Protein AF-0000000068016329 (afdb_homodimer)

pLDDT: mean 74.8, std 24.57, range [23.81, 98.81]

Organism: Hordeum vulgare subsp. vulgare (NCBI:txid112509)

Nearest PDB structures (foldseek):
  8a6m-assembly1_A  TM=6.887E-01  e=1.371E-01  Homo sapiens
  8qae-assembly1_A  TM=3.997E-01  e=3.328E+00  synthetic construct
  2v0o-assembly2_C  TM=4.188E-01  e=5.843E+00  Homo sapiens
  4z9i-assembly1_B  TM=2.208E-01  e=2.891E+00  Escherichia coli K-12
  8a6m-assembly1_A  TM=6.825E-01  e=1.190E-01  Homo sapiens

Sequence (432 aa):
MCSQTLLLHSTALPLLSIVKVHPSRARRRSFELVYQSARTMVAAGFVFVPGTWSGFALRVGQCGFSATSGLIMLTSLASLTYSRAYMYLIFVMVLHFVWSLVQAVVYLRTLLAGEDIHRPGIAFFLALGDGAVVLLTSSAVSASAMVTVLFVNDTGACGSFPELACDRYQLSVVLGSMAWFLQATSAFSNLCLMIKVATQQPHLVASDAFHVDRLLMCSQTLLLHSTALPLLSIVKVHPSRARRRSFELVYQSARTMVAAGFVFVPGTWSGFALRVGQCGFSATSGLIMLTSLASLTYSRAYMYLIFVMVLHFVWSLVQAVVYLRTLLAGEDIHRPGIAFFLALGDGAVVLLTSSAVSASAMVTVLFVNDTGACGSFPELACDRYQLSVVLGSMAWFLQATSAFSNLCLMIKVATQ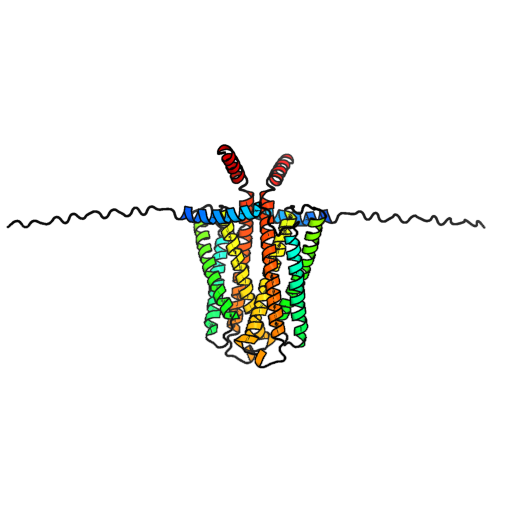QPHLVASDAFHVDRLL

Structure (mmCIF, N/CA/C/O backbone):
data_AF-0000000068016329-model_v1
#
loop_
_entity.id
_entity.type
_entity.pdbx_description
1 polymer 'CASP-like protein'
#
loop_
_atom_site.group_PDB
_atom_site.id
_atom_site.type_symbol
_atom_site.label_atom_id
_atom_site.label_alt_id
_atom_site.label_comp_id
_atom_site.label_asym_id
_atom_site.label_entity_id
_atom_site.label_seq_id
_atom_site.pdbx_PDB_ins_code
_atom_site.Cartn_x
_atom_site.Cartn_y
_atom_site.Cartn_z
_atom_site.occupancy
_atom_site.B_iso_or_equiv
_atom_site.auth_seq_id
_atom_site.auth_comp_id
_atom_site.auth_asym_id
_atom_site.auth_atom_id
_atom_site.pdbx_PDB_model_num
ATOM 1 N N . MET A 1 1 ? 68.25 34.375 -43.719 1 26.33 1 MET A N 1
ATOM 2 C CA . MET A 1 1 ? 67 33.562 -43.844 1 26.33 1 MET A CA 1
ATOM 3 C C . MET A 1 1 ? 66.438 33.25 -42.438 1 26.33 1 MET A C 1
ATOM 5 O O . MET A 1 1 ? 67.125 32.594 -41.625 1 26.33 1 MET A O 1
ATOM 9 N N . CYS A 1 2 ? 65.562 34.188 -41.875 1 26.22 2 CYS A N 1
ATOM 10 C CA . CYS A 1 2 ? 65 34.594 -40.625 1 26.22 2 CYS A CA 1
ATOM 11 C C . CYS A 1 2 ? 64 33.531 -40.125 1 26.22 2 CYS A C 1
ATOM 13 O O . CYS A 1 2 ? 63.062 33.188 -40.812 1 26.22 2 CYS A O 1
ATOM 15 N N . SER A 1 3 ? 64.5 32.531 -39.406 1 26.91 3 SER A N 1
ATOM 16 C CA . SER A 1 3 ? 63.875 31.5 -38.594 1 26.91 3 SER A CA 1
ATOM 17 C C . SER A 1 3 ? 62.812 32.094 -37.688 1 26.91 3 SER A C 1
ATOM 19 O O . SER A 1 3 ? 63.094 32.688 -36.656 1 26.91 3 SER A O 1
ATOM 21 N N . GLN A 1 4 ? 61.812 32.781 -38.375 1 24.81 4 GLN A N 1
ATOM 22 C CA . GLN A 1 4 ? 60.688 33.344 -37.656 1 24.81 4 GLN A CA 1
ATOM 23 C C . GLN A 1 4 ? 59.969 32.312 -36.781 1 24.81 4 GLN A C 1
ATOM 25 O O . GLN A 1 4 ? 59.469 31.312 -37.312 1 24.81 4 GLN A O 1
ATOM 30 N N . THR A 1 5 ? 60.594 32.031 -35.625 1 27.98 5 THR A N 1
ATOM 31 C CA . THR A 1 5 ? 60.031 31.281 -34.5 1 27.98 5 THR A CA 1
ATOM 32 C C . THR A 1 5 ? 58.625 31.719 -34.188 1 27.98 5 THR A C 1
ATOM 34 O O . THR A 1 5 ? 58.375 32.906 -33.906 1 27.98 5 THR A O 1
ATOM 37 N N . LEU A 1 6 ? 57.656 31.234 -35.031 1 24.78 6 LEU A N 1
ATOM 38 C CA . LEU A 1 6 ? 56.219 31.375 -34.844 1 24.78 6 LEU A CA 1
ATOM 39 C C . LEU A 1 6 ? 55.812 31.094 -33.375 1 24.78 6 LEU A C 1
ATOM 41 O O . LEU A 1 6 ? 56.062 30 -32.875 1 24.78 6 LEU A O 1
ATOM 45 N N . LEU A 1 7 ? 55.969 32.125 -32.531 1 23.81 7 LEU A N 1
ATOM 46 C CA . LEU A 1 7 ? 55.531 32.219 -31.156 1 23.81 7 LEU A CA 1
ATOM 47 C C . LEU A 1 7 ? 54.062 31.797 -31.047 1 23.81 7 LEU A C 1
ATOM 49 O O . LEU A 1 7 ? 53.188 32.438 -31.625 1 23.81 7 LEU A O 1
ATOM 53 N N . LEU A 1 8 ? 53.75 30.516 -31.25 1 24.64 8 LEU A N 1
ATOM 54 C CA . LEU A 1 8 ? 52.438 29.953 -30.984 1 24.64 8 LEU A CA 1
ATOM 55 C C . LEU A 1 8 ? 51.906 30.438 -29.656 1 24.64 8 LEU A C 1
ATOM 57 O O . LEU A 1 8 ? 52.5 30.188 -28.594 1 24.64 8 LEU A O 1
ATOM 61 N N . HIS A 1 9 ? 51.375 31.688 -29.625 1 25.19 9 HIS A N 1
ATOM 62 C CA . HIS A 1 9 ? 50.625 32.25 -28.5 1 25.19 9 HIS A CA 1
ATOM 63 C C . HIS A 1 9 ? 49.531 31.266 -28.031 1 25.19 9 HIS A C 1
ATOM 65 O O . HIS A 1 9 ? 48.719 30.797 -28.844 1 25.19 9 HIS A O 1
ATOM 71 N N . SER A 1 10 ? 49.875 30.484 -27.047 1 27.31 10 SER A N 1
ATOM 72 C CA . SER A 1 10 ? 48.969 29.656 -26.234 1 27.31 10 SER A CA 1
ATOM 73 C C . SER A 1 10 ? 47.719 30.438 -25.812 1 27.31 10 SER A C 1
ATOM 75 O O . SER A 1 10 ? 47.812 31.438 -25.109 1 27.31 10 SER A O 1
ATOM 77 N N . THR A 1 11 ? 46.844 30.734 -26.797 1 28.55 11 THR A N 1
ATOM 78 C CA . THR A 1 11 ? 45.531 31.281 -26.422 1 28.55 11 THR A CA 1
ATOM 79 C C . THR A 1 11 ? 44.969 30.5 -25.234 1 28.55 11 THR A C 1
ATOM 81 O O . THR A 1 11 ? 44.969 29.266 -25.234 1 28.55 11 THR A O 1
ATOM 84 N N . ALA A 1 12 ? 45.094 31.109 -24.031 1 28.47 12 ALA A N 1
ATOM 85 C CA . ALA A 1 12 ? 44.469 30.781 -22.766 1 28.47 12 ALA A CA 1
ATOM 86 C C . ALA A 1 12 ? 43 30.438 -22.953 1 28.47 12 ALA A C 1
ATOM 88 O O . ALA A 1 12 ? 42.219 31.219 -23.531 1 28.47 12 ALA A O 1
ATOM 89 N N . LEU A 1 13 ? 42.688 29.172 -23.328 1 29.91 13 LEU A N 1
ATOM 90 C CA . LEU A 1 13 ? 41.312 28.672 -23.281 1 29.91 13 LEU A CA 1
ATOM 91 C C . LEU A 1 13 ? 40.562 29.234 -22.078 1 29.91 13 LEU A C 1
ATOM 93 O O . LEU A 1 13 ? 41.094 29.203 -20.953 1 29.91 13 LEU A O 1
ATOM 97 N N . PRO A 1 14 ? 39.75 30.281 -22.266 1 27.53 14 PRO A N 1
ATOM 98 C CA . PRO A 1 14 ? 38.938 30.75 -21.156 1 27.53 14 PRO A CA 1
ATOM 99 C C . PRO A 1 14 ? 38.344 29.609 -20.328 1 27.53 14 PRO A C 1
ATOM 101 O O . PRO A 1 14 ? 38 28.562 -20.891 1 27.53 14 PRO A O 1
ATOM 104 N N . LEU A 1 15 ? 38.906 29.344 -19.188 1 26.56 15 LEU A N 1
ATOM 105 C CA . LEU A 1 15 ? 38.312 28.562 -18.094 1 26.56 15 LEU A CA 1
ATOM 106 C C . LEU A 1 15 ? 36.812 28.703 -18.078 1 26.56 15 LEU A C 1
ATOM 108 O O . LEU A 1 15 ? 36.281 29.812 -18.047 1 26.56 15 LEU A O 1
ATOM 112 N N . LEU A 1 16 ? 36.094 27.812 -18.797 1 27.67 16 LEU A N 1
ATOM 113 C CA . LEU A 1 16 ? 34.656 27.594 -18.609 1 27.67 16 LEU A CA 1
ATOM 114 C C . LEU A 1 16 ? 34.25 27.844 -17.172 1 27.67 16 LEU A C 1
ATOM 116 O O . LEU A 1 16 ? 34.719 27.156 -16.25 1 27.67 16 LEU A O 1
ATOM 120 N N . SER A 1 17 ? 34.094 29.047 -16.766 1 27.66 17 SER A N 1
ATOM 121 C CA . SER A 1 17 ? 33.344 29.375 -15.562 1 27.66 17 SER A CA 1
ATOM 122 C C . SER A 1 17 ? 32.156 28.438 -15.391 1 27.66 17 SER A C 1
ATOM 124 O O . SER A 1 17 ? 31.188 28.516 -16.156 1 27.66 17 SER A O 1
ATOM 126 N N . ILE A 1 18 ? 32.406 27.188 -15.172 1 31.03 18 ILE A N 1
ATOM 127 C CA . ILE A 1 18 ? 31.375 26.359 -14.578 1 31.03 18 ILE A CA 1
ATOM 128 C C . ILE A 1 18 ? 30.516 27.203 -13.633 1 31.03 18 ILE A C 1
ATOM 130 O O . ILE A 1 18 ? 30.984 27.625 -12.57 1 31.03 18 ILE A O 1
ATOM 134 N N . VAL A 1 19 ? 29.891 28.172 -14.156 1 32.47 19 VAL A N 1
ATOM 135 C CA . VAL A 1 19 ? 28.781 28.734 -13.383 1 32.47 19 VAL A CA 1
ATOM 136 C C . VAL A 1 19 ? 28.078 27.625 -12.602 1 32.47 19 VAL A C 1
ATOM 138 O O . VAL A 1 19 ? 27.609 26.641 -13.188 1 32.47 19 VAL A O 1
ATOM 141 N N . LYS A 1 20 ? 28.531 27.328 -11.438 1 33 20 LYS A N 1
ATOM 142 C CA . LYS A 1 20 ? 27.844 26.625 -10.367 1 33 20 LYS A CA 1
ATOM 143 C C . LYS A 1 20 ? 26.359 26.953 -10.352 1 33 20 LYS A C 1
ATOM 145 O O . LYS A 1 20 ? 25.922 27.859 -9.641 1 33 20 LYS A O 1
ATOM 150 N N . VAL A 1 21 ? 25.781 27.094 -11.508 1 36.19 21 VAL A N 1
ATOM 151 C CA . VAL A 1 21 ? 24.328 27.109 -11.352 1 36.19 21 VAL A CA 1
ATOM 152 C C . VAL A 1 21 ? 23.906 25.969 -10.43 1 36.19 21 VAL A C 1
ATOM 154 O O . VAL A 1 21 ? 24.203 24.797 -10.703 1 36.19 21 VAL A O 1
ATOM 157 N N . HIS A 1 22 ? 23.859 26.188 -9.211 1 35.41 22 HIS A N 1
ATOM 158 C CA . HIS A 1 22 ? 23.391 25.297 -8.156 1 35.41 22 HIS A CA 1
ATOM 159 C C . HIS A 1 22 ? 22.094 24.609 -8.57 1 35.41 22 HIS A C 1
ATOM 161 O O . HIS A 1 22 ? 21.094 25.266 -8.836 1 35.41 22 HIS A O 1
ATOM 167 N N . PRO A 1 23 ? 22.172 23.625 -9.328 1 45.47 23 PRO A N 1
ATOM 168 C CA . PRO A 1 23 ? 21.016 22.781 -9.641 1 45.47 23 PRO A CA 1
ATOM 169 C C . PRO A 1 23 ? 19.984 22.75 -8.5 1 45.47 23 PRO A C 1
ATOM 171 O O . PRO A 1 23 ? 18.938 22.094 -8.633 1 45.47 23 PRO A O 1
ATOM 174 N N . SER A 1 24 ? 20.359 23.234 -7.445 1 46.91 24 SER A N 1
ATOM 175 C CA . SER A 1 24 ? 19.516 23.188 -6.254 1 46.91 24 SER A CA 1
ATOM 176 C C . SER A 1 24 ? 18.25 24.016 -6.445 1 46.91 24 SER A C 1
ATOM 178 O O . SER A 1 24 ? 17.172 23.625 -5.969 1 46.91 24 SER A O 1
ATOM 180 N N . ARG A 1 25 ? 18.375 25.188 -7.223 1 47.72 25 ARG A N 1
ATOM 181 C CA . ARG A 1 25 ? 17.219 26.062 -7.289 1 47.72 25 ARG A CA 1
ATOM 182 C C . ARG A 1 25 ? 16.109 25.438 -8.125 1 47.72 25 ARG A C 1
ATOM 184 O O . ARG A 1 25 ? 14.922 25.578 -7.789 1 47.72 25 ARG A O 1
ATOM 191 N N . ALA A 1 26 ? 16.5 25.016 -9.289 1 47.88 26 ALA A N 1
ATOM 192 C CA . ALA A 1 26 ? 15.484 24.453 -10.164 1 47.88 26 ALA A CA 1
ATOM 193 C C . ALA A 1 26 ? 14.797 23.266 -9.508 1 47.88 26 ALA A C 1
ATOM 195 O O . ALA A 1 26 ? 13.578 23.094 -9.633 1 47.88 26 ALA A O 1
ATOM 196 N N . ARG A 1 27 ? 15.602 22.344 -8.969 1 50.62 27 ARG A N 1
ATOM 197 C CA . ARG A 1 27 ? 15.047 21.188 -8.273 1 50.62 27 ARG A CA 1
ATOM 198 C C . ARG A 1 27 ? 14.164 21.609 -7.105 1 50.62 27 ARG A C 1
ATOM 200 O O . ARG A 1 27 ? 13.102 21.031 -6.871 1 50.62 27 ARG A O 1
ATOM 207 N N . ARG A 1 28 ? 14.562 22.734 -6.539 1 51.88 28 ARG A N 1
ATOM 208 C CA . ARG A 1 28 ? 13.758 23.328 -5.469 1 51.88 28 ARG A CA 1
ATOM 209 C C . ARG A 1 28 ? 12.43 23.844 -6.004 1 51.88 28 ARG A C 1
ATOM 211 O O . ARG A 1 28 ? 11.391 23.688 -5.359 1 51.88 28 ARG A O 1
ATOM 218 N N . ARG A 1 29 ? 12.586 24.328 -7.207 1 53.03 29 ARG A N 1
ATOM 219 C CA . ARG A 1 29 ? 11.375 24.891 -7.797 1 53.03 29 ARG A CA 1
ATOM 220 C C . ARG A 1 29 ? 10.359 23.797 -8.109 1 53.03 29 ARG A C 1
ATOM 222 O O . ARG A 1 29 ? 9.156 23.984 -7.895 1 53.03 29 ARG A O 1
ATOM 229 N N . SER A 1 30 ? 10.805 22.719 -8.68 1 50.09 30 SER A N 1
ATOM 230 C CA . SER A 1 30 ? 9.883 21.641 -9.016 1 50.09 30 SER A CA 1
ATOM 231 C C . SER A 1 30 ? 9.227 21.062 -7.77 1 50.09 30 SER A C 1
ATOM 233 O O . SER A 1 30 ? 8.023 20.781 -7.77 1 50.09 30 SER A O 1
ATOM 235 N N . PHE A 1 31 ? 10.023 20.953 -6.816 1 54.25 31 PHE A N 1
ATOM 236 C CA . PHE A 1 31 ? 9.477 20.469 -5.551 1 54.25 31 PHE A CA 1
ATOM 237 C C . PHE A 1 31 ? 8.508 21.469 -4.957 1 54.25 31 PHE A C 1
ATOM 239 O O . PHE A 1 31 ? 7.465 21.094 -4.418 1 54.25 31 PHE A O 1
ATOM 246 N N . GLU A 1 32 ? 8.859 22.672 -5.16 1 55.09 32 GLU A N 1
ATOM 247 C CA . GLU A 1 32 ? 7.98 23.734 -4.684 1 55.09 32 GLU A CA 1
ATOM 248 C C . GLU A 1 32 ? 6.652 23.719 -5.438 1 55.09 32 GLU A C 1
ATOM 250 O O . GLU A 1 32 ? 5.598 23.969 -4.852 1 55.09 32 GLU A O 1
ATOM 255 N N . LEU A 1 33 ? 6.793 23.406 -6.609 1 54.47 33 LEU A N 1
ATOM 256 C CA . LEU A 1 33 ? 5.574 23.328 -7.406 1 54.47 33 LEU A CA 1
ATOM 257 C C . LEU A 1 33 ? 4.684 22.188 -6.945 1 54.47 33 LEU A C 1
ATOM 259 O O . LEU A 1 33 ? 3.465 22.344 -6.852 1 54.47 33 LEU A O 1
ATOM 263 N N . VAL A 1 34 ? 5.273 21.094 -6.785 1 53.47 34 VAL A N 1
ATOM 264 C CA . VAL A 1 34 ? 4.488 19.953 -6.324 1 53.47 34 VAL A CA 1
ATOM 265 C C . VAL A 1 34 ? 3.902 20.25 -4.949 1 53.47 34 VAL A C 1
ATOM 267 O O . VAL A 1 34 ? 2.734 19.953 -4.688 1 53.47 34 VAL A O 1
ATOM 270 N N . TYR A 1 35 ? 4.727 20.859 -4.219 1 55.75 35 TYR A N 1
ATOM 271 C CA . TYR A 1 35 ? 4.254 21.266 -2.902 1 55.75 35 TYR A CA 1
ATOM 272 C C . TYR A 1 35 ? 3.139 22.297 -3.018 1 55.75 35 TYR A C 1
ATOM 274 O O . TYR A 1 35 ? 2.133 22.219 -2.311 1 55.75 35 TYR A O 1
ATOM 282 N N . GLN A 1 36 ? 3.383 23.203 -3.846 1 56.03 36 GLN A N 1
ATOM 283 C CA . GLN A 1 36 ? 2.35 24.219 -4.047 1 56.03 36 GLN A CA 1
ATOM 284 C C . GLN A 1 36 ? 1.067 23.594 -4.59 1 56.03 36 GLN A C 1
ATOM 286 O O . GLN A 1 36 ? -0.033 23.969 -4.18 1 56.03 36 GLN A O 1
ATOM 291 N N . SER A 1 37 ? 1.304 22.734 -5.496 1 54.72 37 SER A N 1
ATOM 292 C CA . SER A 1 37 ? 0.141 22.047 -6.043 1 54.72 37 SER A CA 1
ATOM 293 C C . SER A 1 37 ? -0.579 21.234 -4.965 1 54.72 37 SER A C 1
ATOM 295 O O . SER A 1 37 ? -1.81 21.25 -4.895 1 54.72 37 SER A O 1
ATOM 297 N N . ALA A 1 38 ? 0.218 20.609 -4.215 1 55.81 38 ALA A N 1
ATOM 298 C CA . ALA A 1 38 ? -0.368 19.859 -3.107 1 55.81 38 ALA A CA 1
ATOM 299 C C . ALA A 1 38 ? -1.054 20.797 -2.115 1 55.81 38 ALA A C 1
ATOM 301 O O . ALA A 1 38 ? -2.135 20.484 -1.608 1 55.81 38 ALA A O 1
ATOM 302 N N . ARG A 1 39 ? -0.427 21.828 -1.956 1 56.34 39 ARG A N 1
ATOM 303 C CA . ARG A 1 39 ? -0.985 22.844 -1.064 1 56.34 39 ARG A CA 1
ATOM 304 C C . ARG A 1 39 ? -2.297 23.391 -1.614 1 56.34 39 ARG A C 1
ATOM 306 O O . ARG A 1 39 ? -3.252 23.594 -0.863 1 56.34 39 ARG A O 1
ATOM 313 N N . THR A 1 40 ? -2.18 23.719 -2.873 1 55.41 40 THR A N 1
ATOM 314 C CA . THR A 1 40 ? -3.391 24.25 -3.496 1 55.41 40 THR A CA 1
ATOM 315 C C . THR A 1 40 ? -4.508 23.203 -3.461 1 55.41 40 THR A C 1
ATOM 317 O O . THR A 1 40 ? -5.676 23.547 -3.252 1 55.41 40 THR A O 1
ATOM 320 N N . MET A 1 41 ? -4.062 22.062 -3.686 1 53.62 41 MET A N 1
ATOM 321 C CA . MET A 1 41 ? -5.062 21 -3.66 1 53.62 41 MET A CA 1
ATOM 322 C C . MET A 1 41 ? -5.66 20.859 -2.266 1 53.62 41 MET A C 1
ATOM 324 O O . MET A 1 41 ? -6.867 20.656 -2.119 1 53.62 41 MET A O 1
ATOM 328 N N . VAL A 1 42 ? -4.77 20.984 -1.355 1 55.38 42 VAL A N 1
ATOM 329 C CA . VAL A 1 42 ? -5.184 20.906 0.041 1 55.38 42 VAL A CA 1
ATOM 330 C C . VAL A 1 42 ? -6.062 22.109 0.383 1 55.38 42 VAL A C 1
ATOM 332 O O . VAL A 1 42 ? -7.082 21.969 1.059 1 55.38 42 VAL A O 1
ATOM 335 N N . ALA A 1 43 ? -5.605 23.234 -0.026 1 52.72 43 ALA A N 1
ATOM 336 C CA . ALA A 1 43 ? -6.348 24.453 0.265 1 52.72 43 ALA A CA 1
ATOM 337 C C . ALA A 1 43 ? -7.707 24.453 -0.429 1 52.72 43 ALA A C 1
ATOM 339 O O . ALA A 1 43 ? -8.688 24.984 0.101 1 52.72 43 ALA A O 1
ATOM 340 N N . ALA A 1 44 ? -7.73 24.047 -1.66 1 52.03 44 ALA A N 1
ATOM 341 C CA . ALA A 1 44 ? -8.961 24.156 -2.441 1 52.03 44 ALA A CA 1
ATOM 342 C C . ALA A 1 44 ? -10.016 23.188 -1.938 1 52.03 44 ALA A C 1
ATOM 344 O O . ALA A 1 44 ? -11.195 23.281 -2.301 1 52.03 44 ALA A O 1
ATOM 345 N N . GLY A 1 45 ? -9.945 22.594 -0.765 1 54.16 45 GLY A N 1
ATOM 346 C CA . GLY A 1 45 ? -10.953 21.688 -0.252 1 54.16 45 GLY A CA 1
ATOM 347 C C . GLY A 1 45 ? -11.102 20.422 -1.089 1 54.16 45 GLY A C 1
ATOM 348 O O . GLY A 1 45 ? -11.414 20.5 -2.279 1 54.16 45 GLY A O 1
ATOM 349 N N . PHE A 1 46 ? -10.398 19.391 -0.876 1 60.22 46 PHE A N 1
ATOM 350 C CA . PHE A 1 46 ? -10.414 18.203 -1.715 1 60.22 46 PHE A CA 1
ATOM 351 C C . PHE A 1 46 ? -11.836 17.672 -1.873 1 60.22 46 PHE A C 1
ATOM 353 O O . PHE A 1 46 ? -12.602 17.625 -0.909 1 60.22 46 PHE A O 1
ATOM 360 N N . VAL A 1 47 ? -12.234 17.422 -3.23 1 75.56 47 VAL A N 1
ATOM 361 C CA . VAL A 1 47 ? -13.57 17.047 -3.693 1 75.56 47 VAL A CA 1
ATOM 362 C C . VAL A 1 47 ? -13.945 15.68 -3.154 1 75.56 47 VAL A C 1
ATOM 364 O O . VAL A 1 47 ? -15.133 15.344 -3.072 1 75.56 47 VAL A O 1
ATOM 367 N N . PHE A 1 48 ? -13.086 15 -2.447 1 85.94 48 PHE A N 1
ATOM 368 C CA . PHE A 1 48 ? -13.469 13.656 -2.031 1 85.94 48 PHE A CA 1
ATOM 369 C C . PHE A 1 48 ? -13.367 13.508 -0.518 1 85.94 48 PHE A C 1
ATOM 371 O O . PHE A 1 48 ? -13.109 12.414 -0.013 1 85.94 48 PHE A O 1
ATOM 378 N N . VAL A 1 49 ? -13.648 14.734 0.103 1 84.81 49 VAL A N 1
ATOM 379 C CA . VAL A 1 49 ? -13.539 14.742 1.559 1 84.81 49 VAL A CA 1
ATOM 380 C C . VAL A 1 49 ? -14.93 14.578 2.18 1 84.81 49 VAL A C 1
ATOM 382 O O . VAL A 1 49 ? -15.945 14.719 1.491 1 84.81 49 VAL A O 1
ATOM 385 N N . PRO A 1 50 ? -14.883 14.281 3.447 1 86.06 50 PRO A N 1
ATOM 386 C CA . PRO A 1 50 ? -16.188 14.156 4.105 1 86.06 50 PRO A CA 1
ATOM 387 C C . PRO A 1 50 ? -17.031 15.422 3.982 1 86.06 50 PRO A C 1
ATOM 389 O O . PRO A 1 50 ? -16.5 16.531 4.102 1 86.06 50 PRO A O 1
ATOM 392 N N . GLY A 1 51 ? -18.344 15.297 3.676 1 84.81 51 GLY A N 1
ATOM 393 C CA . GLY A 1 51 ? -19.234 16.422 3.508 1 84.81 51 GLY A CA 1
ATOM 394 C C . GLY A 1 51 ? -19.531 16.75 2.053 1 84.81 51 GLY A C 1
ATOM 395 O O . GLY A 1 51 ? -20.328 17.641 1.756 1 84.81 51 GLY A O 1
ATOM 396 N N . THR A 1 52 ? -18.938 15.992 1.206 1 88 52 THR A N 1
ATOM 397 C CA . THR A 1 52 ? -19.156 16.203 -0.219 1 88 52 THR A CA 1
ATOM 398 C C . THR A 1 52 ? -19.891 15.031 -0.841 1 88 52 THR A C 1
ATOM 400 O O . THR A 1 52 ? -19.75 13.891 -0.393 1 88 52 THR A O 1
ATOM 403 N N . TRP A 1 53 ? -20.672 15.398 -1.927 1 89 53 TRP A N 1
ATOM 404 C CA . TRP A 1 53 ? -21.406 14.359 -2.646 1 89 53 TRP A CA 1
ATOM 405 C C . TRP A 1 53 ? -20.438 13.438 -3.385 1 89 53 TRP A C 1
ATOM 407 O O . TRP A 1 53 ? -20.688 12.227 -3.484 1 89 53 TRP A O 1
ATOM 417 N N . SER A 1 54 ? -19.359 13.953 -3.832 1 92.06 54 SER A N 1
ATOM 418 C CA . SER A 1 54 ? -18.375 13.156 -4.555 1 92.06 54 SER A CA 1
ATOM 419 C C . SER A 1 54 ? -17.672 12.164 -3.629 1 92.06 54 SER A C 1
ATOM 421 O O . SER A 1 54 ? -17.406 11.023 -4.016 1 92.06 54 SER A O 1
ATOM 423 N N . GLY A 1 55 ? -17.453 12.625 -2.463 1 92.75 55 GLY A N 1
ATOM 424 C CA . GLY A 1 55 ? -16.875 11.719 -1.488 1 92.75 55 GLY A CA 1
ATOM 425 C C . GLY A 1 55 ? -17.797 10.586 -1.099 1 92.75 55 GLY A C 1
ATOM 426 O O . GLY A 1 55 ? -17.359 9.438 -0.961 1 92.75 55 GLY A O 1
ATOM 427 N N . PHE A 1 56 ? -18.953 10.93 -0.98 1 93.81 56 PHE A N 1
ATOM 428 C CA . PHE A 1 56 ? -19.938 9.922 -0.635 1 93.81 56 PHE A CA 1
ATOM 429 C C . PHE A 1 56 ? -20.094 8.914 -1.764 1 93.81 56 PHE A C 1
ATOM 431 O O . PHE A 1 56 ? -20.141 7.703 -1.52 1 93.81 56 PHE A O 1
ATOM 438 N N . ALA A 1 57 ? -20.156 9.375 -2.945 1 95.31 57 ALA A N 1
ATOM 439 C CA . ALA A 1 57 ? -20.281 8.5 -4.105 1 95.31 57 ALA A CA 1
ATOM 440 C C . ALA A 1 57 ? -19.094 7.539 -4.191 1 95.31 57 ALA A C 1
ATOM 442 O O . ALA A 1 57 ? -19.266 6.375 -4.57 1 95.31 57 ALA A O 1
ATOM 443 N N . LEU A 1 58 ? -17.922 7.965 -3.883 1 95.88 58 LEU A N 1
ATOM 444 C CA . LEU A 1 58 ? -16.719 7.121 -3.893 1 95.88 58 LEU A CA 1
ATOM 445 C C . LEU A 1 58 ? -16.875 5.965 -2.908 1 95.88 58 LEU A C 1
ATOM 447 O O . LEU A 1 58 ? -16.531 4.824 -3.23 1 95.88 58 LEU A O 1
ATOM 451 N N . ARG A 1 59 ? -17.406 6.25 -1.77 1 97.06 59 ARG A N 1
ATOM 452 C CA . ARG A 1 59 ? -17.547 5.223 -0.741 1 97.06 59 ARG A CA 1
ATOM 453 C C . ARG A 1 59 ? -18.594 4.191 -1.141 1 97.06 59 ARG A C 1
ATOM 455 O O . ARG A 1 59 ? -18.422 2.994 -0.9 1 97.06 59 ARG A O 1
ATOM 462 N N . VAL A 1 60 ? -19.625 4.68 -1.75 1 97.56 60 VAL A N 1
ATOM 463 C CA . VAL A 1 60 ? -20.672 3.762 -2.207 1 97.56 60 VAL A CA 1
ATOM 464 C C . VAL A 1 60 ? -20.109 2.855 -3.303 1 97.56 60 VAL A C 1
ATOM 466 O O . VAL A 1 60 ? -20.375 1.652 -3.318 1 97.56 60 VAL A O 1
ATOM 469 N N . GLY A 1 61 ? -19.328 3.492 -4.133 1 98.19 61 GLY A N 1
ATOM 470 C CA . GLY A 1 61 ? -18.672 2.703 -5.168 1 98.19 61 GLY A CA 1
ATOM 471 C C . GLY A 1 61 ? -17.734 1.658 -4.609 1 98.19 61 GLY A C 1
ATOM 472 O O . GLY A 1 61 ? -17.719 0.512 -5.062 1 98.19 61 GLY A O 1
ATOM 473 N N . GLN A 1 62 ? -16.984 2.031 -3.639 1 98.31 62 GLN A N 1
ATOM 474 C CA . GLN A 1 62 ? -16.078 1.096 -2.984 1 98.31 62 GLN A CA 1
ATOM 475 C C . GLN A 1 62 ? -16.844 -0.065 -2.355 1 98.31 62 GLN A C 1
ATOM 477 O O . GLN A 1 62 ? -16.406 -1.216 -2.434 1 98.31 62 GLN A O 1
ATOM 482 N N . CYS A 1 63 ? -17.969 0.227 -1.794 1 98.06 63 CYS A N 1
ATOM 483 C CA . CYS A 1 63 ? -18.797 -0.808 -1.198 1 98.06 63 CYS A CA 1
ATOM 484 C C . CYS A 1 63 ? -19.297 -1.79 -2.256 1 98.06 63 CYS A C 1
ATOM 486 O O . CYS A 1 63 ? -19.172 -3.004 -2.082 1 98.06 63 CYS A O 1
ATOM 488 N N . GLY A 1 64 ? -19.672 -1.247 -3.258 1 98.44 64 GLY A N 1
ATOM 489 C CA . GLY A 1 64 ? -20.219 -2.084 -4.32 1 98.44 64 GLY A CA 1
ATOM 490 C C . GLY A 1 64 ? -19.172 -2.98 -4.957 1 98.44 64 GLY A C 1
ATOM 491 O O . GLY A 1 64 ? -19.391 -4.188 -5.098 1 98.44 64 GLY A O 1
ATOM 492 N N . PHE A 1 65 ? -18.031 -2.412 -5.328 1 98.81 65 PHE A N 1
ATOM 493 C CA . PHE A 1 65 ? -17 -3.174 -6.016 1 98.81 65 PHE A CA 1
ATOM 494 C C . PHE A 1 65 ? -16.375 -4.203 -5.082 1 98.81 65 PHE A C 1
ATOM 496 O O . PHE A 1 65 ? -16.062 -5.32 -5.5 1 98.81 65 PHE A O 1
ATOM 503 N N . SER A 1 66 ? -16.156 -3.834 -3.84 1 98.75 66 SER A N 1
ATOM 504 C CA . SER A 1 66 ? -15.555 -4.785 -2.912 1 98.75 66 SER A CA 1
ATOM 505 C C . SER A 1 66 ? -16.516 -5.941 -2.615 1 98.75 66 SER A C 1
ATOM 507 O O . SER A 1 66 ? -16.094 -7.102 -2.568 1 98.75 66 SER A O 1
ATOM 509 N N . ALA A 1 67 ? -17.797 -5.656 -2.48 1 98.62 67 ALA A N 1
ATOM 510 C CA . ALA A 1 67 ? -18.781 -6.699 -2.209 1 98.62 67 ALA A CA 1
ATOM 511 C C . ALA A 1 67 ? -18.906 -7.66 -3.389 1 98.62 67 ALA A C 1
ATOM 513 O O . ALA A 1 67 ? -18.891 -8.883 -3.207 1 98.62 67 ALA A O 1
ATOM 514 N N . THR A 1 68 ? -18.953 -7.082 -4.535 1 98.69 68 THR A N 1
ATOM 515 C CA . THR A 1 68 ? -19.141 -7.914 -5.719 1 98.69 68 THR A CA 1
ATOM 516 C C . THR A 1 68 ? -17.906 -8.766 -5.973 1 98.69 68 THR A C 1
ATOM 518 O O . THR A 1 68 ? -18.016 -9.953 -6.289 1 98.69 68 THR A O 1
ATOM 521 N N . SER A 1 69 ? -16.75 -8.203 -5.801 1 98.56 69 SER A N 1
ATOM 522 C CA . SER A 1 69 ? -15.516 -8.953 -5.973 1 98.56 69 SER A CA 1
ATOM 523 C C . SER A 1 69 ? -15.43 -10.117 -4.988 1 98.56 69 SER A C 1
ATOM 525 O O . SER A 1 69 ? -15.172 -11.258 -5.383 1 98.56 69 SER A O 1
ATOM 527 N N . GLY A 1 70 ? -15.695 -9.844 -3.752 1 97.75 70 GLY A N 1
ATOM 528 C CA . GLY A 1 70 ? -15.656 -10.883 -2.736 1 97.75 70 GLY A CA 1
ATOM 529 C C . GLY A 1 70 ? -16.672 -11.984 -2.98 1 97.75 70 GLY A C 1
ATOM 530 O O . GLY A 1 70 ? -16.344 -13.164 -2.842 1 97.75 70 GLY A O 1
ATOM 531 N N . LEU A 1 71 ? -17.844 -11.602 -3.434 1 96.94 71 LEU A N 1
ATOM 532 C CA . LEU A 1 71 ? -18.906 -12.57 -3.65 1 96.94 71 LEU A CA 1
ATOM 533 C C . LEU A 1 71 ? -18.578 -13.477 -4.836 1 96.94 71 LEU A C 1
ATOM 535 O O . LEU A 1 71 ? -18.766 -14.688 -4.77 1 96.94 71 LEU A O 1
ATOM 539 N N . ILE A 1 72 ? -18.109 -12.867 -5.863 1 96.31 72 ILE A N 1
ATOM 540 C CA . ILE A 1 72 ? -17.781 -13.648 -7.047 1 96.31 72 ILE A CA 1
ATOM 541 C C . ILE A 1 72 ? -16.672 -14.641 -6.719 1 96.31 72 ILE A C 1
ATOM 543 O O . ILE A 1 72 ? -16.734 -15.812 -7.098 1 96.31 72 ILE A O 1
ATOM 547 N N . MET A 1 73 ? -15.656 -14.164 -6.008 1 95.12 73 MET A N 1
ATOM 548 C CA . MET A 1 73 ? -14.578 -15.078 -5.648 1 95.12 73 MET A CA 1
ATOM 549 C C . MET A 1 73 ? -15.078 -16.172 -4.715 1 95.12 73 MET A C 1
ATOM 551 O O . MET A 1 73 ? -14.695 -17.344 -4.855 1 95.12 73 MET A O 1
ATOM 555 N N . LEU A 1 74 ? -15.969 -15.836 -3.854 1 92.44 74 LEU A N 1
ATOM 556 C CA . LEU A 1 74 ? -16.516 -16.781 -2.883 1 92.44 74 LEU A CA 1
ATOM 557 C C . LEU A 1 74 ? -17.297 -17.891 -3.582 1 92.44 74 LEU A C 1
ATOM 559 O O . LEU A 1 74 ? -17.188 -19.062 -3.217 1 92.44 74 LEU A O 1
ATOM 563 N N . THR A 1 75 ? -17.969 -17.562 -4.559 1 89.88 75 THR A N 1
ATOM 564 C CA . THR A 1 75 ? -18.766 -18.547 -5.273 1 89.88 75 THR A CA 1
ATOM 565 C C . THR A 1 75 ? -17.891 -19.422 -6.16 1 89.88 75 THR A C 1
ATOM 567 O O . THR A 1 75 ? -18.312 -20.5 -6.586 1 89.88 75 THR A O 1
ATOM 570 N N . SER A 1 76 ? -16.766 -18.922 -6.406 1 86.31 76 SER A N 1
ATOM 571 C CA . SER A 1 76 ? -15.852 -19.688 -7.25 1 86.31 76 SER A CA 1
ATOM 572 C C . SER A 1 76 ? -15.094 -20.734 -6.438 1 86.31 76 SER A C 1
ATOM 574 O O . SER A 1 76 ? -14.453 -21.625 -7 1 86.31 76 SER A O 1
ATOM 576 N N . LEU A 1 77 ? -15.117 -20.656 -5.125 1 79.44 77 LEU A N 1
ATOM 577 C CA . LEU A 1 77 ? -14.406 -21.594 -4.27 1 79.44 77 LEU A CA 1
ATOM 578 C C . LEU A 1 77 ? -15.008 -22.984 -4.375 1 79.44 77 LEU A C 1
ATOM 580 O O . LEU A 1 77 ? -14.344 -23.984 -4.086 1 79.44 77 LEU A O 1
ATOM 584 N N . ALA A 1 78 ? -16.234 -23.109 -4.77 1 71.12 78 ALA A N 1
ATOM 585 C CA . ALA A 1 78 ? -16.875 -24.406 -4.926 1 71.12 78 ALA A CA 1
ATOM 586 C C . ALA A 1 78 ? -16.203 -25.234 -6.004 1 71.12 78 ALA A C 1
ATOM 588 O O . ALA A 1 78 ? -16.203 -26.469 -5.945 1 71.12 78 ALA A O 1
ATOM 589 N N . SER A 1 79 ? -15.93 -24.547 -7.02 1 59.44 79 SER A N 1
ATOM 590 C CA . SER A 1 79 ? -15.289 -25.281 -8.109 1 59.44 79 SER A CA 1
ATOM 591 C C . SER A 1 79 ? -13.828 -25.594 -7.781 1 59.44 79 SER A C 1
ATOM 593 O O . SER A 1 79 ? -13.195 -26.406 -8.461 1 59.44 79 SER A O 1
ATOM 595 N N . LEU A 1 80 ? -13.266 -24.641 -7.062 1 55.31 80 LEU A N 1
ATOM 596 C CA . LEU A 1 80 ? -11.828 -24.359 -7.066 1 55.31 80 LEU A CA 1
ATOM 597 C C . LEU A 1 80 ? -11.094 -25.312 -6.137 1 55.31 80 LEU A C 1
ATOM 599 O O . LEU A 1 80 ? -11.68 -25.844 -5.188 1 55.31 80 LEU A O 1
ATOM 603 N N . THR A 1 81 ? -10.016 -25.641 -6.715 1 57.22 81 THR A N 1
ATOM 604 C CA . THR A 1 81 ? -8.773 -25.875 -5.98 1 57.22 81 THR A CA 1
ATOM 605 C C . THR A 1 81 ? -8.484 -24.734 -5.023 1 57.22 81 THR A C 1
ATOM 607 O O . THR A 1 81 ? -8.461 -23.562 -5.43 1 57.22 81 THR A O 1
ATOM 610 N N . TYR A 1 82 ? -8.719 -24.984 -3.852 1 64.25 82 TYR A N 1
ATOM 611 C CA . TYR A 1 82 ? -8.484 -24.109 -2.699 1 64.25 82 TYR A CA 1
ATOM 612 C C . TYR A 1 82 ? -7.156 -23.375 -2.826 1 64.25 82 TYR A C 1
ATOM 614 O O . TYR A 1 82 ? -6.102 -24.016 -2.941 1 64.25 82 TYR A O 1
ATOM 622 N N . SER A 1 83 ? -7.195 -22.203 -3.324 1 84.81 83 SER A N 1
ATOM 623 C CA . SER A 1 83 ? -5.98 -21.391 -3.268 1 84.81 83 SER A CA 1
ATOM 624 C C . SER A 1 83 ? -6.039 -20.391 -2.125 1 84.81 83 SER A C 1
ATOM 626 O O . SER A 1 83 ? -7.039 -19.688 -1.96 1 84.81 83 SER A O 1
ATOM 628 N N . ARG A 1 84 ? -5.039 -20.344 -1.303 1 91.5 84 ARG A N 1
ATOM 629 C CA . ARG A 1 84 ? -4.957 -19.422 -0.176 1 91.5 84 ARG A CA 1
ATOM 630 C C . ARG A 1 84 ? -4.957 -17.969 -0.654 1 91.5 84 ARG A C 1
ATOM 632 O O . ARG A 1 84 ? -5.395 -17.078 0.069 1 91.5 84 ARG A O 1
ATOM 639 N N . ALA A 1 85 ? -4.469 -17.766 -1.926 1 93.06 85 ALA A N 1
ATOM 640 C CA . ALA A 1 85 ? -4.488 -16.406 -2.479 1 93.06 85 ALA A CA 1
ATOM 641 C C . ALA A 1 85 ? -5.922 -15.898 -2.623 1 93.06 85 ALA A C 1
ATOM 643 O O . ALA A 1 85 ? -6.211 -14.742 -2.309 1 93.06 85 ALA A O 1
ATOM 644 N N . TYR A 1 86 ? -6.84 -16.719 -3.072 1 93.94 86 TYR A N 1
ATOM 645 C CA . TYR A 1 86 ? -8.227 -16.328 -3.279 1 93.94 86 TYR A CA 1
ATOM 646 C C . TYR A 1 86 ? -8.953 -16.156 -1.949 1 93.94 86 TYR A C 1
ATOM 648 O O . TYR A 1 86 ? -9.82 -15.297 -1.811 1 93.94 86 TYR A O 1
ATOM 656 N N . MET A 1 87 ? -8.523 -16.953 -0.998 1 94.06 87 MET A N 1
ATOM 657 C CA . MET A 1 87 ? -9.07 -16.766 0.343 1 94.06 87 MET A CA 1
ATOM 658 C C . MET A 1 87 ? -8.617 -15.438 0.94 1 94.06 87 MET A C 1
ATOM 660 O O . MET A 1 87 ? -9.391 -14.766 1.629 1 94.06 87 MET A O 1
ATOM 664 N N . TYR A 1 88 ? -7.387 -15.172 0.68 1 95.56 88 TYR A N 1
ATOM 665 C CA . TYR A 1 88 ? -6.859 -13.891 1.133 1 95.56 88 TYR A CA 1
ATOM 666 C C . TYR A 1 88 ? -7.625 -12.727 0.51 1 95.56 88 TYR A C 1
ATOM 668 O O . TYR A 1 88 ? -7.984 -11.773 1.199 1 95.56 88 TYR A O 1
ATOM 676 N N . LEU A 1 89 ? -7.922 -12.789 -0.712 1 97.44 89 LEU A N 1
ATOM 677 C CA . LEU A 1 89 ? -8.695 -11.75 -1.38 1 97.44 89 LEU A CA 1
ATOM 678 C C . LEU A 1 89 ? -10.086 -11.633 -0.772 1 97.44 89 LEU A C 1
ATOM 680 O O . LEU A 1 89 ? -10.562 -10.523 -0.497 1 97.44 89 LEU A O 1
ATOM 684 N N . ILE A 1 90 ? -10.758 -12.742 -0.561 1 97.44 90 ILE A N 1
ATOM 685 C CA . ILE A 1 90 ? -12.086 -12.734 0.032 1 97.44 90 ILE A CA 1
ATOM 686 C C . ILE A 1 90 ? -12.047 -12.031 1.389 1 97.44 90 ILE A C 1
ATOM 688 O O . ILE A 1 90 ? -12.859 -11.148 1.667 1 97.44 90 ILE A O 1
ATOM 692 N N . PHE A 1 91 ? -11.086 -12.406 2.199 1 97.75 91 PHE A N 1
ATOM 693 C CA . PHE A 1 91 ? -10.938 -11.82 3.527 1 97.75 91 PHE A CA 1
ATOM 694 C C . PHE A 1 91 ? -10.773 -10.305 3.441 1 97.75 91 PHE A C 1
ATOM 696 O O . PHE A 1 91 ? -11.477 -9.562 4.133 1 97.75 91 PHE A O 1
ATOM 703 N N . VAL A 1 92 ? -9.898 -9.852 2.58 1 98.5 92 VAL A N 1
ATOM 704 C CA . VAL A 1 92 ? -9.602 -8.422 2.475 1 98.5 92 VAL A CA 1
ATOM 705 C C . VAL A 1 92 ? -10.797 -7.688 1.87 1 98.5 92 VAL A C 1
ATOM 707 O O . VAL A 1 92 ? -11.086 -6.555 2.252 1 98.5 92 VAL A O 1
ATOM 710 N N . MET A 1 93 ? -11.523 -8.312 0.921 1 98.75 93 MET A N 1
ATOM 711 C CA . MET A 1 93 ? -12.688 -7.664 0.322 1 98.75 93 MET A CA 1
ATOM 712 C C . MET A 1 93 ? -13.797 -7.492 1.349 1 98.75 93 MET A C 1
ATOM 714 O O . MET A 1 93 ? -14.539 -6.508 1.306 1 98.75 93 MET A O 1
ATOM 718 N N . VAL A 1 94 ? -13.883 -8.406 2.234 1 98.38 94 VAL A N 1
ATOM 719 C CA . VAL A 1 94 ? -14.867 -8.258 3.307 1 98.38 94 VAL A CA 1
ATOM 720 C C . VAL A 1 94 ? -14.477 -7.086 4.203 1 98.38 94 VAL A C 1
ATOM 722 O O . VAL A 1 94 ? -15.32 -6.25 4.543 1 98.38 94 VAL A O 1
ATOM 725 N N . LEU A 1 95 ? -13.242 -7.02 4.582 1 98.44 95 LEU A N 1
ATOM 726 C CA . LEU A 1 95 ? -12.75 -5.914 5.395 1 98.44 95 LEU A CA 1
ATOM 727 C C . LEU A 1 95 ? -12.953 -4.582 4.68 1 98.44 95 LEU A C 1
ATOM 729 O O . LEU A 1 95 ? -13.398 -3.607 5.285 1 98.44 95 LEU A O 1
ATOM 733 N N . HIS A 1 96 ? -12.57 -4.645 3.406 1 98.75 96 HIS A N 1
ATOM 734 C CA . HIS A 1 96 ? -12.742 -3.467 2.562 1 98.75 96 HIS A CA 1
ATOM 735 C C . HIS A 1 96 ? -14.203 -3.035 2.502 1 98.75 96 HIS A C 1
ATOM 737 O O . HIS A 1 96 ? -14.508 -1.843 2.58 1 98.75 96 HIS A O 1
ATOM 743 N N . PHE A 1 97 ? -15.117 -3.898 2.471 1 98.5 97 PHE A N 1
ATOM 744 C CA . PHE A 1 97 ? -16.547 -3.625 2.426 1 98.5 97 PHE A CA 1
ATOM 745 C C . PHE A 1 97 ? -17.016 -3 3.734 1 98.5 97 PHE A C 1
ATOM 747 O O . PHE A 1 97 ? -17.719 -1.982 3.727 1 98.5 97 PHE A O 1
ATOM 754 N N . VAL A 1 98 ? -16.641 -3.578 4.812 1 98.56 98 VAL A N 1
ATOM 755 C CA . VAL A 1 98 ? -17.047 -3.094 6.129 1 98.56 98 VAL A CA 1
ATOM 756 C C . VAL A 1 98 ? -16.5 -1.683 6.348 1 98.56 98 VAL A C 1
ATOM 758 O O . VAL A 1 98 ? -17.234 -0.791 6.781 1 98.56 98 VAL A O 1
ATOM 761 N N . TRP A 1 99 ? -15.242 -1.495 5.992 1 97.75 99 TRP A N 1
ATOM 762 C CA . TRP A 1 99 ? -14.633 -0.183 6.164 1 97.75 99 TRP A CA 1
ATOM 763 C C . TRP A 1 99 ? -15.336 0.867 5.312 1 97.75 99 TRP A C 1
ATOM 765 O O . TRP A 1 99 ? -15.648 1.958 5.793 1 97.75 99 TRP A O 1
ATOM 775 N N . SER A 1 100 ? -15.602 0.523 4.137 1 97.75 100 SER A N 1
ATOM 776 C CA . SER A 1 100 ? -16.266 1.465 3.236 1 97.75 100 SER A CA 1
ATOM 777 C C . SER A 1 100 ? -17.688 1.751 3.684 1 97.75 100 SER A C 1
ATOM 779 O O . SER A 1 100 ? -18.188 2.869 3.523 1 97.75 100 SER A O 1
ATOM 781 N N . LEU A 1 101 ? -18.328 0.81 4.215 1 97.56 101 LEU A N 1
ATOM 782 C CA . LEU A 1 101 ? -19.688 0.999 4.703 1 97.56 101 LEU A CA 1
ATOM 783 C C . LEU A 1 101 ? -19.703 1.959 5.887 1 97.56 101 LEU A C 1
ATOM 785 O O . LEU A 1 101 ? -20.547 2.867 5.941 1 97.56 101 LEU A O 1
ATOM 789 N N . VAL A 1 102 ? -18.781 1.783 6.801 1 95.75 102 VAL A N 1
ATOM 790 C CA . VAL A 1 102 ? -18.672 2.658 7.961 1 95.75 102 VAL A CA 1
ATOM 791 C C . VAL A 1 102 ? -18.391 4.09 7.508 1 95.75 102 VAL A C 1
ATOM 793 O O . VAL A 1 102 ? -19.031 5.035 7.984 1 95.75 102 VAL A O 1
ATOM 796 N N . GLN A 1 103 ? -17.5 4.164 6.582 1 94.88 103 GLN A N 1
ATOM 797 C CA . GLN A 1 103 ? -17.156 5.5 6.102 1 94.88 103 GLN A CA 1
ATOM 798 C C . GLN A 1 103 ? -18.312 6.121 5.332 1 94.88 103 GLN A C 1
ATOM 800 O O . GLN A 1 103 ? -18.547 7.332 5.402 1 94.88 103 GLN A O 1
ATOM 805 N N . ALA A 1 104 ? -19.016 5.328 4.625 1 95.31 104 ALA A N 1
ATOM 806 C CA . ALA A 1 104 ? -20.172 5.852 3.891 1 95.31 104 ALA A CA 1
ATOM 807 C C . ALA A 1 104 ? -21.203 6.453 4.84 1 95.31 104 ALA A C 1
ATOM 809 O O . ALA A 1 104 ? -21.781 7.496 4.547 1 95.31 104 ALA A O 1
ATOM 810 N N . VAL A 1 105 ? -21.375 5.855 5.938 1 93.38 105 VAL A N 1
ATOM 811 C CA . VAL A 1 105 ? -22.328 6.363 6.926 1 93.38 105 VAL A CA 1
ATOM 812 C C . VAL A 1 105 ? -21.812 7.676 7.508 1 93.38 105 VAL A C 1
ATOM 814 O O . VAL A 1 105 ? -22.578 8.633 7.664 1 93.38 105 VAL A O 1
ATOM 817 N N . VAL A 1 106 ? -20.547 7.711 7.797 1 89.44 106 VAL A N 1
ATOM 818 C CA . VAL A 1 106 ? -19.938 8.93 8.328 1 89.44 106 VAL A CA 1
ATOM 819 C C . VAL A 1 106 ? -20.062 10.055 7.301 1 89.44 106 VAL A C 1
ATOM 821 O O . VAL A 1 106 ? -20.438 11.18 7.645 1 89.44 106 VAL A O 1
ATOM 824 N N . TYR A 1 107 ? -19.781 9.688 6.066 1 91 107 TYR A N 1
ATOM 825 C CA . TYR A 1 107 ? -19.859 10.68 5.008 1 91 107 TYR A CA 1
ATOM 826 C C . TYR A 1 107 ? -21.297 11.172 4.836 1 91 107 TYR A C 1
ATOM 828 O O . TYR A 1 107 ? -21.531 12.359 4.629 1 91 107 TYR A O 1
ATOM 836 N N . LEU A 1 108 ? -22.219 10.305 4.969 1 90.94 108 LEU A N 1
ATOM 837 C CA . LEU A 1 108 ? -23.625 10.664 4.816 1 90.94 108 LEU A CA 1
ATOM 838 C C . LEU A 1 108 ? -24.078 11.562 5.965 1 90.94 108 LEU A C 1
ATOM 840 O O . LEU A 1 108 ? -24.766 12.555 5.742 1 90.94 108 LEU A O 1
ATOM 844 N N . ARG A 1 109 ? -23.641 11.227 7.168 1 88.38 109 ARG A N 1
ATOM 845 C CA . ARG A 1 109 ? -24 12.016 8.336 1 88.38 109 ARG A CA 1
ATOM 846 C C . ARG A 1 109 ? -23.422 13.422 8.258 1 88.38 109 ARG A C 1
ATOM 848 O O . ARG A 1 109 ? -24.062 14.391 8.641 1 88.38 109 ARG A O 1
ATOM 855 N N . THR A 1 110 ? -22.266 13.445 7.816 1 86.38 110 THR A N 1
ATOM 856 C CA . THR A 1 110 ? -21.641 14.758 7.684 1 86.38 110 THR A CA 1
ATOM 857 C C . THR A 1 110 ? -22.297 15.562 6.574 1 86.38 110 THR A C 1
ATOM 859 O O . THR A 1 110 ? -22.406 16.781 6.664 1 86.38 110 THR A O 1
ATOM 862 N N . LEU A 1 111 ? -22.75 14.969 5.582 1 84.5 111 LEU A N 1
ATOM 863 C CA . LEU A 1 111 ? -23.422 15.617 4.461 1 84.5 111 LEU A CA 1
ATOM 864 C C . LEU A 1 111 ? -24.797 16.141 4.879 1 84.5 111 LEU A C 1
ATOM 866 O O . LEU A 1 111 ? -25.203 17.234 4.496 1 84.5 111 LEU A O 1
ATOM 870 N N . LEU A 1 112 ? -25.469 15.406 5.719 1 87.5 112 LEU A N 1
ATOM 871 C CA . LEU A 1 112 ? -26.828 15.758 6.094 1 87.5 112 LEU A CA 1
ATOM 872 C C . LEU A 1 112 ? -26.844 16.656 7.324 1 87.5 112 LEU A C 1
ATOM 874 O O . LEU A 1 112 ? -27.641 17.594 7.402 1 87.5 112 LEU A O 1
ATOM 878 N N . ALA A 1 113 ? -25.969 16.297 8.289 1 79.31 113 ALA A N 1
ATOM 879 C CA . ALA A 1 113 ? -26.016 17.016 9.562 1 79.31 113 ALA A CA 1
ATOM 880 C C . ALA A 1 113 ? -25.031 18.188 9.555 1 79.31 113 ALA A C 1
ATOM 882 O O . ALA A 1 113 ? -25.141 19.109 10.367 1 79.31 113 ALA A O 1
ATOM 883 N N . GLY A 1 114 ? -24.172 18.266 8.695 1 70.44 114 GLY A N 1
ATOM 884 C CA . GLY A 1 114 ? -23.188 19.344 8.68 1 70.44 114 GLY A CA 1
ATOM 885 C C . GLY A 1 114 ? -22.188 19.234 9.805 1 70.44 114 GLY A C 1
ATOM 886 O O . GLY A 1 114 ? -21.719 20.25 10.328 1 70.44 114 GLY A O 1
ATOM 887 N N . GLU A 1 115 ? -22.047 18.031 10.258 1 63.78 115 GLU A N 1
ATOM 888 C CA . GLU A 1 115 ? -21.109 17.844 11.359 1 63.78 115 GLU A CA 1
ATOM 889 C C . GLU A 1 115 ? -19.672 18.094 10.914 1 63.78 115 GLU A C 1
ATOM 891 O O . GLU A 1 115 ? -19.312 17.828 9.773 1 63.78 115 GLU A O 1
ATOM 896 N N . ASP A 1 116 ? -19 18.859 11.828 1 61.44 116 ASP A N 1
ATOM 897 C CA . ASP A 1 116 ? -17.641 19.281 11.523 1 61.44 116 ASP A CA 1
ATOM 898 C C . ASP A 1 116 ? -16.656 18.125 11.711 1 61.44 116 ASP A C 1
ATOM 900 O O . ASP A 1 116 ? -16.469 17.641 12.828 1 61.44 116 ASP A O 1
ATOM 904 N N . ILE A 1 117 ? -16.266 17.516 10.719 1 60.81 117 ILE A N 1
ATOM 905 C CA . ILE A 1 117 ? -15.305 16.438 10.797 1 60.81 117 ILE A CA 1
ATOM 906 C C . ILE A 1 117 ? -13.891 16.984 10.664 1 60.81 117 ILE A C 1
ATOM 908 O O . ILE A 1 117 ? -12.922 16.219 10.656 1 60.81 117 ILE A O 1
ATOM 912 N N . HIS A 1 118 ? -13.844 18.234 10.883 1 60.91 118 HIS A N 1
ATOM 913 C CA . HIS A 1 118 ? -12.539 18.859 10.719 1 60.91 118 HIS A CA 1
ATOM 914 C C . HIS A 1 118 ? -11.75 18.859 12.023 1 60.91 118 HIS A C 1
ATOM 916 O O . HIS A 1 118 ? -10.836 19.656 12.203 1 60.91 118 HIS A O 1
ATOM 922 N N . ARG A 1 119 ? -12.148 17.875 12.734 1 70.12 119 ARG A N 1
ATOM 923 C CA . ARG A 1 119 ? -11.32 17.672 13.922 1 70.12 119 ARG A CA 1
ATOM 924 C C . ARG A 1 119 ? -10.062 16.875 13.578 1 70.12 119 ARG A C 1
ATOM 926 O O . ARG A 1 119 ? -10.125 15.875 12.867 1 70.12 119 ARG A O 1
ATOM 933 N N . PRO A 1 120 ? -9.039 17.359 14.031 1 68.69 120 PRO A N 1
ATOM 934 C CA . PRO A 1 120 ? -7.762 16.75 13.648 1 68.69 120 PRO A CA 1
ATOM 935 C C . PRO A 1 120 ? -7.711 15.258 13.969 1 68.69 120 PRO A C 1
ATOM 937 O O . PRO A 1 120 ? -7.121 14.477 13.219 1 68.69 120 PRO A O 1
ATOM 940 N N . GLY A 1 121 ? -8.367 14.883 15 1 73.62 121 GLY A N 1
ATOM 941 C CA . GLY A 1 121 ? -8.359 13.477 15.352 1 73.62 121 GLY A CA 1
ATOM 942 C C . GLY A 1 121 ? -9.094 12.609 14.352 1 73.62 121 GLY A C 1
ATOM 943 O O . GLY A 1 121 ? -8.633 11.516 14.016 1 73.62 121 GLY A O 1
ATOM 944 N N . ILE A 1 122 ? -10.133 13.102 13.938 1 77.5 122 ILE A N 1
ATOM 945 C CA . ILE A 1 122 ? -10.953 12.352 12.992 1 77.5 122 ILE A CA 1
ATOM 946 C C . ILE A 1 122 ? -10.242 12.258 11.648 1 77.5 122 ILE A C 1
ATOM 948 O O . ILE A 1 122 ? -10.211 11.195 11.023 1 77.5 122 ILE A O 1
ATOM 952 N N . ALA A 1 123 ? -9.664 13.32 11.242 1 79.5 123 ALA A N 1
ATOM 953 C CA . ALA A 1 123 ? -8.938 13.344 9.969 1 79.5 123 ALA A CA 1
ATOM 954 C C . ALA A 1 123 ? -7.777 12.352 9.984 1 79.5 123 ALA A C 1
ATOM 956 O O . ALA A 1 123 ? -7.508 11.688 8.984 1 79.5 123 ALA A O 1
ATOM 957 N N . PHE A 1 124 ? -7.23 12.328 11.148 1 79.69 124 PHE A N 1
ATOM 958 C CA . PHE A 1 124 ? -6.121 11.398 11.305 1 79.69 124 PHE A CA 1
ATOM 959 C C . PHE A 1 124 ? -6.609 9.961 11.219 1 79.69 124 PHE A C 1
ATOM 961 O O . PHE A 1 124 ? -5.98 9.125 10.562 1 79.69 124 PHE A O 1
ATOM 968 N N . PHE A 1 125 ? -7.621 9.664 11.812 1 83.44 125 PHE A N 1
ATOM 969 C CA . PHE A 1 125 ? -8.18 8.312 11.805 1 83.44 125 PHE A CA 1
ATOM 970 C C . PHE A 1 125 ? -8.633 7.926 10.406 1 83.44 125 PHE A C 1
ATOM 972 O O . PHE A 1 125 ? -8.422 6.789 9.969 1 83.44 125 PHE A O 1
ATOM 979 N N . LEU A 1 126 ? -9.172 8.742 9.719 1 88.38 126 LEU A N 1
ATOM 980 C CA . LEU A 1 126 ? -9.648 8.469 8.367 1 88.38 126 LEU A CA 1
ATOM 981 C C . LEU A 1 126 ? -8.469 8.234 7.418 1 88.38 126 LEU A C 1
ATOM 983 O O . LEU A 1 126 ? -8.492 7.305 6.613 1 88.38 126 LEU A O 1
ATOM 987 N N . ALA A 1 127 ? -7.52 9.016 7.609 1 87.88 127 ALA A N 1
ATOM 988 C CA . ALA A 1 127 ? -6.355 8.898 6.734 1 87.88 127 ALA A CA 1
ATOM 989 C C . ALA A 1 127 ? -5.586 7.609 7.016 1 87.88 127 ALA A C 1
ATOM 991 O O . ALA A 1 127 ? -5.188 6.902 6.09 1 87.88 127 ALA A O 1
ATOM 992 N N . LEU A 1 128 ? -5.41 7.289 8.234 1 87 128 LEU A N 1
ATOM 993 C CA . LEU A 1 128 ? -4.691 6.078 8.617 1 87 128 LEU A CA 1
ATOM 994 C C . LEU A 1 128 ? -5.473 4.832 8.227 1 87 128 LEU A C 1
ATOM 996 O O . LEU A 1 128 ? -4.902 3.883 7.684 1 87 128 LEU A O 1
ATOM 1000 N N . GLY A 1 129 ? -6.707 4.863 8.547 1 92.44 129 GLY A N 1
ATOM 1001 C CA . GLY A 1 129 ? -7.555 3.74 8.172 1 92.44 129 GLY A CA 1
ATOM 1002 C C . GLY A 1 129 ? -7.613 3.514 6.672 1 92.44 129 GLY A C 1
ATOM 1003 O O . GLY A 1 129 ? -7.461 2.385 6.203 1 92.44 129 GLY A O 1
ATOM 1004 N N . ASP A 1 130 ? -7.82 4.531 5.945 1 95.06 130 ASP A N 1
ATOM 1005 C CA . ASP A 1 130 ? -7.852 4.434 4.488 1 95.06 130 ASP A CA 1
ATOM 1006 C C . ASP A 1 130 ? -6.512 3.953 3.939 1 95.06 130 ASP A C 1
ATOM 1008 O O . ASP A 1 130 ? -6.469 3.152 3.002 1 95.06 130 ASP A O 1
ATOM 1012 N N . GLY A 1 131 ? -5.5 4.48 4.508 1 93.88 131 GLY A N 1
ATOM 1013 C CA . GLY A 1 131 ? -4.18 4.043 4.082 1 93.88 131 GLY A CA 1
ATOM 1014 C C . GLY A 1 131 ? -3.941 2.562 4.305 1 93.88 131 GLY A C 1
ATOM 1015 O O . GLY A 1 131 ? -3.371 1.885 3.445 1 93.88 131 GLY A O 1
ATOM 1016 N N . ALA A 1 132 ? -4.371 2.031 5.383 1 94.19 132 ALA A N 1
ATOM 1017 C CA . ALA A 1 132 ? -4.219 0.613 5.703 1 94.19 132 ALA A CA 1
ATOM 1018 C C . ALA A 1 132 ? -5.02 -0.255 4.738 1 94.19 132 ALA A C 1
ATOM 1020 O O . ALA A 1 132 ? -4.535 -1.291 4.277 1 94.19 132 ALA A O 1
ATOM 1021 N N . VAL A 1 133 ? -6.195 0.196 4.477 1 97.62 133 VAL A N 1
ATOM 1022 C CA . VAL A 1 133 ? -7.047 -0.578 3.582 1 97.62 133 VAL A CA 1
ATOM 1023 C C . VAL A 1 133 ? -6.465 -0.564 2.17 1 97.62 133 VAL A C 1
ATOM 1025 O O . VAL A 1 133 ? -6.5 -1.577 1.468 1 97.62 133 VAL A O 1
ATOM 1028 N N . VAL A 1 134 ? -5.883 0.521 1.753 1 97.56 134 VAL A N 1
ATOM 1029 C CA . VAL A 1 134 ? -5.242 0.595 0.443 1 97.56 134 VAL A CA 1
ATOM 1030 C C . VAL A 1 134 ? -4.086 -0.399 0.375 1 97.56 134 VAL A C 1
ATOM 1032 O O . VAL A 1 134 ? -3.934 -1.115 -0.617 1 97.56 134 VAL A O 1
ATOM 1035 N N . LEU A 1 135 ? -3.336 -0.446 1.438 1 96.56 135 LEU A N 1
ATOM 1036 C CA . LEU A 1 135 ? -2.188 -1.345 1.482 1 96.56 135 LEU A CA 1
ATOM 1037 C C . LEU A 1 135 ? -2.637 -2.801 1.451 1 96.56 135 LEU A C 1
ATOM 1039 O O . LEU A 1 135 ? -2.094 -3.607 0.691 1 96.56 135 LEU A O 1
ATOM 1043 N N . LEU A 1 136 ? -3.613 -3.084 2.189 1 97.31 136 LEU A N 1
ATOM 1044 C CA . LEU A 1 136 ? -4.105 -4.453 2.268 1 97.31 136 LEU A CA 1
ATOM 1045 C C . LEU A 1 136 ? -4.75 -4.879 0.952 1 97.31 136 LEU A C 1
ATOM 1047 O O . LEU A 1 136 ? -4.504 -5.984 0.464 1 97.31 136 LEU A O 1
ATOM 1051 N N . THR A 1 137 ? -5.535 -3.998 0.417 1 98.38 137 THR A N 1
ATOM 1052 C CA . THR A 1 137 ? -6.211 -4.316 -0.835 1 98.38 137 THR A CA 1
ATOM 1053 C C . THR A 1 137 ? -5.207 -4.461 -1.972 1 98.38 137 THR A C 1
ATOM 1055 O O . THR A 1 137 ? -5.344 -5.344 -2.82 1 98.38 137 THR A O 1
ATOM 1058 N N . SER A 1 138 ? -4.258 -3.652 -1.962 1 97.69 138 SER A N 1
ATOM 1059 C CA . SER A 1 138 ? -3.227 -3.766 -2.986 1 97.69 138 SER A CA 1
ATOM 1060 C C . SER A 1 138 ? -2.516 -5.113 -2.91 1 97.69 138 SER A C 1
ATOM 1062 O O . SER A 1 138 ? -2.248 -5.742 -3.938 1 97.69 138 SER A O 1
ATOM 1064 N N . SER A 1 139 ? -2.238 -5.523 -1.7 1 97.38 139 SER A N 1
ATOM 1065 C CA . SER A 1 139 ? -1.552 -6.797 -1.508 1 97.38 139 SER A CA 1
ATOM 1066 C C . SER A 1 139 ? -2.439 -7.969 -1.909 1 97.38 139 SER A C 1
ATOM 1068 O O . SER A 1 139 ? -1.992 -8.883 -2.604 1 97.38 139 SER A O 1
ATOM 1070 N N . ALA A 1 140 ? -3.656 -7.926 -1.543 1 98.12 140 ALA A N 1
ATOM 1071 C CA . ALA A 1 140 ? -4.566 -9.031 -1.812 1 98.12 140 ALA A CA 1
ATOM 1072 C C . ALA A 1 140 ? -4.895 -9.125 -3.299 1 98.12 140 ALA A C 1
ATOM 1074 O O . ALA A 1 140 ? -4.922 -10.219 -3.869 1 98.12 140 ALA A O 1
ATOM 1075 N N . VAL A 1 141 ? -5.145 -7.988 -3.922 1 98.06 141 VAL A N 1
ATOM 1076 C CA . VAL A 1 141 ? -5.496 -7.969 -5.34 1 98.06 141 VAL A CA 1
ATOM 1077 C C . VAL A 1 141 ? -4.297 -8.414 -6.172 1 98.06 141 VAL A C 1
ATOM 1079 O O . VAL A 1 141 ? -4.441 -9.203 -7.113 1 98.06 141 VAL A O 1
ATOM 1082 N N . SER A 1 142 ? -3.162 -8.016 -5.824 1 97.44 142 SER A N 1
ATOM 1083 C CA . SER A 1 142 ? -1.98 -8.422 -6.582 1 97.44 142 SER A CA 1
ATOM 1084 C C . SER A 1 142 ? -1.689 -9.906 -6.402 1 97.44 142 SER A C 1
ATOM 1086 O O . SER A 1 142 ? -1.317 -10.594 -7.355 1 97.44 142 SER A O 1
ATOM 1088 N N . ALA A 1 143 ? -1.827 -10.336 -5.191 1 96.94 143 ALA A N 1
ATOM 1089 C CA . ALA A 1 143 ? -1.616 -11.758 -4.934 1 96.94 143 ALA A CA 1
ATOM 1090 C C . ALA A 1 143 ? -2.584 -12.609 -5.75 1 96.94 143 ALA A C 1
ATOM 1092 O O . ALA A 1 143 ? -2.174 -13.562 -6.414 1 96.94 143 ALA A O 1
ATOM 1093 N N . SER A 1 144 ? -3.803 -12.266 -5.758 1 95.81 144 SER A N 1
ATOM 1094 C CA . SER A 1 144 ? -4.812 -13.031 -6.484 1 95.81 144 SER A CA 1
ATOM 1095 C C . SER A 1 144 ? -4.648 -12.867 -7.992 1 95.81 144 SER A C 1
ATOM 1097 O O . SER A 1 144 ? -4.879 -13.812 -8.75 1 95.81 144 SER A O 1
ATOM 1099 N N . ALA A 1 145 ? -4.266 -11.664 -8.359 1 96.19 145 ALA A N 1
ATOM 1100 C CA . ALA A 1 145 ? -4.043 -11.422 -9.781 1 96.19 145 ALA A CA 1
ATOM 1101 C C . ALA A 1 145 ? -2.906 -12.289 -10.32 1 96.19 145 ALA A C 1
ATOM 1103 O O . ALA A 1 145 ? -3.023 -12.883 -11.391 1 96.19 145 ALA A O 1
ATOM 1104 N N . MET A 1 146 ? -1.87 -12.406 -9.594 1 95 146 MET A N 1
ATOM 1105 C CA . MET A 1 146 ? -0.711 -13.133 -10.102 1 95 146 MET A CA 1
ATOM 1106 C C . MET A 1 146 ? -0.959 -14.641 -10.086 1 95 146 MET A C 1
ATOM 1108 O O . MET A 1 146 ? -0.475 -15.367 -10.953 1 95 146 MET A O 1
ATOM 1112 N N . VAL A 1 147 ? -1.715 -15.117 -9.133 1 92.31 147 VAL A N 1
ATOM 1113 C CA . VAL A 1 147 ? -2.109 -16.516 -9.148 1 92.31 147 VAL A CA 1
ATOM 1114 C C . VAL A 1 147 ? -3.01 -16.781 -10.352 1 92.31 147 VAL A C 1
ATOM 1116 O O . VAL A 1 147 ? -2.873 -17.812 -11.016 1 92.31 147 VAL A O 1
ATOM 1119 N N . THR A 1 148 ? -3.875 -15.867 -10.578 1 92.62 148 THR A N 1
ATOM 1120 C CA . THR A 1 148 ? -4.742 -16 -11.742 1 92.62 148 THR A CA 1
ATOM 1121 C C . THR A 1 148 ? -3.93 -15.984 -13.031 1 92.62 148 THR A C 1
ATOM 1123 O O . THR A 1 148 ? -4.18 -16.781 -13.938 1 92.62 148 THR A O 1
ATOM 1126 N N . VAL A 1 149 ? -3.023 -15.102 -13.102 1 91.75 149 VAL A N 1
ATOM 1127 C CA . VAL A 1 149 ? -2.15 -15.039 -14.273 1 91.75 149 VAL A CA 1
ATOM 1128 C C . VAL A 1 149 ? -1.358 -16.344 -14.398 1 91.75 149 VAL A C 1
ATOM 1130 O O . VAL A 1 149 ? -1.13 -16.828 -15.508 1 91.75 149 VAL A O 1
ATOM 1133 N N . LEU A 1 150 ? -0.957 -16.922 -13.297 1 89.38 150 LEU A N 1
ATOM 1134 C CA . LEU A 1 150 ? -0.262 -18.203 -13.312 1 89.38 150 LEU A CA 1
ATOM 1135 C C . LEU A 1 150 ? -1.142 -19.297 -13.914 1 89.38 150 LEU A C 1
ATOM 1137 O O . LEU A 1 150 ? -0.686 -20.062 -14.766 1 89.38 150 LEU A O 1
ATOM 1141 N N . PHE A 1 151 ? -2.377 -19.281 -13.586 1 88.25 151 PHE A N 1
ATOM 1142 C CA . PHE A 1 151 ? -3.305 -20.312 -14.062 1 88.25 151 PHE A CA 1
ATOM 1143 C C . PHE A 1 151 ? -3.631 -20.109 -15.531 1 88.25 151 PHE A C 1
ATOM 1145 O O . PHE A 1 151 ? -3.703 -21.062 -16.297 1 88.25 151 PHE A O 1
ATOM 1152 N N . VAL A 1 152 ? -3.773 -18.891 -15.883 1 88.31 152 VAL A N 1
ATOM 1153 C CA . VAL A 1 152 ? -4.266 -18.594 -17.219 1 88.31 152 VAL A CA 1
ATOM 1154 C C . VAL A 1 152 ? -3.094 -18.531 -18.203 1 88.31 152 VAL A C 1
ATOM 1156 O O . VAL A 1 152 ? -3.154 -19.125 -19.281 1 88.31 152 VAL A O 1
ATOM 1159 N N . ASN A 1 153 ? -1.995 -17.891 -17.781 1 87.19 153 ASN A N 1
ATOM 1160 C CA . ASN A 1 153 ? -0.947 -17.547 -18.734 1 87.19 153 ASN A CA 1
ATOM 1161 C C . ASN A 1 153 ? 0.282 -18.438 -18.547 1 87.19 153 ASN A C 1
ATOM 1163 O O . ASN A 1 153 ? 0.837 -18.953 -19.531 1 87.19 153 ASN A O 1
ATOM 1167 N N . ASP A 1 154 ? 0.641 -18.672 -17.375 1 84.5 154 ASP A N 1
ATOM 1168 C CA . ASP A 1 154 ? 1.928 -19.328 -17.156 1 84.5 154 ASP A CA 1
ATOM 1169 C C . ASP A 1 154 ? 1.809 -20.844 -17.297 1 84.5 154 ASP A C 1
ATOM 1171 O O . ASP A 1 154 ? 2.609 -21.469 -17.984 1 84.5 154 ASP A O 1
ATOM 1175 N N . THR A 1 155 ? 0.798 -21.5 -16.688 1 83.25 155 THR A N 1
ATOM 1176 C CA . THR A 1 155 ? 0.66 -22.953 -16.703 1 83.25 155 THR A CA 1
ATOM 1177 C C . THR A 1 155 ? -0.423 -23.375 -17.688 1 83.25 155 THR A C 1
ATOM 1179 O O . THR A 1 155 ? -0.432 -24.516 -18.156 1 83.25 155 THR A O 1
ATOM 1182 N N . GLY A 1 156 ? -1.375 -22.484 -17.969 1 83.5 156 GLY A N 1
ATOM 1183 C CA . GLY A 1 156 ? -2.498 -22.828 -18.812 1 83.5 156 GLY A CA 1
ATOM 1184 C C . GLY A 1 156 ? -3.467 -23.797 -18.172 1 83.5 156 GLY A C 1
ATOM 1185 O O . GLY A 1 156 ? -4.129 -24.578 -18.859 1 83.5 156 GLY A O 1
ATOM 1186 N N . ALA A 1 157 ? -3.451 -23.781 -16.922 1 82.38 157 ALA A N 1
ATOM 1187 C CA . ALA A 1 157 ? -4.309 -24.688 -16.172 1 82.38 157 ALA A CA 1
ATOM 1188 C C . ALA A 1 157 ? -5.781 -24.453 -16.5 1 82.38 157 ALA A C 1
ATOM 1190 O O . ALA A 1 157 ? -6.59 -25.391 -16.453 1 82.38 157 ALA A O 1
ATOM 1191 N N . CYS A 1 158 ? -6.09 -23.297 -16.812 1 82.62 158 CYS A N 1
ATOM 1192 C CA . CYS A 1 158 ? -7.48 -22.984 -17.141 1 82.62 158 CYS A CA 1
ATOM 1193 C C . CYS A 1 158 ? -7.914 -23.688 -18.406 1 82.62 158 CYS A C 1
ATOM 1195 O O . CYS A 1 158 ? -9.094 -24 -18.578 1 82.62 158 CYS A O 1
ATOM 1197 N N . GLY A 1 159 ? -7 -23.906 -19.25 1 81.75 159 GLY A N 1
ATOM 1198 C CA . GLY A 1 159 ? -7.297 -24.672 -20.453 1 81.75 159 GLY A CA 1
ATOM 1199 C C . GLY A 1 159 ? -7.34 -26.172 -20.203 1 81.75 159 GLY A C 1
ATOM 1200 O O . GLY A 1 159 ? -8.188 -26.875 -20.766 1 81.75 159 GLY A O 1
ATOM 1201 N N . SER A 1 160 ? -6.574 -26.625 -19.297 1 83.12 160 SER A N 1
ATOM 1202 C CA . SER A 1 160 ? -6.445 -28.062 -19.031 1 83.12 160 SER A CA 1
ATOM 1203 C C . SER A 1 160 ? -7.543 -28.547 -18.094 1 83.12 160 SER A C 1
ATOM 1205 O O . SER A 1 160 ? -7.961 -29.703 -18.156 1 83.12 160 SER A O 1
ATOM 1207 N N . PHE A 1 161 ? -7.91 -27.656 -17.219 1 80.62 161 PHE A N 1
ATOM 1208 C CA . PHE A 1 161 ? -8.93 -28.016 -16.25 1 80.62 161 PHE A CA 1
ATOM 1209 C C . PHE A 1 161 ? -10.125 -27.078 -16.344 1 80.62 161 PHE A C 1
ATOM 1211 O O . PHE A 1 161 ? -10.188 -26.062 -15.648 1 80.62 161 PHE A O 1
ATOM 1218 N N . PRO A 1 162 ? -11.008 -27.453 -17.125 1 77.44 162 PRO A N 1
ATOM 1219 C CA . PRO A 1 162 ? -12.172 -26.578 -17.344 1 77.44 162 PRO A CA 1
ATOM 1220 C C . PRO A 1 162 ? -13 -26.375 -16.078 1 77.44 162 PRO A C 1
ATOM 1222 O O . PRO A 1 162 ? -13.82 -25.453 -16.016 1 77.44 162 PRO A O 1
ATOM 1225 N N . GLU A 1 163 ? -12.773 -27.141 -15.102 1 77 163 GLU A N 1
ATOM 1226 C CA . GLU A 1 163 ? -13.508 -27 -13.852 1 77 163 GLU A CA 1
ATOM 1227 C C . GLU A 1 163 ? -13.086 -25.75 -13.102 1 77 163 GLU A C 1
ATOM 1229 O O . GLU A 1 163 ? -13.812 -25.25 -12.234 1 77 163 GLU A O 1
ATOM 1234 N N . LEU A 1 164 ? -11.93 -25.281 -13.586 1 82.25 164 LEU A N 1
ATOM 1235 C CA . LEU A 1 164 ? -11.461 -24.062 -12.938 1 82.25 164 LEU A CA 1
ATOM 1236 C C . LEU A 1 164 ? -12.25 -22.844 -13.43 1 82.25 164 LEU A C 1
ATOM 1238 O O . LEU A 1 164 ? -12.43 -22.656 -14.633 1 82.25 164 LEU A O 1
ATOM 1242 N N . ALA A 1 165 ? -12.898 -22.172 -12.539 1 84.38 165 ALA A N 1
ATOM 1243 C CA . ALA A 1 165 ? -13.68 -20.984 -12.852 1 84.38 165 ALA A CA 1
ATOM 1244 C C . ALA A 1 165 ? -12.766 -19.781 -13.125 1 84.38 165 ALA A C 1
ATOM 1246 O O . ALA A 1 165 ? -12.875 -18.75 -12.469 1 84.38 165 ALA A O 1
ATOM 1247 N N . CYS A 1 166 ? -11.938 -19.828 -14.148 1 87 166 CYS A N 1
ATOM 1248 C CA . CYS A 1 166 ? -10.914 -18.828 -14.414 1 87 166 CYS A CA 1
ATOM 1249 C C . CYS A 1 166 ? -11.539 -17.484 -14.781 1 87 166 CYS A C 1
ATOM 1251 O O . CYS A 1 166 ? -11.008 -16.438 -14.438 1 87 166 CYS A O 1
ATOM 1253 N N . ASP A 1 167 ? -12.703 -17.531 -15.445 1 89.5 167 ASP A N 1
ATOM 1254 C CA . ASP A 1 167 ? -13.383 -16.281 -15.789 1 89.5 167 ASP A CA 1
ATOM 1255 C C . ASP A 1 167 ? -13.844 -15.539 -14.531 1 89.5 167 ASP A C 1
ATOM 1257 O O . ASP A 1 167 ? -13.75 -14.312 -14.461 1 89.5 167 ASP A O 1
ATOM 1261 N N . ARG A 1 168 ? -14.328 -16.328 -13.609 1 92.12 168 ARG A N 1
ATOM 1262 C CA . ARG A 1 168 ? -14.773 -15.711 -12.367 1 92.12 168 ARG A CA 1
ATOM 1263 C C . ARG A 1 168 ? -13.594 -15.164 -11.57 1 92.12 168 ARG A C 1
ATOM 1265 O O . ARG A 1 168 ? -13.703 -14.109 -10.938 1 92.12 168 ARG A O 1
ATOM 1272 N N . TYR A 1 169 ? -12.453 -15.844 -11.625 1 92.75 169 TYR A N 1
ATOM 1273 C CA . TYR A 1 169 ? -11.266 -15.344 -10.953 1 92.75 169 TYR A CA 1
ATOM 1274 C C . TYR A 1 169 ? -10.828 -14 -11.531 1 92.75 169 TYR A C 1
ATOM 1276 O O . TYR A 1 169 ? -10.578 -13.047 -10.789 1 92.75 169 TYR A O 1
ATOM 1284 N N . GLN A 1 170 ? -10.852 -13.945 -12.805 1 94.06 170 GLN A N 1
ATOM 1285 C CA . GLN A 1 170 ? -10.398 -12.734 -13.492 1 94.06 170 GLN A CA 1
ATOM 1286 C C . GLN A 1 170 ? -11.352 -11.57 -13.234 1 94.06 170 GLN A C 1
ATOM 1288 O O . GLN A 1 170 ? -10.914 -10.445 -12.984 1 94.06 170 GLN A O 1
ATOM 1293 N N . LEU A 1 171 ? -12.586 -11.914 -13.312 1 96.62 171 LEU A N 1
ATOM 1294 C CA . LEU A 1 171 ? -13.578 -10.867 -13.07 1 96.62 171 LEU A CA 1
ATOM 1295 C C . LEU A 1 171 ? -13.484 -10.344 -11.641 1 96.62 171 LEU A C 1
ATOM 1297 O O . LEU A 1 171 ? -13.539 -9.141 -11.414 1 96.62 171 LEU A O 1
ATOM 1301 N N . SER A 1 172 ? -13.344 -11.203 -10.711 1 97.19 172 SER A N 1
ATOM 1302 C CA . SER A 1 172 ? -13.219 -10.805 -9.32 1 97.19 172 SER A CA 1
ATOM 1303 C C . SER A 1 172 ? -12 -9.914 -9.102 1 97.19 172 SER A C 1
ATOM 1305 O O . SER A 1 172 ? -12.086 -8.883 -8.422 1 97.19 172 SER A O 1
ATOM 1307 N N . VAL A 1 173 ? -10.906 -10.258 -9.68 1 97.31 173 VAL A N 1
ATOM 1308 C CA . VAL A 1 173 ? -9.664 -9.508 -9.508 1 97.31 173 VAL A CA 1
ATOM 1309 C C . VAL A 1 173 ? -9.805 -8.125 -10.148 1 97.31 173 VAL A C 1
ATOM 1311 O O . VAL A 1 173 ? -9.344 -7.129 -9.586 1 97.31 173 VAL A O 1
ATOM 1314 N N . VAL A 1 174 ? -10.43 -8.062 -11.258 1 97.75 174 VAL A N 1
ATOM 1315 C CA . VAL A 1 174 ? -10.641 -6.781 -11.93 1 97.75 174 VAL A CA 1
ATOM 1316 C C . VAL A 1 174 ? -11.508 -5.883 -11.055 1 97.75 174 VAL A C 1
ATOM 1318 O O . VAL A 1 174 ? -11.203 -4.703 -10.867 1 97.75 174 VAL A O 1
ATOM 1321 N N . LEU A 1 175 ? -12.531 -6.445 -10.531 1 98.69 175 LEU A N 1
ATOM 1322 C CA . LEU A 1 175 ? -13.422 -5.676 -9.672 1 98.69 175 LEU A CA 1
ATOM 1323 C C . LEU A 1 175 ? -12.719 -5.258 -8.391 1 98.69 175 LEU A C 1
ATOM 1325 O O . LEU A 1 175 ? -12.93 -4.156 -7.883 1 98.69 175 LEU A O 1
ATOM 1329 N N . GLY A 1 176 ? -11.961 -6.176 -7.875 1 98.62 176 GLY A N 1
ATOM 1330 C CA . GLY A 1 176 ? -11.141 -5.816 -6.727 1 98.62 176 GLY A CA 1
ATOM 1331 C C . GLY A 1 176 ? -10.195 -4.664 -7.004 1 98.62 176 GLY A C 1
ATOM 1332 O O . GLY A 1 176 ? -10 -3.795 -6.152 1 98.62 176 GLY A O 1
ATOM 1333 N N . SER A 1 177 ? -9.617 -4.602 -8.211 1 98.31 177 SER A N 1
ATOM 1334 C CA . SER A 1 177 ? -8.719 -3.527 -8.617 1 98.31 177 SER A CA 1
ATOM 1335 C C . SER A 1 177 ? -9.461 -2.201 -8.742 1 98.31 177 SER A C 1
ATOM 1337 O O . SER A 1 177 ? -8.898 -1.14 -8.461 1 98.31 177 SER A O 1
ATOM 1339 N N . MET A 1 178 ? -10.664 -2.277 -9.109 1 98.62 178 MET A N 1
ATOM 1340 C CA . MET A 1 178 ? -11.477 -1.064 -9.164 1 98.62 178 MET A CA 1
ATOM 1341 C C . MET A 1 178 ? -11.758 -0.531 -7.766 1 98.62 178 MET A C 1
ATOM 1343 O O . MET A 1 178 ? -11.703 0.678 -7.535 1 98.62 178 MET A O 1
ATOM 1347 N N . ALA A 1 179 ? -12.047 -1.444 -6.906 1 98.62 179 ALA A N 1
ATOM 1348 C CA . ALA A 1 179 ? -12.242 -1.047 -5.516 1 98.62 179 ALA A CA 1
ATOM 1349 C C . ALA A 1 179 ? -10.984 -0.39 -4.949 1 98.62 179 ALA A C 1
ATOM 1351 O O . ALA A 1 179 ? -11.07 0.616 -4.242 1 98.62 179 ALA A O 1
ATOM 1352 N N . TRP A 1 180 ? -9.875 -0.968 -5.309 1 98 180 TRP A N 1
ATOM 1353 C CA . TRP A 1 180 ? -8.602 -0.419 -4.844 1 98 180 TRP A CA 1
ATOM 1354 C C . TRP A 1 180 ? -8.383 0.987 -5.391 1 98 180 TRP A C 1
ATOM 1356 O O . TRP A 1 180 ? -7.922 1.875 -4.668 1 98 180 TRP A O 1
ATOM 1366 N N . PHE A 1 181 ? -8.727 1.234 -6.625 1 97.5 181 PHE A N 1
ATOM 1367 C CA . PHE A 1 181 ? -8.531 2.539 -7.242 1 97.5 181 PHE A CA 1
ATOM 1368 C C . PHE A 1 181 ? -9.398 3.596 -6.566 1 97.5 181 PHE A C 1
ATOM 1370 O O . PHE A 1 181 ? -8.938 4.707 -6.305 1 97.5 181 PHE A O 1
ATOM 1377 N N . LEU A 1 182 ? -10.562 3.238 -6.305 1 97.69 182 LEU A N 1
ATOM 1378 C CA . LEU A 1 182 ? -11.445 4.164 -5.609 1 97.69 182 LEU A CA 1
ATOM 1379 C C . LEU A 1 182 ? -10.961 4.414 -4.184 1 97.69 182 LEU A C 1
ATOM 1381 O O . LEU A 1 182 ? -11 5.547 -3.699 1 97.69 182 LEU A O 1
ATOM 1385 N N . GLN A 1 183 ? -10.461 3.406 -3.562 1 97.44 183 GLN A N 1
ATOM 1386 C CA . GLN A 1 183 ? -9.961 3.535 -2.199 1 97.44 183 GLN A CA 1
ATOM 1387 C C . GLN A 1 183 ? -8.695 4.395 -2.156 1 97.44 183 GLN A C 1
ATOM 1389 O O . GLN A 1 183 ? -8.5 5.172 -1.222 1 97.44 183 GLN A O 1
ATOM 1394 N N . ALA A 1 184 ? -7.922 4.246 -3.148 1 95.94 184 ALA A N 1
ATOM 1395 C CA . ALA A 1 184 ? -6.703 5.047 -3.219 1 95.94 184 ALA A CA 1
ATOM 1396 C C . ALA A 1 184 ? -7.027 6.531 -3.357 1 95.94 184 ALA A C 1
ATOM 1398 O O . ALA A 1 184 ? -6.355 7.379 -2.768 1 95.94 184 ALA A O 1
ATOM 1399 N N . THR A 1 185 ? -8.031 6.777 -4.078 1 93.56 185 THR A N 1
ATOM 1400 C CA . THR A 1 185 ? -8.461 8.164 -4.25 1 93.56 185 THR A CA 1
ATOM 1401 C C . THR A 1 185 ? -8.961 8.742 -2.93 1 93.56 185 THR A C 1
ATOM 1403 O O . THR A 1 185 ? -8.602 9.852 -2.553 1 93.56 185 THR A O 1
ATOM 1406 N N . SER A 1 186 ? -9.672 7.965 -2.24 1 93.75 186 SER A N 1
ATOM 1407 C CA . SER A 1 186 ? -10.172 8.414 -0.946 1 93.75 186 SER A CA 1
ATOM 1408 C C . SER A 1 186 ? -9.039 8.586 0.057 1 93.75 186 SER A C 1
ATOM 1410 O O . SER A 1 186 ? -9.031 9.539 0.836 1 93.75 186 SER A O 1
ATOM 1412 N N . ALA A 1 187 ? -8.164 7.676 0.029 1 93.19 187 ALA A N 1
ATOM 1413 C CA . ALA A 1 187 ? -7.027 7.75 0.946 1 93.19 187 ALA A CA 1
ATOM 1414 C C . ALA A 1 187 ? -6.188 9 0.683 1 93.19 187 ALA A C 1
ATOM 1416 O O . ALA A 1 187 ? -5.738 9.656 1.62 1 93.19 187 ALA A O 1
ATOM 1417 N N . PHE A 1 188 ? -6.059 9.25 -0.531 1 88.5 188 PHE A N 1
ATOM 1418 C CA . PHE A 1 188 ? -5.297 10.438 -0.904 1 88.5 188 PHE A CA 1
ATOM 1419 C C . PHE A 1 188 ? -6.012 11.703 -0.444 1 88.5 188 PHE A C 1
ATOM 1421 O O . PHE A 1 188 ? -5.387 12.602 0.126 1 88.5 188 PHE A O 1
ATOM 1428 N N . SER A 1 189 ? -7.223 11.773 -0.606 1 88.75 189 SER A N 1
ATOM 1429 C CA . SER A 1 189 ? -8 12.945 -0.209 1 88.75 189 SER A CA 1
ATOM 1430 C C . SER A 1 189 ? -8 13.117 1.307 1 88.75 189 SER A C 1
ATOM 1432 O O . SER A 1 189 ? -7.844 14.234 1.807 1 88.75 189 SER A O 1
ATOM 1434 N N . ASN A 1 190 ? -8.133 12.062 1.938 1 88.5 190 ASN A N 1
ATOM 1435 C CA . ASN A 1 190 ? -8.148 12.156 3.395 1 88.5 190 ASN A CA 1
ATOM 1436 C C . ASN A 1 190 ? -6.766 12.484 3.949 1 88.5 190 ASN A C 1
ATOM 1438 O O . ASN A 1 190 ? -6.648 13.133 4.992 1 88.5 190 ASN A O 1
ATOM 1442 N N . LEU A 1 191 ? -5.789 12.055 3.26 1 84.56 191 LEU A N 1
ATOM 1443 C CA . LEU A 1 191 ? -4.441 12.445 3.654 1 84.56 191 LEU A CA 1
ATOM 1444 C C . LEU A 1 191 ? -4.234 13.945 3.486 1 84.56 191 LEU A C 1
ATOM 1446 O O . LEU A 1 191 ? -3.67 14.602 4.367 1 84.56 191 LEU A O 1
ATOM 1450 N N . CYS A 1 192 ? -4.734 14.461 2.457 1 81.94 192 CYS A N 1
ATOM 1451 C CA . CYS A 1 192 ? -4.648 15.898 2.225 1 81.94 192 CYS A CA 1
ATOM 1452 C C . CYS A 1 192 ? -5.461 16.672 3.262 1 81.94 192 CYS A C 1
ATOM 1454 O O . CYS A 1 192 ? -5.039 17.734 3.725 1 81.94 192 CYS A O 1
ATOM 1456 N N . LEU A 1 193 ? -6.531 16.141 3.568 1 81 193 LEU A N 1
ATOM 1457 C CA . LEU A 1 193 ? -7.352 16.766 4.602 1 81 193 LEU A CA 1
ATOM 1458 C C . LEU A 1 193 ? -6.621 16.781 5.938 1 81 193 LEU A C 1
ATOM 1460 O O . LEU A 1 193 ? -6.66 17.781 6.656 1 81 193 LEU A O 1
ATOM 1464 N N . MET A 1 194 ? -6.043 15.719 6.195 1 79.81 194 MET A N 1
ATOM 1465 C CA . MET A 1 194 ? -5.289 15.633 7.445 1 79.81 194 MET A CA 1
ATOM 1466 C C . MET A 1 194 ? -4.172 16.672 7.477 1 79.81 194 MET A C 1
ATOM 1468 O O . MET A 1 194 ? -3.951 17.312 8.5 1 79.81 194 MET A O 1
ATOM 1472 N N . ILE A 1 195 ? -3.514 16.859 6.395 1 75.62 195 ILE A N 1
ATOM 1473 C CA . ILE A 1 195 ? -2.43 17.844 6.32 1 75.62 195 ILE A CA 1
ATOM 1474 C C . ILE A 1 195 ? -2.994 19.25 6.457 1 75.62 195 ILE A C 1
ATOM 1476 O O . ILE A 1 195 ? -2.42 20.094 7.156 1 75.62 195 ILE A O 1
ATOM 1480 N N . LYS A 1 196 ? -4.086 19.453 5.902 1 75.19 196 LYS A N 1
ATOM 1481 C CA . LYS A 1 196 ? -4.73 20.766 5.973 1 75.19 196 LYS A CA 1
ATOM 1482 C C . LYS A 1 196 ? -5.145 21.094 7.402 1 75.19 196 LYS A C 1
ATOM 1484 O O . LYS A 1 196 ? -4.902 22.203 7.887 1 75.19 196 LYS A O 1
ATOM 1489 N N . VAL A 1 197 ? -5.785 20.203 7.961 1 72.56 197 VAL A N 1
ATOM 1490 C CA . VAL A 1 197 ? -6.266 20.422 9.32 1 72.56 197 VAL A CA 1
ATOM 1491 C C . VAL A 1 197 ? -5.082 20.578 10.266 1 72.56 197 VAL A C 1
ATOM 1493 O O . VAL A 1 197 ? -5.137 21.375 11.211 1 72.56 197 VAL A O 1
ATOM 1496 N N . ALA A 1 198 ? -4.094 19.891 10.031 1 67.81 198 ALA A N 1
ATOM 1497 C CA . ALA A 1 198 ? -2.902 19.984 10.867 1 67.81 198 ALA A CA 1
ATOM 1498 C C . ALA A 1 198 ? -2.242 21.359 10.719 1 67.81 198 ALA A C 1
ATOM 1500 O O . ALA A 1 198 ? -1.65 21.875 11.672 1 67.81 198 ALA A O 1
ATOM 1501 N N . THR A 1 199 ? -2.438 21.922 9.57 1 65.06 199 THR A N 1
ATOM 1502 C CA . THR A 1 199 ? -1.826 23.219 9.32 1 65.06 199 THR A CA 1
ATOM 1503 C C . THR A 1 199 ? -2.719 24.344 9.836 1 65.06 199 THR A C 1
ATOM 1505 O O . THR A 1 199 ? -2.232 25.438 10.156 1 65.06 199 THR A O 1
ATOM 1508 N N . GLN A 1 200 ? -3.965 24.219 9.766 1 61.56 200 GLN A N 1
ATOM 1509 C CA . GLN A 1 200 ? -4.879 25.266 10.203 1 61.56 200 GLN A CA 1
ATOM 1510 C C . GLN A 1 200 ? -4.934 25.344 11.727 1 61.56 200 GLN A C 1
ATOM 1512 O O . GLN A 1 200 ? -5.262 26.391 12.281 1 61.56 200 GLN A O 1
ATOM 1517 N N . GLN A 1 201 ? -4.836 24.344 12.5 1 50.75 201 GLN A N 1
ATOM 1518 C CA . GLN A 1 201 ? -4.953 24.422 13.953 1 50.75 201 GLN A CA 1
ATOM 1519 C C . GLN A 1 201 ? -3.658 24.938 14.578 1 50.75 201 GLN A C 1
ATOM 1521 O O . GLN A 1 201 ? -2.924 24.188 15.211 1 50.75 201 GLN A O 1
ATOM 1526 N N . PRO A 1 202 ? -3.074 25.969 14.094 1 45.28 202 PRO A N 1
ATOM 1527 C CA . PRO A 1 202 ? -1.891 26.438 14.82 1 45.28 202 PRO A CA 1
ATOM 1528 C C . PRO A 1 202 ? -2.123 26.531 16.328 1 45.28 202 PRO A C 1
ATOM 1530 O O . PRO A 1 202 ? -1.199 26.297 17.109 1 45.28 202 PRO A O 1
ATOM 1533 N N . HIS A 1 203 ? -3.184 27.391 16.734 1 39.38 203 HIS A N 1
ATOM 1534 C CA . HIS A 1 203 ? -3.299 28.125 17.984 1 39.38 203 HIS A CA 1
ATOM 1535 C C . HIS A 1 203 ? -3.549 27.188 19.156 1 39.38 203 HIS A C 1
ATOM 1537 O O . HIS A 1 203 ? -3.527 27.609 20.328 1 39.38 203 HIS A O 1
ATOM 1543 N N . LEU A 1 204 ? -4.137 26.125 19 1 36.62 204 LEU A N 1
ATOM 1544 C CA . LEU A 1 204 ? -4.512 25.484 20.25 1 36.62 204 LEU A CA 1
ATOM 1545 C C . LEU A 1 204 ? -3.289 24.891 20.953 1 36.62 204 LEU A C 1
ATOM 1547 O O . LEU A 1 204 ? -3.268 24.781 22.172 1 36.62 204 LEU A O 1
ATOM 1551 N N . VAL A 1 205 ? -2.305 24.516 20.234 1 38.22 205 VAL A N 1
ATOM 1552 C CA . VAL A 1 205 ? -1.158 23.984 20.969 1 38.22 205 VAL A CA 1
ATOM 1553 C C . VAL A 1 205 ? -0.367 25.125 21.594 1 38.22 205 VAL A C 1
ATOM 1555 O O . VAL A 1 205 ? 0.214 24.969 22.672 1 38.22 205 VAL A O 1
ATOM 1558 N N . ALA A 1 206 ? -0.307 26.297 21.078 1 37.16 206 ALA A N 1
ATOM 1559 C CA . ALA A 1 206 ? 0.354 27.422 21.75 1 37.16 206 ALA A CA 1
ATOM 1560 C C . ALA A 1 206 ? -0.419 27.844 23 1 37.16 206 ALA A C 1
ATOM 1562 O O . ALA A 1 206 ? 0.179 28.203 24.016 1 37.16 206 ALA A O 1
ATOM 1563 N N . SER A 1 207 ? -1.662 27.781 23 1 35.12 207 SER A N 1
ATOM 1564 C CA . SER A 1 207 ? -2.369 28.281 24.172 1 35.12 207 SER A CA 1
ATOM 1565 C C . SER A 1 207 ? -2.23 27.297 25.344 1 35.12 207 SER A C 1
ATOM 1567 O O . SER A 1 207 ? -2.178 27.719 26.5 1 35.12 207 SER A O 1
ATOM 1569 N N . ASP A 1 208 ? -2.225 26.078 25.109 1 34.47 208 ASP A N 1
ATOM 1570 C CA . ASP A 1 208 ? -2.143 25.188 26.266 1 34.47 208 ASP A CA 1
ATOM 1571 C C . ASP A 1 208 ? -0.712 25.094 26.797 1 34.47 208 ASP A C 1
ATOM 1573 O O . ASP A 1 208 ? -0.494 24.781 27.969 1 34.47 208 ASP A O 1
ATOM 1577 N N . ALA A 1 209 ? 0.265 25.312 26.062 1 33.88 209 ALA A N 1
ATOM 1578 C CA . ALA A 1 209 ? 1.611 25.391 26.625 1 33.88 209 ALA A CA 1
ATOM 1579 C C . ALA A 1 209 ? 1.772 26.625 27.5 1 33.88 209 ALA A C 1
ATOM 1581 O O . ALA A 1 209 ? 2.463 26.578 28.516 1 33.88 209 ALA A O 1
ATOM 1582 N N . PHE A 1 210 ? 1.13 27.656 27.156 1 34.72 210 PHE A N 1
ATOM 1583 C CA . PHE A 1 210 ? 1.211 28.812 28.031 1 34.72 210 PHE A CA 1
ATOM 1584 C C . PHE A 1 210 ? 0.441 28.578 29.328 1 34.72 210 PHE A C 1
ATOM 1586 O O . PHE A 1 210 ? 0.843 29.047 30.391 1 34.72 210 PHE A O 1
ATOM 1593 N N . HIS A 1 211 ? -0.584 27.797 29.281 1 34.5 211 HIS A N 1
ATOM 1594 C CA . HIS A 1 211 ? -1.292 27.609 30.531 1 34.5 211 HIS A CA 1
ATOM 1595 C C . HIS A 1 211 ? -0.565 26.609 31.422 1 34.5 211 HIS A C 1
ATOM 1597 O O . HIS A 1 211 ? -0.848 26.516 32.625 1 34.5 211 HIS A O 1
ATOM 1603 N N . VAL A 1 212 ? 0.219 25.734 30.828 1 33.88 212 VAL A N 1
ATOM 1604 C CA . VAL A 1 212 ? 0.938 24.828 31.734 1 33.88 212 VAL A CA 1
ATOM 1605 C C . VAL A 1 212 ? 2.051 25.594 32.438 1 33.88 212 VAL A C 1
ATOM 1607 O O . VAL A 1 212 ? 2.469 25.219 33.531 1 33.88 212 VAL A O 1
ATOM 1610 N N . ASP A 1 213 ? 2.57 26.562 31.844 1 33.72 213 ASP A N 1
ATOM 1611 C CA . ASP A 1 213 ? 3.555 27.328 32.594 1 33.72 213 ASP A CA 1
ATOM 1612 C C . ASP A 1 213 ? 2.908 28.016 33.812 1 33.72 213 ASP A C 1
ATOM 1614 O O . ASP A 1 213 ? 3.576 28.297 34.812 1 33.72 213 ASP A O 1
ATOM 1618 N N . ARG A 1 214 ? 1.663 28.469 33.719 1 34.66 214 ARG A N 1
ATOM 1619 C CA . ARG A 1 214 ? 1.097 29.156 34.875 1 34.66 214 ARG A CA 1
ATOM 1620 C C . ARG A 1 214 ? 0.771 28.156 35.969 1 34.66 214 ARG A C 1
ATOM 1622 O O . ARG A 1 214 ? 0.522 28.562 37.125 1 34.66 214 ARG A O 1
ATOM 1629 N N . LEU A 1 215 ? 0.639 26.875 35.594 1 30.45 215 LEU A N 1
ATOM 1630 C CA . LEU A 1 215 ? 0.319 26.016 36.719 1 30.45 215 LEU A CA 1
ATOM 1631 C C . LEU A 1 215 ? 1.588 25.578 37.438 1 30.45 215 LEU A C 1
ATOM 1633 O O . LEU A 1 215 ? 1.52 24.969 38.5 1 30.45 215 LEU A O 1
ATOM 1637 N N . LEU A 1 216 ? 2.779 25.734 36.781 1 26.17 216 LEU A N 1
ATOM 1638 C CA . LEU A 1 216 ? 3.906 25.562 37.688 1 26.17 216 LEU A CA 1
ATOM 1639 C C . LEU A 1 216 ? 4.301 26.875 38.344 1 26.17 216 LEU A C 1
ATOM 1641 O O . LEU A 1 216 ? 4.336 27.922 37.688 1 26.17 216 LEU A O 1
ATOM 1645 N N . MET B 1 1 ? -59.406 -8.75 62.188 1 25.25 1 MET B N 1
ATOM 1646 C CA . MET B 1 1 ? -58.625 -9.328 61.062 1 25.25 1 MET B CA 1
ATOM 1647 C C . MET B 1 1 ? -58.625 -8.383 59.875 1 25.25 1 MET B C 1
ATOM 1649 O O . MET B 1 1 ? -59.656 -8.133 59.25 1 25.25 1 MET B O 1
ATOM 1653 N N . CYS B 1 2 ? -57.75 -7.305 59.938 1 26.25 2 CYS B N 1
ATOM 1654 C CA . CYS B 1 2 ? -57.438 -6.039 59.281 1 26.25 2 CYS B CA 1
ATOM 1655 C C . CYS B 1 2 ? -57 -6.266 57.844 1 26.25 2 CYS B C 1
ATOM 1657 O O . CYS B 1 2 ? -56.031 -6.977 57.594 1 26.25 2 CYS B O 1
ATOM 1659 N N . SER B 1 3 ? -57.938 -6.398 56.969 1 26.41 3 SER B N 1
ATOM 1660 C CA . SER B 1 3 ? -57.875 -6.418 55.5 1 26.41 3 SER B CA 1
ATOM 1661 C C . SER B 1 3 ? -57.031 -5.285 54.969 1 26.41 3 SER B C 1
ATOM 1663 O O . SER B 1 3 ? -57.469 -4.152 54.844 1 26.41 3 SER B O 1
ATOM 1665 N N . GLN B 1 4 ? -55.844 -5.16 55.594 1 25.48 4 GLN B N 1
ATOM 1666 C CA . GLN B 1 4 ? -54.938 -4.098 55.125 1 25.48 4 GLN B CA 1
ATOM 1667 C C . GLN B 1 4 ? -54.688 -4.188 53.625 1 25.48 4 GLN B C 1
ATOM 1669 O O . GLN B 1 4 ? -54.25 -5.227 53.125 1 25.48 4 GLN B O 1
ATOM 1674 N N . THR B 1 5 ? -55.625 -3.594 52.906 1 28.11 5 THR B N 1
ATOM 1675 C CA . THR B 1 5 ? -55.562 -3.285 51.469 1 28.11 5 THR B CA 1
ATOM 1676 C C . THR B 1 5 ? -54.188 -2.783 51.094 1 28.11 5 THR B C 1
ATOM 1678 O O . THR B 1 5 ? -53.719 -1.781 51.625 1 28.11 5 THR B O 1
ATOM 1681 N N . LEU B 1 6 ? -53.25 -3.701 50.938 1 25.58 6 LEU B N 1
ATOM 1682 C CA . LEU B 1 6 ? -51.906 -3.502 50.438 1 25.58 6 LEU B CA 1
ATOM 1683 C C . LEU B 1 6 ? -51.938 -2.699 49.125 1 25.58 6 LEU B C 1
ATOM 1685 O O . LEU B 1 6 ? -52.5 -3.15 48.125 1 25.58 6 LEU B O 1
ATOM 1689 N N . LEU B 1 7 ? -52.25 -1.419 49.344 1 24.67 7 LEU B N 1
ATOM 1690 C CA . LEU B 1 7 ? -52.156 -0.482 48.219 1 24.67 7 LEU B CA 1
ATOM 1691 C C . LEU B 1 7 ? -50.812 -0.662 47.469 1 24.67 7 LEU B C 1
ATOM 1693 O O . LEU B 1 7 ? -49.75 -0.548 48.062 1 24.67 7 LEU B O 1
ATOM 1697 N N . LEU B 1 8 ? -50.781 -1.653 46.625 1 25.33 8 LEU B N 1
ATOM 1698 C CA . LEU B 1 8 ? -49.719 -1.871 45.625 1 25.33 8 LEU B CA 1
ATOM 1699 C C . LEU B 1 8 ? -49.375 -0.569 44.906 1 25.33 8 LEU B C 1
ATOM 1701 O O . LEU B 1 8 ? -50.188 -0.005 44.188 1 25.33 8 LEU B O 1
ATOM 1705 N N . HIS B 1 9 ? -48.75 0.359 45.688 1 26.45 9 HIS B N 1
ATOM 1706 C CA . HIS B 1 9 ? -48.188 1.557 45.062 1 26.45 9 HIS B CA 1
ATOM 1707 C C . HIS B 1 9 ? -47.375 1.202 43.844 1 26.45 9 HIS B C 1
ATOM 1709 O O . HIS B 1 9 ? -46.562 0.274 43.875 1 26.45 9 HIS B O 1
ATOM 1715 N N . SER B 1 10 ? -47.969 1.385 42.719 1 28.64 10 SER B N 1
ATOM 1716 C CA . SER B 1 10 ? -47.375 1.366 41.375 1 28.64 10 SER B CA 1
ATOM 1717 C C . SER B 1 10 ? -46.062 2.135 41.344 1 28.64 10 SER B C 1
ATOM 1719 O O . SER B 1 10 ? -46.031 3.34 41.594 1 28.64 10 SER B O 1
ATOM 1721 N N . THR B 1 11 ? -45.062 1.614 42.062 1 28.84 11 THR B N 1
ATOM 1722 C CA . THR B 1 11 ? -43.719 2.205 41.906 1 28.84 11 THR B CA 1
ATOM 1723 C C . THR B 1 11 ? -43.406 2.447 40.438 1 28.84 11 THR B C 1
ATOM 1725 O O . THR B 1 11 ? -43.531 1.541 39.594 1 28.84 11 THR B O 1
ATOM 1728 N N . ALA B 1 12 ? -43.75 3.658 40 1 29.47 12 ALA B N 1
ATOM 1729 C CA . ALA B 1 12 ? -43.312 4.23 38.719 1 29.47 12 ALA B CA 1
ATOM 1730 C C . ALA B 1 12 ? -41.844 3.889 38.438 1 29.47 12 ALA B C 1
ATOM 1732 O O . ALA B 1 12 ? -40.969 4.082 39.312 1 29.47 12 ALA B O 1
ATOM 1733 N N . LEU B 1 13 ? -41.594 2.779 37.688 1 29.91 13 LEU B N 1
ATOM 1734 C CA . LEU B 1 13 ? -40.312 2.434 37.094 1 29.91 13 LEU B CA 1
ATOM 1735 C C . LEU B 1 13 ? -39.594 3.682 36.594 1 29.91 13 LEU B C 1
ATOM 1737 O O . LEU B 1 13 ? -40.188 4.484 35.875 1 29.91 13 LEU B O 1
ATOM 1741 N N . PRO B 1 14 ? -38.719 4.281 37.406 1 28.05 14 PRO B N 1
ATOM 1742 C CA . PRO B 1 14 ? -37.938 5.391 36.875 1 28.05 14 PRO B CA 1
ATOM 1743 C C . PRO B 1 14 ? -37.469 5.137 35.438 1 28.05 14 PRO B C 1
ATOM 1745 O O . PRO B 1 14 ? -37.125 4 35.094 1 28.05 14 PRO B O 1
ATOM 1748 N N . LEU B 1 15 ? -38.156 5.695 34.5 1 27.27 15 LEU B N 1
ATOM 1749 C CA . LEU B 1 15 ? -37.656 5.855 33.125 1 27.27 15 LEU B CA 1
ATOM 1750 C C . LEU B 1 15 ? -36.125 5.996 33.125 1 27.27 15 LEU B C 1
ATOM 1752 O O . LEU B 1 15 ? -35.562 6.773 33.875 1 27.27 15 LEU B O 1
ATOM 1756 N N . LEU B 1 16 ? -35.406 4.883 32.844 1 28.33 16 LEU B N 1
ATOM 1757 C CA . LEU B 1 16 ? -34 4.84 32.438 1 28.33 16 LEU B CA 1
ATOM 1758 C C . LEU B 1 16 ? -33.625 6.098 31.656 1 28.33 16 LEU B C 1
ATOM 1760 O O . LEU B 1 16 ? -34.156 6.328 30.562 1 28.33 16 LEU B O 1
ATOM 1764 N N . SER B 1 17 ? -33.531 7.184 32.281 1 27.88 17 SER B N 1
ATOM 1765 C CA . SER B 1 17 ? -32.781 8.281 31.656 1 27.88 17 SER B CA 1
ATOM 1766 C C . SER B 1 17 ? -31.578 7.773 30.891 1 27.88 17 SER B C 1
ATOM 1768 O O . SER B 1 17 ? -30.625 7.285 31.484 1 27.88 17 SER B O 1
ATOM 1770 N N . ILE B 1 18 ? -31.828 7.074 29.812 1 31.66 18 ILE B N 1
ATOM 1771 C CA . ILE B 1 18 ? -30.781 6.949 28.797 1 31.66 18 ILE B CA 1
ATOM 1772 C C . ILE B 1 18 ? -29.922 8.203 28.812 1 31.66 18 ILE B C 1
ATOM 1774 O O . ILE B 1 18 ? -30.359 9.281 28.391 1 31.66 18 ILE B O 1
ATOM 1778 N N . VAL B 1 19 ? -29.328 8.492 29.875 1 33.41 19 VAL B N 1
ATOM 1779 C CA . VAL B 1 19 ? -28.219 9.422 29.781 1 33.41 19 VAL B CA 1
ATOM 1780 C C . VAL B 1 19 ? -27.5 9.234 28.438 1 33.41 19 VAL B C 1
ATOM 1782 O O . VAL B 1 19 ? -27 8.148 28.141 1 33.41 19 VAL B O 1
ATOM 1785 N N . LYS B 1 20 ? -27.984 9.859 27.438 1 33.69 20 LYS B N 1
ATOM 1786 C CA . LYS B 1 20 ? -27.281 10.133 26.188 1 33.69 20 LYS B CA 1
ATOM 1787 C C . LYS B 1 20 ? -25.812 10.43 26.438 1 33.69 20 LYS B C 1
ATOM 1789 O O . LYS B 1 20 ? -25.422 11.594 26.578 1 33.69 20 LYS B O 1
ATOM 1794 N N . VAL B 1 21 ? -25.203 9.742 27.359 1 36.59 21 VAL B N 1
ATOM 1795 C CA . VAL B 1 21 ? -23.766 9.867 27.25 1 36.59 21 VAL B CA 1
ATOM 1796 C C . VAL B 1 21 ? -23.344 9.758 25.781 1 36.59 21 VAL B C 1
ATOM 1798 O O . VAL B 1 21 ? -23.625 8.75 25.125 1 36.59 21 VAL B O 1
ATOM 1801 N N . HIS B 1 22 ? -23.344 10.781 25.141 1 35.41 22 HIS B N 1
ATOM 1802 C CA . HIS B 1 22 ? -22.875 10.914 23.75 1 35.41 22 HIS B CA 1
ATOM 1803 C C . HIS B 1 22 ? -21.562 10.164 23.547 1 35.41 22 HIS B C 1
ATOM 1805 O O . HIS B 1 22 ? -20.562 10.453 24.203 1 35.41 22 HIS B O 1
ATOM 1811 N N . PRO B 1 23 ? -21.609 8.945 23.359 1 45.88 23 PRO B N 1
ATOM 1812 C CA . PRO B 1 23 ? -20.438 8.172 22.969 1 45.88 23 PRO B CA 1
ATOM 1813 C C . PRO B 1 23 ? -19.422 9.008 22.188 1 45.88 23 PRO B C 1
ATOM 1815 O O . PRO B 1 23 ? -18.359 8.5 21.828 1 45.88 23 PRO B O 1
ATOM 1818 N N . SER B 1 24 ? -19.797 10.125 21.859 1 47.28 24 SER B N 1
ATOM 1819 C CA . SER B 1 24 ? -18.969 10.984 21.031 1 47.28 24 SER B CA 1
ATOM 1820 C C . SER B 1 24 ? -17.719 11.43 21.781 1 47.28 24 SER B C 1
ATOM 1822 O O . SER B 1 24 ? -16.641 11.547 21.203 1 47.28 24 SER B O 1
ATOM 1824 N N . ARG B 1 25 ? -17.859 11.656 23.188 1 48.31 25 ARG B N 1
ATOM 1825 C CA . ARG B 1 25 ? -16.719 12.227 23.875 1 48.31 25 ARG B CA 1
ATOM 1826 C C . ARG B 1 25 ? -15.594 11.211 24 1 48.31 25 ARG B C 1
ATOM 1828 O O . ARG B 1 25 ? -14.414 11.562 23.891 1 48.31 25 ARG B O 1
ATOM 1835 N N . ALA B 1 26 ? -15.961 10.078 24.469 1 48.06 26 ALA B N 1
ATOM 1836 C CA . ALA B 1 26 ? -14.93 9.055 24.656 1 48.06 26 ALA B CA 1
ATOM 1837 C C . ALA B 1 26 ? -14.227 8.742 23.328 1 48.06 26 ALA B C 1
ATOM 1839 O O . ALA B 1 26 ? -13.016 8.555 23.297 1 48.06 26 ALA B O 1
ATOM 1840 N N . ARG B 1 27 ? -15.031 8.516 22.281 1 51.06 27 ARG B N 1
ATOM 1841 C CA . ARG B 1 27 ? -14.453 8.258 20.969 1 51.06 27 ARG B CA 1
ATOM 1842 C C . ARG B 1 27 ? -13.578 9.422 20.516 1 51.06 27 ARG B C 1
ATOM 1844 O O . ARG B 1 27 ? -12.516 9.219 19.938 1 51.06 27 ARG B O 1
ATOM 1851 N N . ARG B 1 28 ? -14 10.602 20.953 1 52.41 28 ARG B N 1
ATOM 1852 C CA . ARG B 1 28 ? -13.211 11.797 20.672 1 52.41 28 ARG B CA 1
ATOM 1853 C C . ARG B 1 28 ? -11.891 11.773 21.438 1 52.41 28 ARG B C 1
ATOM 1855 O O . ARG B 1 28 ? -10.852 12.156 20.906 1 52.41 28 ARG B O 1
ATOM 1862 N N . ARG B 1 29 ? -12.039 11.219 22.594 1 53.47 29 ARG B N 1
ATOM 1863 C CA . ARG B 1 29 ? -10.836 11.18 23.422 1 53.47 29 ARG B CA 1
ATOM 1864 C C . ARG B 1 29 ? -9.805 10.219 22.844 1 53.47 29 ARG B C 1
ATOM 1866 O O . ARG B 1 29 ? -8.609 10.523 22.828 1 53.47 29 ARG B O 1
ATOM 1873 N N . SER B 1 30 ? -10.242 9.07 22.422 1 50.5 30 SER B N 1
ATOM 1874 C CA . SER B 1 30 ? -9.305 8.102 21.875 1 50.5 30 SER B CA 1
ATOM 1875 C C . SER B 1 30 ? -8.641 8.633 20.609 1 50.5 30 SER B C 1
ATOM 1877 O O . SER B 1 30 ? -7.438 8.453 20.406 1 50.5 30 SER B O 1
ATOM 1879 N N . PHE B 1 31 ? -9.43 9.258 19.875 1 54.5 31 PHE B N 1
ATOM 1880 C CA . PHE B 1 31 ? -8.875 9.859 18.672 1 54.5 31 PHE B CA 1
ATOM 1881 C C . PHE B 1 31 ? -7.914 10.992 19.016 1 54.5 31 PHE B C 1
ATOM 1883 O O . PHE B 1 31 ? -6.867 11.141 18.375 1 54.5 31 PHE B O 1
ATOM 1890 N N . GLU B 1 32 ? -8.289 11.648 20.016 1 55.34 32 GLU B N 1
ATOM 1891 C CA . GLU B 1 32 ? -7.422 12.727 20.484 1 55.34 32 GLU B CA 1
ATOM 1892 C C . GLU B 1 32 ? -6.094 12.172 21 1 55.34 32 GLU B C 1
ATOM 1894 O O . GLU B 1 32 ? -5.043 12.781 20.797 1 55.34 32 GLU B O 1
ATOM 1899 N N . LEU B 1 33 ? -6.234 11.102 21.547 1 54.41 33 LEU B N 1
ATOM 1900 C CA . LEU B 1 33 ? -5.016 10.477 22.047 1 54.41 33 LEU B CA 1
ATOM 1901 C C . LEU B 1 33 ? -4.113 10.047 20.906 1 54.41 33 LEU B C 1
ATOM 1903 O O . LEU B 1 33 ? -2.896 10.227 20.953 1 54.41 33 LEU B O 1
ATOM 1907 N N . VAL B 1 34 ? -4.699 9.422 19.984 1 53.81 34 VAL B N 1
ATOM 1908 C CA . VAL B 1 34 ? -3.902 8.992 18.844 1 53.81 34 VAL B CA 1
ATOM 1909 C C . VAL B 1 34 ? -3.312 10.203 18.141 1 53.81 34 VAL B C 1
ATOM 1911 O O . VAL B 1 34 ? -2.145 10.195 17.734 1 53.81 34 VAL B O 1
ATOM 1914 N N . TYR B 1 35 ? -4.148 11.156 18.094 1 56.22 35 TYR B N 1
ATOM 1915 C CA . TYR B 1 35 ? -3.668 12.398 17.5 1 56.22 35 TYR B CA 1
ATOM 1916 C C . TYR B 1 35 ? -2.561 13.016 18.344 1 56.22 35 TYR B C 1
ATOM 1918 O O . TYR B 1 35 ? -1.549 13.477 17.828 1 56.22 35 TYR B O 1
ATOM 1926 N N . GLN B 1 36 ? -2.809 13.023 19.578 1 56.41 36 GLN B N 1
ATOM 1927 C CA . GLN B 1 36 ? -1.782 13.555 20.469 1 56.41 36 GLN B CA 1
ATOM 1928 C C . GLN B 1 36 ? -0.497 12.742 20.375 1 56.41 36 GLN B C 1
ATOM 1930 O O . GLN B 1 36 ? 0.602 13.297 20.391 1 56.41 36 GLN B O 1
ATOM 1935 N N . SER B 1 37 ? -0.741 11.492 20.359 1 54.94 37 SER B N 1
ATOM 1936 C CA . SER B 1 37 ? 0.424 10.625 20.219 1 54.94 37 SER B CA 1
ATOM 1937 C C . SER B 1 37 ? 1.15 10.883 18.906 1 54.94 37 SER B C 1
ATOM 1939 O O . SER B 1 37 ? 2.381 10.938 18.859 1 54.94 37 SER B O 1
ATOM 1941 N N . ALA B 1 38 ? 0.371 11.008 17.922 1 56.06 38 ALA B N 1
ATOM 1942 C CA . ALA B 1 38 ? 0.962 11.328 16.625 1 56.06 38 ALA B CA 1
ATOM 1943 C C . ALA B 1 38 ? 1.646 12.695 16.656 1 56.06 38 ALA B C 1
ATOM 1945 O O . ALA B 1 38 ? 2.73 12.867 16.094 1 56.06 38 ALA B O 1
ATOM 1946 N N . ARG B 1 39 ? 1.011 13.508 17.312 1 56.91 39 ARG B N 1
ATOM 1947 C CA . ARG B 1 39 ? 1.571 14.844 17.453 1 56.91 39 ARG B CA 1
ATOM 1948 C C . ARG B 1 39 ? 2.881 14.805 18.234 1 56.91 39 ARG B C 1
ATOM 1950 O O . ARG B 1 39 ? 3.838 15.5 17.891 1 56.91 39 ARG B O 1
ATOM 1957 N N . THR B 1 40 ? 2.762 14.094 19.328 1 55.78 40 THR B N 1
ATOM 1958 C CA . THR B 1 40 ? 3.971 13.977 20.141 1 55.78 40 THR B CA 1
ATOM 1959 C C . THR B 1 40 ? 5.086 13.305 19.344 1 55.78 40 THR B C 1
ATOM 1961 O O . THR B 1 40 ? 6.254 13.68 19.469 1 55.78 40 THR B O 1
ATOM 1964 N N . MET B 1 41 ? 4.629 12.367 18.656 1 53.91 41 MET B N 1
ATOM 1965 C CA . MET B 1 41 ? 5.629 11.672 17.844 1 53.91 41 MET B CA 1
ATOM 1966 C C . MET B 1 41 ? 6.234 12.609 16.812 1 53.91 41 MET B C 1
ATOM 1968 O O . MET B 1 41 ? 7.441 12.578 16.562 1 53.91 41 MET B O 1
ATOM 1972 N N . VAL B 1 42 ? 5.359 13.359 16.281 1 55.66 42 VAL B N 1
ATOM 1973 C CA . VAL B 1 42 ? 5.781 14.352 15.305 1 55.66 42 VAL B CA 1
ATOM 1974 C C . VAL B 1 42 ? 6.668 15.398 15.969 1 55.66 42 VAL B C 1
ATOM 1976 O O . VAL B 1 42 ? 7.699 15.797 15.414 1 55.66 42 VAL B O 1
ATOM 1979 N N . ALA B 1 43 ? 6.203 15.844 17.078 1 53.22 43 ALA B N 1
ATOM 1980 C CA . ALA B 1 43 ? 6.953 16.875 17.781 1 53.22 43 ALA B CA 1
ATOM 1981 C C . ALA B 1 43 ? 8.312 16.344 18.25 1 53.22 43 ALA B C 1
ATOM 1983 O O . ALA B 1 43 ? 9.297 17.078 18.281 1 53.22 43 ALA B O 1
ATOM 1984 N N . ALA B 1 44 ? 8.336 15.148 18.766 1 51.78 44 ALA B N 1
ATOM 1985 C CA . ALA B 1 44 ? 9.562 14.633 19.375 1 51.78 44 ALA B CA 1
ATOM 1986 C C . ALA B 1 44 ? 10.617 14.32 18.312 1 51.78 44 ALA B C 1
ATOM 1988 O O . ALA B 1 44 ? 11.773 14.07 18.641 1 51.78 44 ALA B O 1
ATOM 1989 N N . GLY B 1 45 ? 10.562 14.828 17.109 1 54.19 45 GLY B N 1
ATOM 1990 C CA . GLY B 1 45 ? 11.57 14.578 16.094 1 54.19 45 GLY B CA 1
ATOM 1991 C C . GLY B 1 45 ? 11.711 13.102 15.742 1 54.19 45 GLY B C 1
ATOM 1992 O O . GLY B 1 45 ? 12.102 12.297 16.594 1 54.19 45 GLY B O 1
ATOM 1993 N N . PHE B 1 46 ? 10.992 12.555 14.867 1 61.03 46 PHE B N 1
ATOM 1994 C CA . PHE B 1 46 ? 10.992 11.125 14.57 1 61.03 46 PHE B CA 1
ATOM 1995 C C . PHE B 1 46 ? 12.406 10.633 14.273 1 61.03 46 PHE B C 1
ATOM 1997 O O . PHE B 1 46 ? 13.164 11.305 13.57 1 61.03 46 PHE B O 1
ATOM 2004 N N . VAL B 1 47 ? 12.797 9.461 15.008 1 75.25 47 VAL B N 1
ATOM 2005 C CA . VAL B 1 47 ? 14.133 8.875 15.07 1 75.25 47 VAL B CA 1
ATOM 2006 C C . VAL B 1 47 ? 14.516 8.32 13.695 1 75.25 47 VAL B C 1
ATOM 2008 O O . VAL B 1 47 ? 15.695 8.125 13.406 1 75.25 47 VAL B O 1
ATOM 2011 N N . PHE B 1 48 ? 13.633 8.375 12.719 1 86.19 48 PHE B N 1
ATOM 2012 C CA . PHE B 1 48 ? 14.031 7.762 11.453 1 86.19 48 PHE B CA 1
ATOM 2013 C C . PHE B 1 48 ? 13.938 8.766 10.312 1 86.19 48 PHE B C 1
ATOM 2015 O O . PHE B 1 48 ? 13.688 8.391 9.172 1 86.19 48 PHE B O 1
ATOM 2022 N N . VAL B 1 49 ? 14.203 10.047 10.789 1 84.88 49 VAL B N 1
ATOM 2023 C CA . VAL B 1 49 ? 14.102 11.117 9.805 1 84.88 49 VAL B CA 1
ATOM 2024 C C . VAL B 1 49 ? 15.484 11.445 9.25 1 84.88 49 VAL B C 1
ATOM 2026 O O . VAL B 1 49 ? 16.5 11.031 9.82 1 84.88 49 VAL B O 1
ATOM 2029 N N . PRO B 1 50 ? 15.43 12.164 8.148 1 86.06 50 PRO B N 1
ATOM 2030 C CA . PRO B 1 50 ? 16.734 12.547 7.602 1 86.06 50 PRO B CA 1
ATOM 2031 C C . PRO B 1 50 ? 17.594 13.32 8.602 1 86.06 50 PRO B C 1
ATOM 2033 O O . PRO B 1 50 ? 17.078 14.172 9.328 1 86.06 50 PRO B O 1
ATOM 2036 N N . GLY B 1 51 ? 18.891 13 8.727 1 84.88 51 GLY B N 1
ATOM 2037 C CA . GLY B 1 51 ? 19.797 13.641 9.656 1 84.88 51 GLY B CA 1
ATOM 2038 C C . GLY B 1 51 ? 20.094 12.797 10.883 1 84.88 51 GLY B C 1
ATOM 2039 O O . GLY B 1 51 ? 20.891 13.195 11.742 1 84.88 51 GLY B O 1
ATOM 2040 N N . THR B 1 52 ? 19.484 11.672 10.914 1 88.25 52 THR B N 1
ATOM 2041 C CA . THR B 1 52 ? 19.703 10.789 12.055 1 88.25 52 THR B CA 1
ATOM 2042 C C . THR B 1 52 ? 20.438 9.523 11.617 1 88.25 52 THR B C 1
ATOM 2044 O O . THR B 1 52 ? 20.297 9.07 10.484 1 88.25 52 THR B O 1
ATOM 2047 N N . TRP B 1 53 ? 21.219 8.969 12.633 1 89.25 53 TRP B N 1
ATOM 2048 C CA . TRP B 1 53 ? 21.938 7.73 12.367 1 89.25 53 TRP B CA 1
ATOM 2049 C C . TRP B 1 53 ? 20.969 6.562 12.203 1 89.25 53 TRP B C 1
ATOM 2051 O O . TRP B 1 53 ? 21.203 5.664 11.391 1 89.25 53 TRP B O 1
ATOM 2061 N N . SER B 1 54 ? 19.891 6.605 12.883 1 92.38 54 SER B N 1
ATOM 2062 C CA . SER B 1 54 ? 18.906 5.535 12.797 1 92.38 54 SER B CA 1
ATOM 2063 C C . SER B 1 54 ? 18.203 5.539 11.445 1 92.38 54 SER B C 1
ATOM 2065 O O . SER B 1 54 ? 17.922 4.48 10.875 1 92.38 54 SER B O 1
ATOM 2067 N N . GLY B 1 55 ? 17.984 6.715 10.984 1 92.88 55 GLY B N 1
ATOM 2068 C CA . GLY B 1 55 ? 17.406 6.809 9.656 1 92.88 55 GLY B CA 1
ATOM 2069 C C . GLY B 1 55 ? 18.328 6.316 8.562 1 92.88 55 GLY B C 1
ATOM 2070 O O . GLY B 1 55 ? 17.891 5.637 7.629 1 92.88 55 GLY B O 1
ATOM 2071 N N . PHE B 1 56 ? 19.484 6.629 8.742 1 93.94 56 PHE B N 1
ATOM 2072 C CA . PHE B 1 56 ? 20.469 6.188 7.762 1 93.94 56 PHE B CA 1
ATOM 2073 C C . PHE B 1 56 ? 20.609 4.672 7.793 1 93.94 56 PHE B C 1
ATOM 2075 O O . PHE B 1 56 ? 20.656 4.027 6.742 1 93.94 56 PHE B O 1
ATOM 2082 N N . ALA B 1 57 ? 20.672 4.133 8.938 1 95.5 57 ALA B N 1
ATOM 2083 C CA . ALA B 1 57 ? 20.781 2.684 9.094 1 95.5 57 ALA B CA 1
ATOM 2084 C C . ALA B 1 57 ? 19.609 1.969 8.453 1 95.5 57 ALA B C 1
ATOM 2086 O O . ALA B 1 57 ? 19.766 0.897 7.863 1 95.5 57 ALA B O 1
ATOM 2087 N N . LEU B 1 58 ? 18.422 2.492 8.547 1 95.94 58 LEU B N 1
ATOM 2088 C CA . LEU B 1 58 ? 17.234 1.916 7.941 1 95.94 58 LEU B CA 1
ATOM 2089 C C . LEU B 1 58 ? 17.359 1.844 6.426 1 95.94 58 LEU B C 1
ATOM 2091 O O . LEU B 1 58 ? 17.016 0.83 5.812 1 95.94 58 LEU B O 1
ATOM 2095 N N . ARG B 1 59 ? 17.906 2.865 5.863 1 97.12 59 ARG B N 1
ATOM 2096 C CA . ARG B 1 59 ? 18.047 2.916 4.41 1 97.12 59 ARG B CA 1
ATOM 2097 C C . ARG B 1 59 ? 19.078 1.911 3.926 1 97.12 59 ARG B C 1
ATOM 2099 O O . ARG B 1 59 ? 18.906 1.271 2.891 1 97.12 59 ARG B O 1
ATOM 2106 N N . VAL B 1 60 ? 20.125 1.792 4.691 1 97.56 60 VAL B N 1
ATOM 2107 C CA . VAL B 1 60 ? 21.156 0.826 4.336 1 97.56 60 VAL B CA 1
ATOM 2108 C C . VAL B 1 60 ? 20.594 -0.591 4.422 1 97.56 60 VAL B C 1
ATOM 2110 O O . VAL B 1 60 ? 20.859 -1.425 3.551 1 97.56 60 VAL B O 1
ATOM 2113 N N . GLY B 1 61 ? 19.812 -0.757 5.453 1 98.12 61 GLY B N 1
ATOM 2114 C CA . GLY B 1 61 ? 19.141 -2.047 5.582 1 98.12 61 GLY B CA 1
ATOM 2115 C C . GLY B 1 61 ? 18.188 -2.346 4.438 1 98.12 61 GLY B C 1
ATOM 2116 O O . GLY B 1 61 ? 18.188 -3.459 3.906 1 98.12 61 GLY B O 1
ATOM 2117 N N . GLN B 1 62 ? 17.453 -1.376 4.051 1 98.31 62 GLN B N 1
ATOM 2118 C CA . GLN B 1 62 ? 16.547 -1.531 2.922 1 98.31 62 GLN B CA 1
ATOM 2119 C C . GLN B 1 62 ? 17.297 -1.867 1.644 1 98.31 62 GLN B C 1
ATOM 2121 O O . GLN B 1 62 ? 16.859 -2.709 0.857 1 98.31 62 GLN B O 1
ATOM 2126 N N . CYS B 1 63 ? 18.422 -1.258 1.468 1 98 63 CYS B N 1
ATOM 2127 C CA . CYS B 1 63 ? 19.266 -1.53 0.304 1 98 63 CYS B CA 1
ATOM 2128 C C . CYS B 1 63 ? 19.75 -2.975 0.309 1 98 63 CYS B C 1
ATOM 2130 O O . CYS B 1 63 ? 19.641 -3.676 -0.699 1 98 63 CYS B O 1
ATOM 2132 N N . GLY B 1 64 ? 20.156 -3.35 1.391 1 98.44 64 GLY B N 1
ATOM 2133 C CA . GLY B 1 64 ? 20.688 -4.699 1.503 1 98.44 64 GLY B CA 1
ATOM 2134 C C . GLY B 1 64 ? 19.641 -5.773 1.285 1 98.44 64 GLY B C 1
ATOM 2135 O O . GLY B 1 64 ? 19.844 -6.703 0.502 1 98.44 64 GLY B O 1
ATOM 2136 N N . PHE B 1 65 ? 18.484 -5.648 1.938 1 98.81 65 PHE B N 1
ATOM 2137 C CA . PHE B 1 65 ? 17.453 -6.668 1.854 1 98.81 65 PHE B CA 1
ATOM 2138 C C . PHE B 1 65 ? 16.828 -6.688 0.467 1 98.81 65 PHE B C 1
ATOM 2140 O O . PHE B 1 65 ? 16.5 -7.754 -0.064 1 98.81 65 PHE B O 1
ATOM 2147 N N . SER B 1 66 ? 16.609 -5.527 -0.101 1 98.75 66 SER B N 1
ATOM 2148 C CA . SER B 1 66 ? 16.016 -5.496 -1.431 1 98.75 66 SER B CA 1
ATOM 2149 C C . SER B 1 66 ? 16.969 -6.074 -2.477 1 98.75 66 SER B C 1
ATOM 2151 O O . SER B 1 66 ? 16.547 -6.832 -3.352 1 98.75 66 SER B O 1
ATOM 2153 N N . ALA B 1 67 ? 18.25 -5.773 -2.369 1 98.62 67 ALA B N 1
ATOM 2154 C CA . ALA B 1 67 ? 19.234 -6.293 -3.316 1 98.62 67 ALA B CA 1
ATOM 2155 C C . ALA B 1 67 ? 19.344 -7.812 -3.213 1 98.62 67 ALA B C 1
ATOM 2157 O O . ALA B 1 67 ? 19.328 -8.508 -4.227 1 98.62 67 ALA B O 1
ATOM 2158 N N . THR B 1 68 ? 19.406 -8.25 -2.006 1 98.62 68 THR B N 1
ATOM 2159 C CA . THR B 1 68 ? 19.578 -9.688 -1.806 1 98.62 68 THR B CA 1
ATOM 2160 C C . THR B 1 68 ? 18.344 -10.453 -2.258 1 98.62 68 THR B C 1
ATOM 2162 O O . THR B 1 68 ? 18.453 -11.492 -2.91 1 98.62 68 THR B O 1
ATOM 2165 N N . SER B 1 69 ? 17.188 -9.938 -1.961 1 98.56 69 SER B N 1
ATOM 2166 C CA . SER B 1 69 ? 15.953 -10.578 -2.391 1 98.56 69 SER B CA 1
ATOM 2167 C C . SER B 1 69 ? 15.867 -10.648 -3.912 1 98.56 69 SER B C 1
ATOM 2169 O O . SER B 1 69 ? 15.602 -11.711 -4.477 1 98.56 69 SER B O 1
ATOM 2171 N N . GLY B 1 70 ? 16.125 -9.562 -4.547 1 97.69 70 GLY B N 1
ATOM 2172 C CA . GLY B 1 70 ? 16.094 -9.523 -6 1 97.69 70 GLY B CA 1
ATOM 2173 C C . GLY B 1 70 ? 17.094 -10.461 -6.648 1 97.69 70 GLY B C 1
ATOM 2174 O O . GLY B 1 70 ? 16.766 -11.164 -7.605 1 97.69 70 GLY B O 1
ATOM 2175 N N . LEU B 1 71 ? 18.266 -10.516 -6.062 1 96.94 71 LEU B N 1
ATOM 2176 C CA . LEU B 1 71 ? 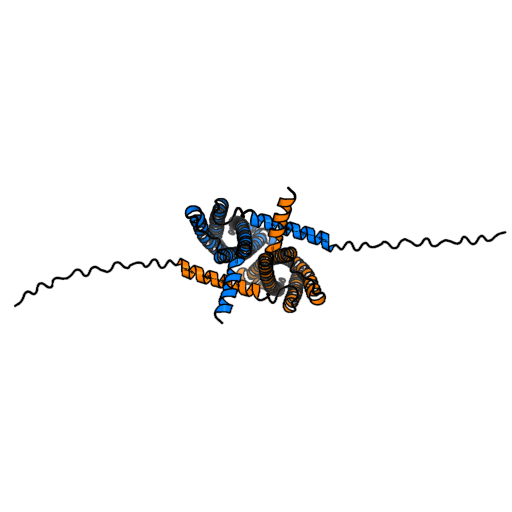19.328 -11.344 -6.629 1 96.94 71 LEU B CA 1
ATOM 2177 C C . LEU B 1 71 ? 19 -12.828 -6.48 1 96.94 71 LEU B C 1
ATOM 2179 O O . LEU B 1 71 ? 19.188 -13.602 -7.418 1 96.94 71 LEU B O 1
ATOM 2183 N N . ILE B 1 72 ? 18.531 -13.164 -5.336 1 96.31 72 ILE B N 1
ATOM 2184 C CA . ILE B 1 72 ? 18.203 -14.57 -5.098 1 96.31 72 ILE B CA 1
ATOM 2185 C C . ILE B 1 72 ? 17.078 -15 -6.039 1 96.31 72 ILE B C 1
ATOM 2187 O O . ILE B 1 72 ? 17.141 -16.078 -6.641 1 96.31 72 ILE B O 1
ATOM 2191 N N . MET B 1 73 ? 16.078 -14.148 -6.191 1 95 73 MET B N 1
ATOM 2192 C CA . MET B 1 73 ? 14.984 -14.508 -7.098 1 95 73 MET B CA 1
ATOM 2193 C C . MET B 1 73 ? 15.477 -14.57 -8.539 1 95 73 MET B C 1
ATOM 2195 O O . MET B 1 73 ? 15.086 -15.461 -9.297 1 95 73 MET B O 1
ATOM 2199 N N . LEU B 1 74 ? 16.359 -13.711 -8.883 1 92.25 74 LEU B N 1
ATOM 2200 C CA . LEU B 1 74 ? 16.906 -13.648 -10.234 1 92.25 74 LEU B CA 1
ATOM 2201 C C . LEU B 1 74 ? 17.672 -14.922 -10.57 1 92.25 74 LEU B C 1
ATOM 2203 O O . LEU B 1 74 ? 17.547 -15.453 -11.68 1 92.25 74 LEU B O 1
ATOM 2207 N N . THR B 1 75 ? 18.359 -15.398 -9.664 1 89.81 75 THR B N 1
ATOM 2208 C CA . THR B 1 75 ? 19.156 -16.594 -9.898 1 89.81 75 THR B CA 1
ATOM 2209 C C . THR B 1 75 ? 18.266 -17.844 -9.922 1 89.81 75 THR B C 1
ATOM 2211 O O . THR B 1 75 ? 18.672 -18.891 -10.422 1 89.81 75 THR B O 1
ATOM 2214 N N . SER B 1 76 ? 17.125 -17.656 -9.406 1 86.5 76 SER B N 1
ATOM 2215 C CA . SER B 1 76 ? 16.219 -18.797 -9.383 1 86.5 76 SER B CA 1
ATOM 2216 C C . SER B 1 76 ? 15.445 -18.922 -10.703 1 86.5 76 SER B C 1
ATOM 2218 O O . SER B 1 76 ? 14.805 -19.938 -10.961 1 86.5 76 SER B O 1
ATOM 2220 N N . LEU B 1 77 ? 15.469 -17.875 -11.547 1 79.75 77 LEU B N 1
ATOM 2221 C CA . LEU B 1 77 ? 14.75 -17.891 -12.812 1 79.75 77 LEU B CA 1
ATOM 2222 C C . LEU B 1 77 ? 15.359 -18.906 -13.773 1 79.75 77 LEU B C 1
ATOM 2224 O O . LEU B 1 77 ? 14.695 -19.375 -14.703 1 79.75 77 LEU B O 1
ATOM 2228 N N . ALA B 1 78 ? 16.609 -19.203 -13.641 1 71.19 78 ALA B N 1
ATOM 2229 C CA . ALA B 1 78 ? 17.266 -20.188 -14.492 1 71.19 78 ALA B CA 1
ATOM 2230 C C . ALA B 1 78 ? 16.609 -21.562 -14.383 1 71.19 78 ALA B C 1
ATOM 2232 O O . ALA B 1 78 ? 16.672 -22.359 -15.312 1 71.19 78 ALA B O 1
ATOM 2233 N N . SER B 1 79 ? 16.391 -21.719 -13.234 1 61.5 79 SER B N 1
ATOM 2234 C CA . SER B 1 79 ? 15.828 -23.062 -13.102 1 61.5 79 SER B CA 1
ATOM 2235 C C . SER B 1 79 ? 14.523 -23.188 -13.883 1 61.5 79 SER B C 1
ATOM 2237 O O . SER B 1 79 ? 14.273 -24.203 -14.531 1 61.5 79 SER B O 1
ATOM 2239 N N . LEU B 1 80 ? 13.508 -23.453 -13.859 1 55.88 80 LEU B N 1
ATOM 2240 C CA . LEU B 1 80 ? 12.352 -23.781 -14.688 1 55.88 80 LEU B CA 1
ATOM 2241 C C . LEU B 1 80 ? 11.328 -22.656 -14.68 1 55.88 80 LEU B C 1
ATOM 2243 O O . LEU B 1 80 ? 10.953 -22.141 -15.742 1 55.88 80 LEU B O 1
ATOM 2247 N N . THR B 1 81 ? 10.422 -22.531 -13.688 1 56.81 81 THR B N 1
ATOM 2248 C CA . THR B 1 81 ? 9.055 -22.062 -13.859 1 56.81 81 THR B CA 1
ATOM 2249 C C . THR B 1 81 ? 9 -20.531 -13.789 1 56.81 81 THR B C 1
ATOM 2251 O O . THR B 1 81 ? 9.25 -19.953 -12.742 1 56.81 81 THR B O 1
ATOM 2254 N N . TYR B 1 82 ? 9.125 -20.094 -15.125 1 65.19 82 TYR B N 1
ATOM 2255 C CA . TYR B 1 82 ? 8.906 -18.672 -15.344 1 65.19 82 TYR B CA 1
ATOM 2256 C C . TYR B 1 82 ? 7.57 -18.219 -14.766 1 65.19 82 TYR B C 1
ATOM 2258 O O . TYR B 1 82 ? 6.52 -18.75 -15.133 1 65.19 82 TYR B O 1
ATOM 2266 N N . SER B 1 83 ? 7.605 -17.688 -13.703 1 84.94 83 SER B N 1
ATOM 2267 C CA . SER B 1 83 ? 6.379 -17.078 -13.195 1 84.94 83 SER B CA 1
ATOM 2268 C C . SER B 1 83 ? 6.445 -15.562 -13.258 1 84.94 83 SER B C 1
ATOM 2270 O O . SER B 1 83 ? 7.441 -14.961 -12.859 1 84.94 83 SER B O 1
ATOM 2272 N N . ARG B 1 84 ? 5.43 -14.93 -13.828 1 91.5 84 ARG B N 1
ATOM 2273 C CA . ARG B 1 84 ? 5.355 -13.477 -13.93 1 91.5 84 ARG B CA 1
ATOM 2274 C C . ARG B 1 84 ? 5.355 -12.836 -12.547 1 91.5 84 ARG B C 1
ATOM 2276 O O . ARG B 1 84 ? 5.793 -11.688 -12.391 1 91.5 84 ARG B O 1
ATOM 2283 N N . ALA B 1 85 ? 4.863 -13.617 -11.531 1 93.06 85 ALA B N 1
ATOM 2284 C CA . ALA B 1 85 ? 4.891 -13.094 -10.164 1 93.06 85 ALA B CA 1
ATOM 2285 C C . ALA B 1 85 ? 6.324 -12.859 -9.695 1 93.06 85 ALA B C 1
ATOM 2287 O O . ALA B 1 85 ? 6.617 -11.836 -9.07 1 93.06 85 ALA B O 1
ATOM 2288 N N . TYR B 1 86 ? 7.238 -13.734 -10.008 1 93.88 86 TYR B N 1
ATOM 2289 C CA . TYR B 1 86 ? 8.633 -13.625 -9.586 1 93.88 86 TYR B CA 1
ATOM 2290 C C . TYR B 1 86 ? 9.359 -12.547 -10.383 1 93.88 86 TYR B C 1
ATOM 2292 O O . TYR B 1 86 ? 10.234 -11.859 -9.852 1 93.88 86 TYR B O 1
ATOM 2300 N N . MET B 1 87 ? 8.93 -12.391 -11.594 1 94.12 87 MET B N 1
ATOM 2301 C CA . MET B 1 87 ? 9.477 -11.289 -12.383 1 94.12 87 MET B CA 1
ATOM 2302 C C . MET B 1 87 ? 9.031 -9.945 -11.82 1 94.12 87 MET B C 1
ATOM 2304 O O . MET B 1 87 ? 9.805 -8.984 -11.797 1 94.12 87 MET B O 1
ATOM 2308 N N . TYR B 1 88 ? 7.801 -9.945 -11.445 1 95.44 88 TYR B N 1
ATOM 2309 C CA . TYR B 1 88 ? 7.277 -8.734 -10.82 1 95.44 88 TYR B CA 1
ATOM 2310 C C . TYR B 1 88 ? 8.055 -8.398 -9.555 1 95.44 88 TYR B C 1
ATOM 2312 O O . TYR B 1 88 ? 8.414 -7.242 -9.328 1 95.44 88 TYR B O 1
ATOM 2320 N N . LEU B 1 89 ? 8.352 -9.336 -8.758 1 97.31 89 LEU B N 1
ATOM 2321 C CA . LEU B 1 89 ? 9.125 -9.117 -7.543 1 97.31 89 LEU B CA 1
ATOM 2322 C C . LEU B 1 89 ? 10.523 -8.602 -7.879 1 97.31 89 LEU B C 1
ATOM 2324 O O . LEU B 1 89 ? 11 -7.648 -7.258 1 97.31 89 LEU B O 1
ATOM 2328 N N . ILE B 1 90 ? 11.18 -9.195 -8.836 1 97.31 90 ILE B N 1
ATOM 2329 C CA . ILE B 1 90 ? 12.516 -8.758 -9.234 1 97.31 90 ILE B CA 1
ATOM 2330 C C . ILE B 1 90 ? 12.477 -7.289 -9.648 1 97.31 90 ILE B C 1
ATOM 2332 O O . ILE B 1 90 ? 13.297 -6.488 -9.195 1 97.31 90 ILE B O 1
ATOM 2336 N N . PHE B 1 91 ? 11.516 -6.945 -10.461 1 97.69 91 PHE B N 1
ATOM 2337 C CA . PHE B 1 91 ? 11.375 -5.578 -10.945 1 97.69 91 PHE B CA 1
ATOM 2338 C C . PHE B 1 91 ? 11.219 -4.605 -9.781 1 97.69 91 PHE B C 1
ATOM 2340 O O . PHE B 1 91 ? 11.914 -3.592 -9.711 1 97.69 91 PHE B O 1
ATOM 2347 N N . VAL B 1 92 ? 10.336 -4.922 -8.859 1 98.5 92 VAL B N 1
ATOM 2348 C CA . VAL B 1 92 ? 10.047 -4.023 -7.746 1 98.5 92 VAL B CA 1
ATOM 2349 C C . VAL B 1 92 ? 11.242 -3.969 -6.801 1 98.5 92 VAL B C 1
ATOM 2351 O O . VAL B 1 92 ? 11.547 -2.914 -6.234 1 98.5 92 VAL B O 1
ATOM 2354 N N . MET B 1 93 ? 11.969 -5.09 -6.621 1 98.75 93 MET B N 1
ATOM 2355 C CA . MET B 1 93 ? 13.133 -5.09 -5.738 1 98.75 93 MET B CA 1
ATOM 2356 C C . MET B 1 93 ? 14.25 -4.227 -6.316 1 98.75 93 MET B C 1
ATOM 2358 O O . MET B 1 93 ? 15 -3.59 -5.57 1 98.75 93 MET B O 1
ATOM 2362 N N . VAL B 1 94 ? 14.336 -4.191 -7.586 1 98.38 94 VAL B N 1
ATOM 2363 C CA . VAL B 1 94 ? 15.32 -3.311 -8.211 1 98.38 94 VAL B CA 1
ATOM 2364 C C . VAL B 1 94 ? 14.938 -1.854 -7.961 1 98.38 94 VAL B C 1
ATOM 2366 O O . VAL B 1 94 ? 15.781 -1.039 -7.582 1 98.38 94 VAL B O 1
ATOM 2369 N N . LEU B 1 95 ? 13.695 -1.526 -8.172 1 98.44 95 LEU B N 1
ATOM 2370 C CA . LEU B 1 95 ? 13.211 -0.175 -7.914 1 98.44 95 LEU B CA 1
ATOM 2371 C C . LEU B 1 95 ? 13.414 0.209 -6.453 1 98.44 95 LEU B C 1
ATOM 2373 O O . LEU B 1 95 ? 13.867 1.317 -6.156 1 98.44 95 LEU B O 1
ATOM 2377 N N . HIS B 1 96 ? 13.039 -0.766 -5.621 1 98.75 96 HIS B N 1
ATOM 2378 C CA . HIS B 1 96 ? 13.219 -0.579 -4.188 1 98.75 96 HIS B CA 1
ATOM 2379 C C . HIS B 1 96 ? 14.68 -0.34 -3.836 1 98.75 96 HIS B C 1
ATOM 2381 O O . HIS B 1 96 ? 14.992 0.526 -3.014 1 98.75 96 HIS B O 1
ATOM 2387 N N . PHE B 1 97 ? 15.578 -0.958 -4.453 1 98.5 97 PHE B N 1
ATOM 2388 C CA . PHE B 1 97 ? 17.016 -0.812 -4.227 1 98.5 97 PHE B CA 1
ATOM 2389 C C . PHE B 1 97 ? 17.484 0.566 -4.66 1 98.5 97 PHE B C 1
ATOM 2391 O O . PHE B 1 97 ? 18.188 1.252 -3.914 1 98.5 97 PHE B O 1
ATOM 2398 N N . VAL B 1 98 ? 17.109 0.972 -5.812 1 98.5 98 VAL B N 1
ATOM 2399 C CA . VAL B 1 98 ? 17.531 2.262 -6.355 1 98.5 98 VAL B CA 1
ATOM 2400 C C . VAL B 1 98 ? 16.984 3.389 -5.477 1 98.5 98 VAL B C 1
ATOM 2402 O O . VAL B 1 98 ? 17.734 4.312 -5.125 1 98.5 98 VAL B O 1
ATOM 2405 N N . TRP B 1 99 ? 15.734 3.258 -5.098 1 97.75 99 TRP B N 1
ATOM 2406 C CA . TRP B 1 99 ? 15.125 4.281 -4.258 1 97.75 99 TRP B CA 1
ATOM 2407 C C . TRP B 1 99 ? 15.836 4.375 -2.91 1 97.75 99 TRP B C 1
ATOM 2409 O O . TRP B 1 99 ? 16.156 5.469 -2.445 1 97.75 99 TRP B O 1
ATOM 2419 N N . SER B 1 100 ? 16.109 3.277 -2.365 1 97.75 100 SER B N 1
ATOM 2420 C CA . SER B 1 100 ? 16.766 3.26 -1.062 1 97.75 100 SER B CA 1
ATOM 2421 C C . SER B 1 100 ? 18.203 3.775 -1.161 1 97.75 100 SER B C 1
ATOM 2423 O O . SER B 1 100 ? 18.703 4.418 -0.236 1 97.75 100 SER B O 1
ATOM 2425 N N . LEU B 1 101 ? 18.828 3.514 -2.211 1 97.56 101 LEU B N 1
ATOM 2426 C CA . LEU B 1 101 ? 20.188 3.994 -2.41 1 97.56 101 LEU B CA 1
ATOM 2427 C C . LEU B 1 101 ? 20.219 5.516 -2.518 1 97.56 101 LEU B C 1
ATOM 2429 O O . LEU B 1 101 ? 21.062 6.172 -1.89 1 97.56 101 LEU B O 1
ATOM 2433 N N . VAL B 1 102 ? 19.297 6.062 -3.268 1 95.75 102 VAL B N 1
ATOM 2434 C CA . VAL B 1 102 ? 19.203 7.512 -3.422 1 95.75 102 VAL B CA 1
ATOM 2435 C C . VAL B 1 102 ? 18.922 8.156 -2.066 1 95.75 102 VAL B C 1
ATOM 2437 O O . VAL B 1 102 ? 19.562 9.148 -1.699 1 95.75 102 VAL B O 1
ATOM 2440 N N . GLN B 1 103 ? 18.016 7.535 -1.37 1 94.94 103 GLN B N 1
ATOM 2441 C CA . GLN B 1 103 ? 17.672 8.102 -0.068 1 94.94 103 GLN B CA 1
ATOM 2442 C C . GLN B 1 103 ? 18.844 7.953 0.912 1 94.94 103 GLN B C 1
ATOM 2444 O O . GLN B 1 103 ? 19.062 8.828 1.748 1 94.94 103 GLN B O 1
ATOM 2449 N N . ALA B 1 104 ? 19.531 6.887 0.809 1 95.44 104 ALA B N 1
ATOM 2450 C CA . ALA B 1 104 ? 20.672 6.699 1.692 1 95.44 104 ALA B CA 1
ATOM 2451 C C . ALA B 1 104 ? 21.719 7.797 1.481 1 95.44 104 ALA B C 1
ATOM 2453 O O . ALA B 1 104 ? 22.312 8.289 2.443 1 95.44 104 ALA B O 1
ATOM 2454 N N . VAL B 1 105 ? 21.906 8.195 0.298 1 93.44 105 VAL B N 1
ATOM 2455 C CA . VAL B 1 105 ? 22.859 9.258 -0.008 1 93.44 105 VAL B CA 1
ATOM 2456 C C . VAL B 1 105 ? 22.359 10.586 0.556 1 93.44 105 VAL B C 1
ATOM 2458 O O . VAL B 1 105 ? 23.125 11.344 1.149 1 93.44 105 VAL B O 1
ATOM 2461 N N . VAL B 1 106 ? 21.094 10.836 0.384 1 89.44 106 VAL B N 1
ATOM 2462 C CA . VAL B 1 106 ? 20.5 12.062 0.913 1 89.44 106 VAL B CA 1
ATOM 2463 C C . VAL B 1 106 ? 20.609 12.078 2.436 1 89.44 106 VAL B C 1
ATOM 2465 O O . VAL B 1 106 ? 20.984 13.094 3.023 1 89.44 106 VAL B O 1
ATOM 2468 N N . TYR B 1 107 ? 20.328 10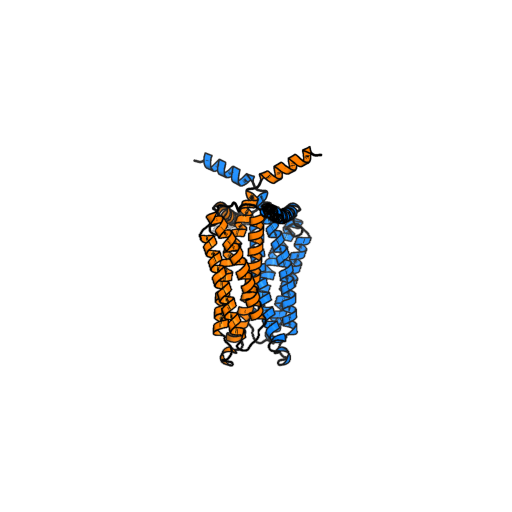.922 3.008 1 91.12 107 TYR B N 1
ATOM 2469 C CA . TYR B 1 107 ? 20.406 10.828 4.461 1 91.12 107 TYR B CA 1
ATOM 2470 C C . TYR B 1 107 ? 21.844 11.023 4.934 1 91.12 107 TYR B C 1
ATOM 2472 O O . TYR B 1 107 ? 22.094 11.688 5.945 1 91.12 107 TYR B O 1
ATOM 2480 N N . LEU B 1 108 ? 22.766 10.523 4.203 1 91 108 LEU B N 1
ATOM 2481 C CA . LEU B 1 108 ? 24.172 10.648 4.566 1 91 108 LEU B CA 1
ATOM 2482 C C . LEU B 1 108 ? 24.625 12.102 4.438 1 91 108 LEU B C 1
ATOM 2484 O O . LEU B 1 108 ? 25.328 12.609 5.316 1 91 108 LEU B O 1
ATOM 2488 N N . ARG B 1 109 ? 24.203 12.758 3.379 1 88.38 109 ARG B N 1
ATOM 2489 C CA . ARG B 1 109 ? 24.562 14.156 3.158 1 88.38 109 ARG B CA 1
ATOM 2490 C C . ARG B 1 109 ? 23.984 15.0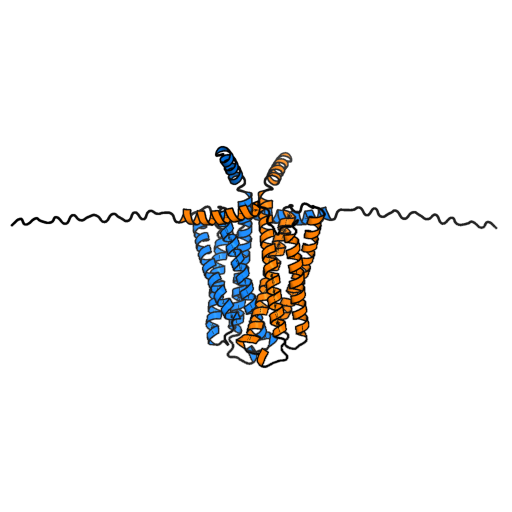55 4.242 1 88.38 109 ARG B C 1
ATOM 2492 O O . ARG B 1 109 ? 24.641 16 4.691 1 88.38 109 ARG B O 1
ATOM 2499 N N . THR B 1 110 ? 22.812 14.75 4.562 1 86.5 110 THR B N 1
ATOM 2500 C CA . THR B 1 110 ? 22.203 15.547 5.613 1 86.5 110 THR B CA 1
ATOM 2501 C C . THR B 1 110 ? 22.859 15.281 6.961 1 86.5 110 THR B C 1
ATOM 2503 O O . THR B 1 110 ? 22.969 16.188 7.793 1 86.5 110 THR B O 1
ATOM 2506 N N . LEU B 1 111 ? 23.312 14.156 7.199 1 84.69 111 LEU B N 1
ATOM 2507 C CA . LEU B 1 111 ? 23.984 13.781 8.438 1 84.69 111 LEU B CA 1
ATOM 2508 C C . LEU B 1 111 ? 25.375 14.43 8.531 1 84.69 111 LEU B C 1
ATOM 2510 O O . LEU B 1 111 ? 25.766 14.898 9.594 1 84.69 111 LEU B O 1
ATOM 2514 N N . LEU B 1 112 ? 26.031 14.547 7.418 1 87.81 112 LEU B N 1
ATOM 2515 C CA . LEU B 1 112 ? 27.391 15.047 7.422 1 87.81 112 LEU B CA 1
ATOM 2516 C C . LEU B 1 112 ? 27.422 16.562 7.238 1 87.81 112 LEU B C 1
ATOM 2518 O O . LEU B 1 112 ? 28.219 17.25 7.867 1 87.81 112 LEU B O 1
ATOM 2522 N N . ALA B 1 113 ? 26.547 17.016 6.309 1 79.75 113 ALA B N 1
ATOM 2523 C CA . ALA B 1 113 ? 26.594 18.438 5.969 1 79.75 113 ALA B CA 1
ATOM 2524 C C . ALA B 1 113 ? 25.625 19.25 6.82 1 79.75 113 ALA B C 1
ATOM 2526 O O . ALA B 1 113 ? 25.75 20.469 6.922 1 79.75 113 ALA B O 1
ATOM 2527 N N . GLY B 1 114 ? 24.766 18.672 7.465 1 70.88 114 GLY B N 1
ATOM 2528 C CA . GLY B 1 114 ? 23.781 19.406 8.25 1 70.88 114 GLY B CA 1
ATOM 2529 C C . GLY B 1 114 ? 22.781 20.156 7.406 1 70.88 114 GLY B C 1
ATOM 2530 O O . GLY B 1 114 ? 22.344 21.25 7.789 1 70.88 114 GLY B O 1
ATOM 2531 N N . GLU B 1 115 ? 22.641 19.672 6.242 1 64.69 115 GLU B N 1
ATOM 2532 C CA . GLU B 1 115 ? 21.719 20.344 5.344 1 64.69 115 GLU B CA 1
ATOM 2533 C C . GLU B 1 115 ? 20.266 20.219 5.832 1 64.69 115 GLU B C 1
ATOM 2535 O O . GLU B 1 115 ? 19.906 19.188 6.418 1 64.69 115 GLU B O 1
ATOM 2540 N N . ASP B 1 116 ? 19.609 21.391 5.75 1 61.47 116 ASP B N 1
ATOM 2541 C CA . ASP B 1 116 ? 18.234 21.469 6.258 1 61.47 116 ASP B CA 1
ATOM 2542 C C . ASP B 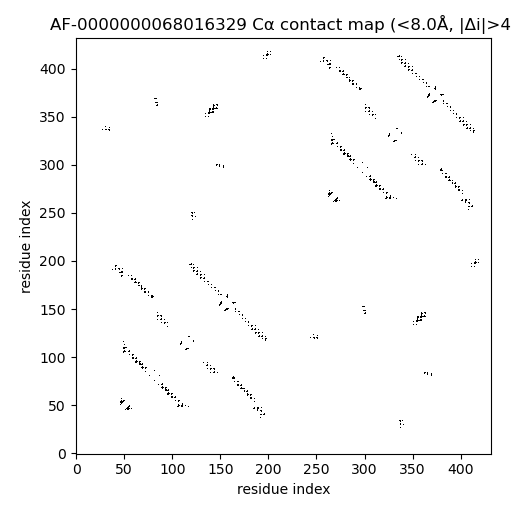1 116 ? 17.25 20.812 5.285 1 61.47 116 ASP B C 1
ATOM 2544 O O . ASP B 1 116 ? 17.078 21.281 4.16 1 61.47 116 ASP B O 1
ATOM 2548 N N . ILE B 1 117 ? 16.844 19.672 5.535 1 61.34 117 ILE B N 1
ATOM 2549 C CA . ILE B 1 117 ? 15.875 18.984 4.691 1 61.34 117 ILE B CA 1
ATOM 2550 C C . ILE B 1 117 ? 14.453 19.2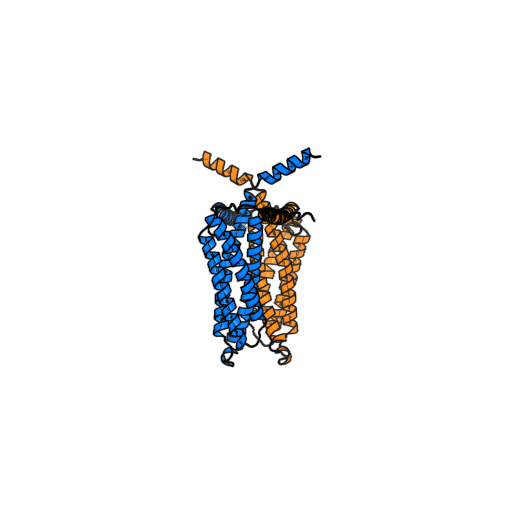66 5.184 1 61.34 117 ILE B C 1
ATOM 2552 O O . ILE B 1 117 ? 13.484 18.75 4.633 1 61.34 117 ILE B O 1
ATOM 2556 N N . HIS B 1 118 ? 14.43 20.297 5.941 1 60.91 118 HIS B N 1
ATOM 2557 C CA . HIS B 1 118 ? 13.125 20.594 6.527 1 60.91 118 HIS B CA 1
ATOM 2558 C C . HIS B 1 118 ? 12.328 21.547 5.641 1 60.91 118 HIS B C 1
ATOM 2560 O O . HIS B 1 118 ? 11.406 22.219 6.109 1 60.91 118 HIS B O 1
ATOM 2566 N N . ARG B 1 119 ? 12.703 21.422 4.434 1 70.62 119 ARG B N 1
ATOM 2567 C CA . ARG B 1 119 ? 11.867 22.141 3.484 1 70.62 119 ARG B CA 1
ATOM 2568 C C . ARG B 1 119 ? 10.609 21.359 3.146 1 70.62 119 ARG B C 1
ATOM 2570 O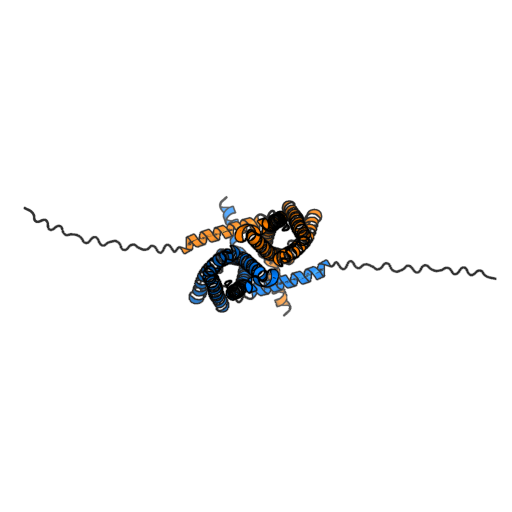 O . ARG B 1 119 ? 10.672 20.156 2.898 1 70.62 119 ARG B O 1
ATOM 2577 N N . PRO B 1 120 ? 9.602 22.016 3.201 1 69 120 PRO B N 1
ATOM 2578 C CA . PRO B 1 120 ? 8.328 21.312 3.016 1 69 120 PRO B CA 1
ATOM 2579 C C . PRO B 1 120 ? 8.266 20.547 1.7 1 69 120 PRO B C 1
ATOM 2581 O O . PRO B 1 120 ? 7.676 19.453 1.644 1 69 120 PRO B O 1
ATOM 2584 N N . GLY B 1 121 ? 8.914 21.047 0.715 1 73.62 121 GLY B N 1
ATOM 2585 C CA . GLY B 1 121 ? 8.906 20.344 -0.558 1 73.62 121 GLY B CA 1
ATOM 2586 C C . GLY B 1 121 ? 9.633 19.016 -0.515 1 73.62 121 GLY B C 1
ATOM 2587 O O . GLY B 1 121 ? 9.172 18.031 -1.086 1 73.62 121 GLY B O 1
ATOM 2588 N N . ILE B 1 122 ? 10.688 19.047 0.129 1 77.75 122 ILE B N 1
ATOM 2589 C CA . ILE B 1 122 ? 11.508 17.859 0.223 1 77.75 122 ILE B CA 1
ATOM 2590 C C . ILE B 1 122 ? 10.797 16.812 1.081 1 77.75 122 ILE B C 1
ATOM 2592 O O . ILE B 1 122 ? 10.758 15.625 0.726 1 77.75 122 ILE B O 1
ATOM 2596 N N . ALA B 1 123 ? 10.219 17.25 2.129 1 79.69 123 ALA B N 1
ATOM 2597 C CA . ALA B 1 123 ? 9.5 16.344 3.014 1 79.69 123 ALA B CA 1
ATOM 2598 C C . ALA B 1 123 ? 8.328 15.68 2.285 1 79.69 123 ALA B C 1
ATOM 2600 O O . ALA B 1 123 ? 8.055 14.492 2.486 1 79.69 123 ALA B O 1
ATOM 2601 N N . PHE B 1 124 ? 7.785 16.516 1.477 1 80.19 124 PHE B N 1
ATOM 2602 C CA . PHE B 1 124 ? 6.672 15.992 0.694 1 80.19 124 PHE B CA 1
ATOM 2603 C C . PHE B 1 124 ? 7.148 14.938 -0.299 1 80.19 124 PHE B C 1
ATOM 2605 O O . PHE B 1 124 ? 6.52 13.891 -0.444 1 80.19 124 PHE B O 1
ATOM 2612 N N . PHE B 1 125 ? 8.156 15.156 -0.934 1 83.56 125 PHE B N 1
ATOM 2613 C CA . PHE B 1 125 ? 8.703 14.227 -1.914 1 83.56 125 PHE B CA 1
ATOM 2614 C C . PHE B 1 125 ? 9.164 12.938 -1.242 1 83.56 125 PHE B C 1
ATOM 2616 O O . PHE B 1 125 ? 8.945 11.844 -1.77 1 83.56 125 PHE B O 1
ATOM 2623 N N . LEU B 1 126 ? 9.719 13 -0.161 1 88.38 126 LEU B N 1
ATOM 2624 C CA . LEU B 1 126 ? 10.188 11.828 0.565 1 88.38 126 LEU B CA 1
ATOM 2625 C C . LEU B 1 126 ? 9.016 10.984 1.048 1 88.38 126 LEU B C 1
ATOM 2627 O O . LEU B 1 126 ? 9.031 9.758 0.915 1 88.38 126 LEU B O 1
ATOM 2631 N N . ALA B 1 127 ? 8.055 11.656 1.475 1 88 127 ALA B N 1
ATOM 2632 C CA . ALA B 1 127 ? 6.891 10.938 1.992 1 88 127 ALA B CA 1
ATOM 2633 C C . ALA B 1 127 ? 6.113 10.266 0.864 1 88 127 ALA B C 1
ATOM 2635 O O . ALA B 1 127 ? 5.715 9.102 0.981 1 88 127 ALA B O 1
ATOM 2636 N N . LEU B 1 128 ? 5.934 10.938 -0.2 1 87.12 128 LEU B N 1
ATOM 2637 C CA . LEU B 1 128 ? 5.207 10.391 -1.342 1 87.12 128 LEU B CA 1
ATOM 2638 C C . LEU B 1 128 ? 5.984 9.25 -1.986 1 87.12 128 LEU B C 1
ATOM 2640 O O . LEU B 1 128 ? 5.41 8.211 -2.312 1 87.12 128 LEU B O 1
ATOM 2644 N N . GLY B 1 129 ? 7.227 9.508 -2.188 1 92.56 129 GLY B N 1
ATOM 2645 C CA . GLY B 1 129 ? 8.07 8.461 -2.75 1 92.56 129 GLY B CA 1
ATOM 2646 C C . GLY B 1 129 ? 8.125 7.211 -1.893 1 92.56 129 GLY B C 1
ATOM 2647 O O . GLY B 1 129 ? 7.961 6.098 -2.398 1 92.56 129 GLY B O 1
ATOM 2648 N N . ASP B 1 130 ? 8.328 7.383 -0.65 1 95.06 130 ASP B N 1
ATOM 2649 C CA . ASP B 1 130 ? 8.359 6.254 0.273 1 95.06 130 ASP B CA 1
ATOM 2650 C C . ASP B 1 130 ? 7.012 5.531 0.297 1 95.06 130 ASP B C 1
ATOM 2652 O O . ASP B 1 130 ? 6.965 4.301 0.352 1 95.06 130 ASP B O 1
ATOM 2656 N N . GLY B 1 131 ? 6.004 6.297 0.303 1 93.88 131 GLY B N 1
ATOM 2657 C CA . GLY B 1 131 ? 4.684 5.691 0.278 1 93.88 131 GLY B CA 1
ATOM 2658 C C . GLY B 1 131 ? 4.438 4.848 -0.957 1 93.88 131 GLY B C 1
ATOM 2659 O O . GLY B 1 131 ? 3.863 3.758 -0.866 1 93.88 131 GLY B O 1
ATOM 2660 N N . ALA B 1 132 ? 4.867 5.27 -2.078 1 94.12 132 ALA B N 1
ATOM 2661 C CA . ALA B 1 132 ? 4.715 4.539 -3.332 1 94.12 132 ALA B CA 1
ATOM 2662 C C . ALA B 1 132 ? 5.508 3.234 -3.309 1 94.12 132 ALA B C 1
ATOM 2664 O O . ALA B 1 132 ? 5.02 2.193 -3.748 1 94.12 132 ALA B O 1
ATOM 2665 N N . VAL B 1 133 ? 6.684 3.352 -2.807 1 97.69 133 VAL B N 1
ATOM 2666 C CA . VAL B 1 133 ? 7.531 2.166 -2.766 1 97.69 133 VAL B CA 1
ATOM 2667 C C . VAL B 1 133 ? 6.949 1.145 -1.791 1 97.69 133 VAL B C 1
ATOM 2669 O O . VAL B 1 133 ? 6.984 -0.061 -2.051 1 97.69 133 VAL B O 1
ATOM 2672 N N . VAL B 1 134 ? 6.367 1.578 -0.723 1 97.56 134 VAL B N 1
ATOM 2673 C CA . VAL B 1 134 ? 5.73 0.671 0.226 1 97.56 134 VAL B CA 1
ATOM 2674 C C . VAL B 1 134 ? 4.566 -0.05 -0.451 1 97.56 134 VAL B C 1
ATOM 2676 O O . VAL B 1 134 ? 4.41 -1.265 -0.302 1 97.56 134 VAL B O 1
ATOM 2679 N N . LEU B 1 135 ? 3.814 0.693 -1.198 1 96.56 135 LEU B N 1
ATOM 2680 C CA . LEU B 1 135 ? 2.662 0.117 -1.882 1 96.56 135 LEU B CA 1
ATOM 2681 C C . LEU B 1 135 ? 3.104 -0.901 -2.928 1 96.56 135 LEU B C 1
ATOM 2683 O O . LEU B 1 135 ? 2.553 -2.002 -3 1 96.56 135 LEU B O 1
ATOM 2687 N N . LEU B 1 136 ? 4.078 -0.556 -3.648 1 97.38 136 LEU B N 1
ATOM 2688 C CA . LEU B 1 136 ? 4.562 -1.437 -4.707 1 97.38 136 LEU B CA 1
ATOM 2689 C C . LEU B 1 136 ? 5.203 -2.689 -4.117 1 97.38 136 LEU B C 1
ATOM 2691 O O . LEU B 1 136 ? 4.949 -3.801 -4.59 1 97.38 136 LEU B O 1
ATOM 2695 N N . THR B 1 137 ? 6 -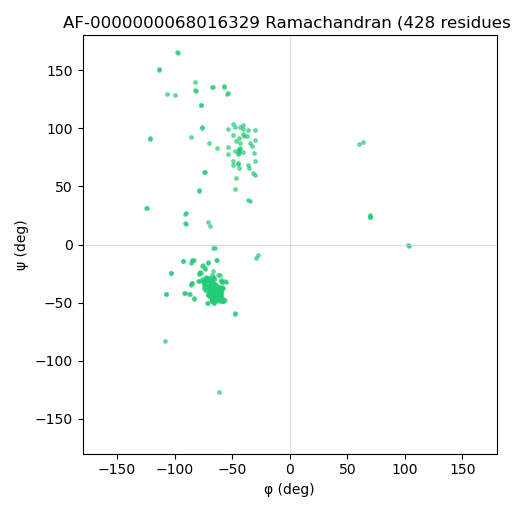2.48 -3.105 1 98.38 137 THR B N 1
ATOM 2696 C CA . THR B 1 137 ? 6.672 -3.615 -2.484 1 98.38 137 THR B CA 1
ATOM 2697 C C . THR B 1 137 ? 5.66 -4.539 -1.811 1 98.38 137 THR B C 1
ATOM 2699 O O . THR B 1 137 ? 5.797 -5.766 -1.871 1 98.38 137 THR B O 1
ATOM 2702 N N . SER B 1 138 ? 4.715 -3.984 -1.24 1 97.75 138 SER B N 1
ATOM 2703 C CA . SER B 1 138 ? 3.678 -4.805 -0.621 1 97.75 138 SER B CA 1
ATOM 2704 C C . SER B 1 138 ? 2.963 -5.668 -1.657 1 97.75 138 SER B C 1
ATOM 2706 O O . SER B 1 138 ? 2.691 -6.844 -1.412 1 97.75 138 SER B O 1
ATOM 2708 N N . SER B 1 139 ? 2.68 -5.062 -2.773 1 97.38 139 SER B N 1
ATOM 2709 C CA . SER B 1 139 ? 1.992 -5.789 -3.834 1 97.38 139 SER B CA 1
ATOM 2710 C C . SER B 1 139 ? 2.877 -6.887 -4.414 1 97.38 139 SER B C 1
ATOM 2712 O O . SER B 1 139 ? 2.426 -8.016 -4.609 1 97.38 139 SER B O 1
ATOM 2714 N N . ALA B 1 140 ? 4.098 -6.594 -4.633 1 98.06 140 ALA B N 1
ATOM 2715 C CA . ALA B 1 140 ? 5.008 -7.551 -5.262 1 98.06 140 ALA B CA 1
ATOM 2716 C C . ALA B 1 140 ? 5.328 -8.703 -4.312 1 98.06 140 ALA B C 1
ATOM 2718 O O . ALA B 1 140 ? 5.348 -9.867 -4.719 1 98.06 140 ALA B O 1
ATOM 2719 N N . VAL B 1 141 ? 5.578 -8.375 -3.053 1 98.06 141 VAL B N 1
ATOM 2720 C CA . VAL B 1 141 ? 5.926 -9.398 -2.072 1 98.06 141 VAL B CA 1
ATOM 2721 C C . VAL B 1 141 ? 4.727 -10.305 -1.826 1 98.06 141 VAL B C 1
ATOM 2723 O O . VAL B 1 141 ? 4.871 -11.531 -1.761 1 98.06 141 VAL B O 1
ATOM 2726 N N . SER B 1 142 ? 3.594 -9.789 -1.782 1 97.44 142 SER B N 1
ATOM 2727 C CA . SER B 1 142 ? 2.412 -10.617 -1.557 1 97.44 142 SER B CA 1
ATOM 2728 C C . SER B 1 142 ? 2.117 -11.5 -2.764 1 97.44 142 SER B C 1
ATOM 2730 O O . SER B 1 142 ? 1.742 -12.664 -2.609 1 97.44 142 SER B O 1
ATOM 2732 N N . ALA B 1 143 ? 2.254 -10.906 -3.904 1 96.94 143 ALA B N 1
ATOM 2733 C CA . ALA B 1 143 ? 2.041 -11.688 -5.117 1 96.94 143 ALA B CA 1
ATOM 2734 C C . ALA B 1 143 ? 3.006 -12.867 -5.184 1 96.94 143 ALA B C 1
ATOM 2736 O O . ALA B 1 143 ? 2.594 -14.008 -5.43 1 96.94 143 ALA B O 1
ATOM 2737 N N . SER B 1 144 ? 4.234 -12.641 -4.922 1 95.75 144 SER B N 1
ATOM 2738 C CA . SER B 1 144 ? 5.242 -13.695 -4.984 1 95.75 144 SER B CA 1
ATOM 2739 C C . SER B 1 144 ? 5.074 -14.688 -3.836 1 95.75 144 SER B C 1
ATOM 2741 O O . SER B 1 144 ? 5.293 -15.891 -4.008 1 95.75 144 SER B O 1
ATOM 2743 N N . ALA B 1 145 ? 4.68 -14.148 -2.699 1 96.19 145 ALA B N 1
ATOM 2744 C CA . ALA B 1 145 ? 4.457 -15.016 -1.55 1 96.19 145 ALA B CA 1
ATOM 2745 C C . ALA B 1 145 ? 3.316 -15.992 -1.816 1 96.19 145 ALA B C 1
ATOM 2747 O O . ALA B 1 145 ? 3.426 -17.188 -1.515 1 96.19 145 ALA B O 1
ATOM 2748 N N . MET B 1 146 ? 2.285 -15.539 -2.391 1 95.12 146 MET B N 1
ATOM 2749 C CA . MET B 1 146 ? 1.122 -16.406 -2.568 1 95.12 146 MET B CA 1
ATOM 2750 C C . MET B 1 146 ? 1.365 -17.422 -3.68 1 95.12 146 MET B C 1
ATOM 2752 O O . MET B 1 146 ? 0.874 -18.547 -3.613 1 95.12 146 MET B O 1
ATOM 2756 N N . VAL B 1 147 ? 2.121 -17.047 -4.684 1 92.44 147 VAL B N 1
ATOM 2757 C CA . VAL B 1 147 ? 2.514 -18.031 -5.699 1 92.44 147 VAL B CA 1
ATOM 2758 C C . VAL B 1 147 ? 3.412 -19.094 -5.074 1 92.44 147 VAL B C 1
ATOM 2760 O O . VAL B 1 147 ? 3.273 -20.281 -5.367 1 92.44 147 VAL B O 1
ATOM 2763 N N . THR B 1 148 ? 4.285 -18.625 -4.246 1 92.62 148 THR B N 1
ATOM 2764 C CA . THR B 1 148 ? 5.156 -19.578 -3.559 1 92.62 148 THR B CA 1
ATOM 2765 C C . THR B 1 148 ? 4.34 -20.5 -2.662 1 92.62 148 THR B C 1
ATOM 2767 O O . THR B 1 148 ? 4.586 -21.703 -2.623 1 92.62 148 THR B O 1
ATOM 2770 N N . VAL B 1 149 ? 3.42 -19.953 -1.964 1 91.81 149 VAL B N 1
ATOM 2771 C CA . VAL B 1 149 ? 2.549 -20.75 -1.115 1 91.81 149 VAL B CA 1
ATOM 2772 C C . VAL B 1 149 ? 1.751 -21.734 -1.975 1 91.81 149 VAL B C 1
ATOM 2774 O O . VAL B 1 149 ? 1.519 -22.875 -1.572 1 91.81 149 VAL B O 1
ATOM 2777 N N . LEU B 1 150 ? 1.349 -21.328 -3.145 1 89.38 150 LEU B N 1
ATOM 2778 C CA . LEU B 1 150 ? 0.649 -22.219 -4.066 1 89.38 150 LEU B CA 1
ATOM 2779 C C . LEU B 1 150 ? 1.525 -23.406 -4.449 1 89.38 150 LEU B C 1
ATOM 2781 O O . LEU B 1 150 ? 1.066 -24.547 -4.434 1 89.38 150 LEU B O 1
ATOM 2785 N N . PHE B 1 151 ? 2.771 -23.172 -4.68 1 88.25 151 PHE B N 1
ATOM 2786 C CA . PHE B 1 151 ? 3.693 -24.219 -5.105 1 88.25 151 PHE B CA 1
ATOM 2787 C C . PHE B 1 151 ? 4.023 -25.156 -3.949 1 88.25 151 PHE B C 1
ATOM 2789 O O . PHE B 1 151 ? 4.094 -26.359 -4.133 1 88.25 151 PHE B O 1
ATOM 2796 N N . VAL B 1 152 ? 4.176 -24.562 -2.824 1 88.25 152 VAL B N 1
ATOM 2797 C CA . VAL B 1 152 ? 4.668 -25.344 -1.691 1 88.25 152 VAL B CA 1
ATOM 2798 C C . VAL B 1 152 ? 3.498 -26.016 -0.98 1 88.25 152 VAL B C 1
ATOM 2800 O O . VAL B 1 152 ? 3.562 -27.219 -0.662 1 88.25 152 VAL B O 1
ATOM 2803 N N . ASN B 1 153 ? 2.4 -25.281 -0.802 1 87.12 153 ASN B N 1
ATOM 2804 C CA . ASN B 1 153 ? 1.353 -25.75 0.097 1 87.12 153 ASN B CA 1
ATOM 2805 C C . ASN B 1 153 ? 0.122 -26.219 -0.674 1 87.12 153 ASN B C 1
ATOM 2807 O O . ASN B 1 153 ? -0.425 -27.281 -0.389 1 87.12 153 ASN B O 1
ATOM 2811 N N . ASP B 1 154 ? -0.246 -25.516 -1.637 1 84.31 154 ASP B N 1
ATOM 2812 C CA . ASP B 1 154 ? -1.535 -25.797 -2.262 1 84.31 154 ASP B CA 1
ATOM 2813 C C . ASP B 1 154 ? -1.421 -26.922 -3.275 1 84.31 154 ASP B C 1
ATOM 2815 O O . ASP B 1 154 ? -2.223 -27.859 -3.262 1 84.31 154 ASP B O 1
ATOM 2819 N N . THR B 1 155 ? -0.407 -26.922 -4.172 1 83.12 155 THR B N 1
ATOM 2820 C CA . THR B 1 155 ? -0.273 -27.938 -5.215 1 83.12 155 THR B CA 1
ATOM 2821 C C . THR B 1 155 ? 0.81 -28.953 -4.855 1 83.12 155 THR B C 1
ATOM 2823 O O . THR B 1 155 ? 0.825 -30.062 -5.383 1 83.12 155 THR B O 1
ATOM 2826 N N . GLY B 1 156 ? 1.749 -28.547 -4.02 1 83.38 156 GLY B N 1
ATOM 2827 C CA . GLY B 1 156 ? 2.873 -29.406 -3.693 1 83.38 156 GLY B CA 1
ATOM 2828 C C . GLY B 1 156 ? 3.836 -29.594 -4.848 1 83.38 156 GLY B C 1
ATOM 2829 O O . GLY B 1 156 ? 4.492 -30.641 -4.957 1 83.38 156 GLY B O 1
ATOM 2830 N N . ALA B 1 157 ? 3.832 -28.672 -5.68 1 82.38 157 ALA B N 1
ATOM 2831 C CA . ALA B 1 157 ? 4.688 -28.734 -6.863 1 82.38 157 ALA B CA 1
ATOM 2832 C C . ALA B 1 157 ? 6.16 -28.828 -6.473 1 82.38 157 ALA B C 1
ATOM 2834 O O . ALA B 1 157 ? 6.961 -29.438 -7.184 1 82.38 157 ALA B O 1
ATOM 2835 N N . CYS B 1 158 ? 6.48 -28.266 -5.41 1 82.56 158 CYS B N 1
ATOM 2836 C CA . CYS B 1 158 ? 7.867 -28.297 -4.965 1 82.56 158 CYS B CA 1
ATOM 2837 C C . CYS B 1 158 ? 8.305 -29.703 -4.621 1 82.56 158 CYS B C 1
ATOM 2839 O O . CYS B 1 158 ? 9.484 -30.047 -4.742 1 82.56 158 CYS B O 1
ATOM 2841 N N . GLY B 1 159 ? 7.391 -30.469 -4.215 1 81.75 159 GLY B N 1
ATOM 2842 C CA . GLY B 1 159 ? 7.684 -31.875 -3.959 1 81.75 159 GLY B CA 1
ATOM 2843 C C . GLY B 1 159 ? 7.719 -32.719 -5.223 1 81.75 159 GLY B C 1
ATOM 2844 O O . GLY B 1 159 ? 8.562 -33.594 -5.359 1 81.75 159 GLY B O 1
ATOM 2845 N N . SER B 1 160 ? 6.945 -32.344 -6.164 1 83.12 160 SER B N 1
ATOM 2846 C CA . SER B 1 160 ? 6.805 -33.125 -7.391 1 83.12 160 SER B CA 1
ATOM 2847 C C . SER B 1 160 ? 7.895 -32.781 -8.398 1 83.12 160 SER B C 1
ATOM 2849 O O . SER B 1 160 ? 8.297 -33.625 -9.203 1 83.12 160 SER B O 1
ATOM 2851 N N . PHE B 1 161 ? 8.266 -31.531 -8.336 1 80.5 161 PHE B N 1
ATOM 2852 C CA . PHE B 1 161 ? 9.289 -31.062 -9.266 1 80.5 161 PHE B CA 1
ATOM 2853 C C . PHE B 1 161 ? 10.492 -30.5 -8.523 1 80.5 161 PHE B C 1
ATOM 2855 O O . PHE B 1 161 ? 10.547 -29.312 -8.234 1 80.5 161 PHE B O 1
ATOM 2862 N N . PRO B 1 162 ? 11.367 -31.344 -8.305 1 77.31 162 PRO B N 1
ATOM 2863 C CA . PRO B 1 162 ? 12.539 -30.906 -7.531 1 77.31 162 PRO B CA 1
ATOM 2864 C C . PRO B 1 162 ? 13.359 -29.844 -8.25 1 77.31 162 PRO B C 1
ATOM 2866 O O . PRO B 1 162 ? 14.195 -29.172 -7.629 1 77.31 162 PRO B O 1
ATOM 2869 N N . GLU B 1 163 ? 13.109 -29.656 -9.477 1 76.81 163 GLU B N 1
ATOM 2870 C CA . GLU B 1 163 ? 13.844 -28.641 -10.227 1 76.81 163 GLU B CA 1
ATOM 2871 C C . GLU B 1 163 ? 13.43 -27.234 -9.805 1 76.81 163 GLU B C 1
ATOM 2873 O O . GLU B 1 163 ? 14.156 -26.266 -10.047 1 76.81 163 GLU B O 1
ATOM 2878 N N . LEU B 1 164 ? 12.273 -27.281 -9.102 1 82 164 LEU B N 1
ATOM 2879 C CA . LEU B 1 164 ? 11.812 -25.969 -8.641 1 82 164 LEU B CA 1
ATOM 2880 C C . LEU B 1 164 ? 12.617 -25.5 -7.434 1 82 164 LEU B C 1
ATOM 2882 O O . LEU B 1 164 ? 12.82 -26.266 -6.484 1 82 164 LEU B O 1
ATOM 2886 N N . ALA B 1 165 ? 13.266 -24.391 -7.562 1 83.88 165 ALA B N 1
ATOM 2887 C CA . ALA B 1 165 ? 14.055 -23.797 -6.48 1 83.88 165 ALA B CA 1
ATOM 2888 C C . ALA B 1 165 ? 13.156 -23.188 -5.414 1 83.88 165 ALA B C 1
ATOM 2890 O O . ALA B 1 165 ? 13.273 -22 -5.102 1 83.88 165 ALA B O 1
ATOM 2891 N N . CYS B 1 166 ? 12.328 -23.969 -4.738 1 87.19 166 CYS B N 1
ATOM 2892 C CA . CYS B 1 166 ? 11.305 -23.469 -3.814 1 87.19 166 CYS B CA 1
ATOM 2893 C C . CYS B 1 166 ? 11.945 -22.828 -2.592 1 87.19 166 CYS B C 1
ATOM 2895 O O . CYS B 1 166 ? 11.422 -21.859 -2.057 1 87.19 166 CYS B O 1
ATOM 2897 N N . ASP B 1 167 ? 13.109 -23.344 -2.168 1 89.69 167 ASP B N 1
ATOM 2898 C CA . ASP B 1 167 ? 13.797 -22.734 -1.029 1 89.69 167 ASP B CA 1
ATOM 2899 C C . ASP B 1 167 ? 14.258 -21.328 -1.353 1 89.69 167 ASP B C 1
ATOM 2901 O O . ASP B 1 167 ? 14.18 -20.438 -0.507 1 89.69 167 ASP B O 1
ATOM 2905 N N . ARG B 1 168 ? 14.734 -21.188 -2.545 1 92.12 168 ARG B N 1
ATOM 2906 C CA . ARG B 1 168 ? 15.188 -19.859 -2.961 1 92.12 168 ARG B CA 1
ATOM 2907 C C . ARG B 1 168 ? 14.008 -18.891 -3.092 1 92.12 168 ARG B C 1
ATOM 2909 O O . ARG B 1 168 ? 14.125 -17.719 -2.746 1 92.12 168 ARG B O 1
ATOM 2916 N N . TYR B 1 169 ? 12.867 -19.391 -3.557 1 92.62 169 TYR B N 1
ATOM 2917 C CA . TYR B 1 169 ? 11.672 -18.562 -3.643 1 92.62 169 TYR B CA 1
ATOM 2918 C C . TYR B 1 169 ? 11.25 -18.062 -2.264 1 92.62 169 TYR B C 1
ATOM 2920 O O . TYR B 1 169 ? 11.008 -16.875 -2.07 1 92.62 169 TYR B O 1
ATOM 2928 N N . GLN B 1 170 ? 11.266 -18.953 -1.343 1 94.06 170 GLN B N 1
ATOM 2929 C CA . GLN B 1 170 ? 10.82 -18.641 0.009 1 94.06 170 GLN B CA 1
ATOM 2930 C C . GLN B 1 170 ? 11.781 -17.656 0.678 1 94.06 170 GLN B C 1
ATOM 2932 O O . GLN B 1 170 ? 11.352 -16.703 1.329 1 94.06 170 GLN B O 1
ATOM 2937 N N . LEU B 1 171 ? 13.016 -17.938 0.478 1 96.62 171 LEU B N 1
ATOM 2938 C CA . LEU B 1 171 ? 14.008 -17.062 1.074 1 96.62 171 LEU B CA 1
ATOM 2939 C C . LEU B 1 171 ? 13.914 -15.656 0.479 1 96.62 171 LEU B C 1
ATOM 2941 O O . LEU B 1 171 ? 13.977 -14.664 1.206 1 96.62 171 LEU B O 1
ATOM 2945 N N . SER B 1 172 ? 13.766 -15.578 -0.779 1 97.12 172 SER B N 1
ATOM 2946 C CA . SER B 1 172 ? 13.648 -14.281 -1.439 1 97.12 172 SER B CA 1
ATOM 2947 C C . SER B 1 172 ? 12.43 -13.508 -0.938 1 97.12 172 SER B C 1
ATOM 2949 O O . SER B 1 172 ? 12.523 -12.312 -0.648 1 97.12 172 SER B O 1
ATOM 2951 N N . VAL B 1 173 ? 11.344 -14.156 -0.791 1 97.25 173 VAL B N 1
ATOM 2952 C CA . VAL B 1 173 ? 10.102 -13.523 -0.355 1 97.25 173 VAL B CA 1
ATOM 2953 C C . VAL B 1 173 ? 10.25 -13.039 1.087 1 97.25 173 VAL B C 1
ATOM 2955 O O . VAL B 1 173 ? 9.789 -11.953 1.435 1 97.25 173 VAL B O 1
ATOM 2958 N N . VAL B 1 174 ? 10.859 -13.82 1.898 1 97.81 174 VAL B N 1
ATOM 2959 C CA . VAL B 1 174 ? 11.078 -13.43 3.289 1 97.81 174 VAL B CA 1
ATOM 2960 C C . VAL B 1 174 ? 11.953 -12.18 3.346 1 97.81 174 VAL B C 1
ATOM 2962 O O . VAL B 1 174 ? 11.648 -11.234 4.082 1 97.81 174 VAL B O 1
ATOM 2965 N N . LEU B 1 175 ? 12.984 -12.188 2.566 1 98.69 175 LEU B N 1
ATOM 2966 C CA . LEU B 1 175 ? 13.875 -11.039 2.539 1 98.69 175 LEU B CA 1
ATOM 2967 C C . LEU B 1 175 ? 13.172 -9.812 1.97 1 98.69 175 LEU B C 1
ATOM 2969 O O . LEU B 1 175 ? 13.391 -8.695 2.432 1 98.69 175 LEU B O 1
ATOM 2973 N N . GLY B 1 176 ? 12.398 -10.055 0.947 1 98.62 176 GLY B N 1
ATOM 2974 C CA . GLY B 1 176 ? 11.586 -8.961 0.429 1 98.62 176 GLY B CA 1
ATOM 2975 C C . GLY B 1 176 ? 10.641 -8.383 1.465 1 98.62 176 GLY B C 1
ATOM 2976 O O . GLY B 1 176 ? 10.453 -7.164 1.522 1 98.62 176 GLY B O 1
ATOM 2977 N N . SER B 1 177 ? 10.07 -9.211 2.338 1 98.31 177 SER B N 1
ATOM 2978 C CA . SER B 1 177 ? 9.18 -8.773 3.4 1 98.31 177 SER B CA 1
ATOM 2979 C C . SER B 1 177 ? 9.93 -7.965 4.453 1 98.31 177 SER B C 1
ATOM 2981 O O . SER B 1 177 ? 9.375 -7.031 5.039 1 98.31 177 SER B O 1
ATOM 2983 N N . MET B 1 178 ? 11.125 -8.305 4.637 1 98.62 178 MET B N 1
ATOM 2984 C CA . MET B 1 178 ? 11.945 -7.52 5.559 1 98.62 178 MET B CA 1
ATOM 2985 C C . MET B 1 178 ? 12.227 -6.133 4.992 1 98.62 178 MET B C 1
ATOM 2987 O O . MET B 1 178 ? 12.172 -5.137 5.715 1 98.62 178 MET B O 1
ATOM 2991 N N . ALA B 1 179 ? 12.516 -6.117 3.744 1 98.69 179 ALA B N 1
ATOM 2992 C CA . ALA B 1 179 ? 12.711 -4.832 3.082 1 98.69 179 ALA B CA 1
ATOM 2993 C C . ALA B 1 179 ? 11.453 -3.967 3.18 1 98.69 179 ALA B C 1
ATOM 2995 O O . ALA B 1 179 ? 11.539 -2.762 3.43 1 98.69 179 ALA B O 1
ATOM 2996 N N . TRP B 1 180 ? 10.344 -4.617 3.002 1 98 180 TRP B N 1
ATOM 2997 C CA . TRP B 1 180 ? 9.07 -3.904 3.086 1 98 180 TRP B CA 1
ATOM 2998 C C . TRP B 1 180 ? 8.859 -3.338 4.484 1 98 180 TRP B C 1
ATOM 3000 O O . TRP B 1 180 ? 8.398 -2.203 4.641 1 98 180 TRP B O 1
ATOM 3010 N N . PHE B 1 181 ? 9.203 -4.078 5.508 1 97.56 181 PHE B N 1
ATOM 3011 C CA . PHE B 1 181 ? 9.008 -3.639 6.883 1 97.56 181 PHE B CA 1
ATOM 3012 C C . PHE B 1 181 ? 9.875 -2.426 7.195 1 97.56 181 PHE B C 1
ATOM 3014 O O . PHE B 1 181 ? 9.414 -1.474 7.828 1 97.56 181 PHE B O 1
ATOM 3021 N N . LEU B 1 182 ? 11.031 -2.479 6.754 1 97.69 182 LEU B N 1
ATOM 3022 C CA . LEU B 1 182 ? 11.922 -1.338 6.957 1 97.69 182 LEU B CA 1
ATOM 3023 C C . LEU B 1 182 ? 11.438 -0.125 6.172 1 97.69 182 LEU B C 1
ATOM 3025 O O . LEU B 1 182 ? 11.477 1.002 6.668 1 97.69 182 LEU B O 1
ATOM 3029 N N . GLN B 1 183 ? 10.938 -0.36 5.008 1 97.5 183 GLN B N 1
ATOM 3030 C CA . GLN B 1 183 ? 10.438 0.727 4.172 1 97.5 183 GLN B CA 1
ATOM 3031 C C . GLN B 1 183 ? 9.18 1.349 4.773 1 97.5 183 GLN B C 1
ATOM 3033 O O . GLN B 1 183 ? 8.992 2.564 4.707 1 97.5 183 GLN B O 1
ATOM 3038 N N . ALA B 1 184 ? 8.406 0.526 5.348 1 95.94 184 ALA B N 1
ATOM 3039 C CA . ALA B 1 184 ? 7.191 1.025 5.988 1 95.94 184 ALA B CA 1
ATOM 3040 C C . ALA B 1 184 ? 7.527 1.936 7.164 1 95.94 184 ALA B C 1
ATOM 3042 O O . ALA B 1 184 ? 6.859 2.947 7.387 1 95.94 184 ALA B O 1
ATOM 3043 N N . THR B 1 185 ? 8.523 1.576 7.824 1 93.56 185 THR B N 1
ATOM 3044 C CA . THR B 1 185 ? 8.961 2.391 8.953 1 93.56 185 THR B CA 1
ATOM 3045 C C . THR B 1 185 ? 9.477 3.746 8.469 1 93.56 185 THR B C 1
ATOM 3047 O O . THR B 1 185 ? 9.117 4.785 9.031 1 93.56 185 THR B O 1
ATOM 3050 N N . SER B 1 186 ? 10.18 3.719 7.438 1 93.81 186 SER B N 1
ATOM 3051 C CA . SER B 1 186 ? 10.688 4.969 6.879 1 93.81 186 SER B CA 1
ATOM 3052 C C . SER B 1 186 ? 9.555 5.828 6.332 1 93.81 186 SER B C 1
ATOM 3054 O O . SER B 1 186 ? 9.555 7.051 6.5 1 93.81 186 SER B O 1
ATOM 3056 N N . ALA B 1 187 ? 8.664 5.195 5.684 1 93.12 187 ALA B N 1
ATOM 3057 C CA . ALA B 1 187 ? 7.531 5.922 5.117 1 93.12 187 ALA B CA 1
ATOM 3058 C C . ALA B 1 187 ? 6.699 6.586 6.215 1 93.12 187 ALA B C 1
ATOM 3060 O O . ALA B 1 187 ? 6.254 7.723 6.059 1 93.12 187 ALA B O 1
ATOM 3061 N N . PHE B 1 188 ? 6.574 5.875 7.227 1 88.44 188 PHE B N 1
ATOM 3062 C CA . PHE B 1 188 ? 5.824 6.414 8.352 1 88.44 188 PHE B CA 1
ATOM 3063 C C . PHE B 1 188 ? 6.543 7.613 8.961 1 88.44 188 PHE B C 1
ATOM 3065 O O . PHE B 1 188 ? 5.926 8.648 9.227 1 88.44 188 PHE B O 1
ATOM 3072 N N . SER B 1 189 ? 7.754 7.527 9.102 1 88.75 189 SER B N 1
ATOM 3073 C CA . SER B 1 189 ? 8.539 8.609 9.68 1 88.75 189 SER B CA 1
ATOM 3074 C C . SER B 1 189 ? 8.547 9.836 8.781 1 88.75 189 SER B C 1
ATOM 3076 O O . SER B 1 189 ? 8.398 10.961 9.25 1 88.75 189 SER B O 1
ATOM 3078 N N . ASN B 1 190 ? 8.672 9.586 7.578 1 88.5 190 ASN B N 1
ATOM 3079 C CA . ASN B 1 190 ? 8.688 10.719 6.656 1 88.5 190 ASN B CA 1
ATOM 3080 C C . ASN B 1 190 ? 7.312 11.352 6.523 1 88.5 190 ASN B C 1
ATOM 3082 O O . ASN B 1 190 ? 7.199 12.562 6.285 1 88.5 190 ASN B O 1
ATOM 3086 N N . LEU B 1 191 ? 6.328 10.57 6.676 1 84.5 191 LEU B N 1
ATOM 3087 C CA . LEU B 1 191 ? 4.98 11.125 6.699 1 84.5 191 LEU B CA 1
ATOM 3088 C C . LEU B 1 191 ? 4.785 12.031 7.91 1 84.5 191 LEU B C 1
ATOM 3090 O O . LEU B 1 191 ? 4.227 13.125 7.793 1 84.5 191 LEU B O 1
ATOM 3094 N N . CYS B 1 192 ? 5.285 11.617 9 1 81.94 192 CYS B N 1
ATOM 3095 C CA . CYS B 1 192 ? 5.215 12.43 10.203 1 81.94 192 CYS B CA 1
ATOM 3096 C C . CYS B 1 192 ? 6.031 13.711 10.055 1 81.94 192 CYS B C 1
ATOM 3098 O O . CYS B 1 192 ? 5.617 14.773 10.516 1 81.94 192 CYS B O 1
ATOM 3100 N N . LEU B 1 193 ? 7.09 13.562 9.453 1 81.25 193 LEU B N 1
ATOM 3101 C CA . LEU B 1 193 ? 7.918 14.734 9.203 1 81.25 193 LEU B CA 1
ATOM 3102 C C . LEU B 1 193 ? 7.188 15.734 8.305 1 81.25 193 LEU B C 1
ATOM 3104 O O . LEU B 1 193 ? 7.234 16.938 8.547 1 81.25 193 LEU B O 1
ATOM 3108 N N . MET B 1 194 ? 6.609 15.203 7.355 1 79.88 194 MET B N 1
ATOM 3109 C CA . MET B 1 194 ? 5.855 16.062 6.441 1 79.88 194 MET B CA 1
ATOM 3110 C C . MET B 1 194 ? 4.75 16.797 7.184 1 79.88 194 MET B C 1
ATOM 3112 O O . MET B 1 194 ? 4.535 18 6.957 1 79.88 194 MET B O 1
ATOM 3116 N N . ILE B 1 195 ? 4.09 16.141 8.062 1 75.56 195 ILE B N 1
ATOM 3117 C CA . ILE B 1 195 ? 3.012 16.766 8.828 1 75.56 195 ILE B CA 1
ATOM 3118 C C . ILE B 1 195 ? 3.588 17.828 9.766 1 75.56 195 ILE B C 1
ATOM 3120 O O . ILE B 1 195 ? 3.02 18.906 9.906 1 75.56 195 ILE B O 1
ATOM 3124 N N . LYS B 1 196 ? 4.688 17.547 10.281 1 75.12 196 LYS B N 1
ATOM 3125 C CA . LYS B 1 196 ? 5.336 18.484 11.188 1 75.12 196 LYS B CA 1
ATOM 3126 C C . LYS B 1 196 ? 5.758 19.766 10.445 1 75.12 196 LYS B C 1
ATOM 3128 O O . LYS B 1 196 ? 5.523 20.875 10.93 1 75.12 196 LYS B O 1
ATOM 3133 N N . VAL B 1 197 ? 6.387 19.562 9.422 1 72.75 197 VAL B N 1
ATOM 3134 C CA . VAL B 1 197 ? 6.867 20.703 8.648 1 72.75 197 VAL B CA 1
ATOM 3135 C C . VAL B 1 197 ? 5.684 21.516 8.133 1 72.75 197 VAL B C 1
ATOM 3137 O O . VAL B 1 197 ? 5.742 22.734 8.07 1 72.75 197 VAL B O 1
ATOM 3140 N N . ALA B 1 198 ? 4.684 20.875 7.785 1 67.94 198 ALA B N 1
ATOM 3141 C CA . ALA B 1 198 ? 3.494 21.562 7.293 1 67.94 198 ALA B CA 1
ATOM 3142 C C . ALA B 1 198 ? 2.84 22.375 8.398 1 67.94 198 ALA B C 1
ATOM 3144 O O . ALA B 1 198 ? 2.244 23.422 8.133 1 67.94 198 ALA B O 1
ATOM 3145 N N . THR B 1 199 ? 3.039 21.906 9.602 1 65.25 199 THR B N 1
ATOM 3146 C CA . THR B 1 199 ? 2.432 22.609 10.727 1 65.25 199 THR B CA 1
ATOM 3147 C C . THR B 1 199 ? 3.326 23.75 11.195 1 65.25 199 THR B C 1
ATOM 3149 O O . THR B 1 199 ? 2.844 24.734 11.781 1 65.25 199 THR B O 1
ATOM 3152 N N . GLN B 1 200 ? 4.566 23.609 11.133 1 61.34 200 GLN B N 1
ATOM 3153 C CA . GLN B 1 200 ? 5.484 24.641 11.602 1 61.34 200 GLN B CA 1
ATOM 3154 C C . GLN B 1 200 ? 5.535 25.812 10.625 1 61.34 200 GLN B C 1
ATOM 3156 O O . GLN B 1 200 ? 5.879 26.922 11.016 1 61.34 200 GLN B O 1
ATOM 3161 N N . GLN B 1 201 ? 5.418 25.688 9.375 1 50.91 201 GLN B N 1
ATOM 3162 C CA . GLN B 1 201 ? 5.535 26.812 8.453 1 50.91 201 GLN B CA 1
ATOM 3163 C C . GLN B 1 201 ? 4.25 27.641 8.422 1 50.91 201 GLN B C 1
ATOM 3165 O O . GLN B 1 201 ? 3.496 27.594 7.449 1 50.91 201 GLN B O 1
ATOM 3170 N N . PRO B 1 202 ? 3.668 27.984 9.5 1 45.59 202 PRO B N 1
ATOM 3171 C CA . PRO B 1 202 ? 2.498 28.859 9.359 1 45.59 202 PRO B CA 1
ATOM 3172 C C . PRO B 1 202 ? 2.75 30.031 8.422 1 45.59 202 PRO B C 1
ATOM 3174 O O . PRO B 1 202 ? 1.835 30.469 7.719 1 45.59 202 PRO B O 1
ATOM 3177 N N . HIS B 1 203 ? 3.834 30.922 8.797 1 39.06 203 HIS B N 1
ATOM 3178 C CA . HIS B 1 203 ? 3.971 32.344 8.508 1 39.06 203 HIS B CA 1
ATOM 3179 C C . HIS B 1 203 ? 4.246 32.594 7.027 1 39.06 203 HIS B C 1
ATOM 3181 O O . HIS B 1 203 ? 4.25 33.719 6.57 1 39.06 203 HIS B O 1
ATOM 3187 N N . LEU B 1 204 ? 4.84 31.734 6.367 1 36.59 204 LEU B N 1
ATOM 3188 C CA . LEU B 1 204 ? 5.242 32.25 5.059 1 36.59 204 LEU B CA 1
ATOM 3189 C C . LEU B 1 204 ? 4.035 32.406 4.137 1 36.59 204 LEU B C 1
ATOM 3191 O O . LEU B 1 204 ? 4.016 33.25 3.262 1 36.59 204 LEU B O 1
ATOM 3195 N N . VAL B 1 205 ? 3.033 31.641 4.312 1 37.44 205 VAL B N 1
ATOM 3196 C CA . VAL B 1 205 ? 1.898 31.844 3.42 1 37.44 205 VAL B CA 1
ATOM 3197 C C . VAL B 1 205 ? 1.122 33.094 3.863 1 37.44 205 VAL B C 1
ATOM 3199 O O . VAL B 1 205 ? 0.571 33.812 3.031 1 37.44 205 VAL B O 1
ATOM 3202 N N . ALA B 1 206 ? 1.061 33.438 5.082 1 36.22 206 ALA B N 1
ATOM 3203 C CA . ALA B 1 206 ? 0.419 34.688 5.473 1 36.22 206 ALA B CA 1
ATOM 3204 C C . ALA B 1 206 ? 1.225 35.875 4.984 1 36.22 206 ALA B C 1
ATOM 3206 O O . ALA B 1 206 ? 0.653 36.906 4.602 1 36.22 206 ALA B O 1
ATOM 3207 N N . SER B 1 207 ? 2.484 35.812 4.961 1 35.09 207 SER B N 1
ATOM 3208 C CA . SER B 1 207 ? 3.227 37.031 4.551 1 35.09 207 SER B CA 1
ATOM 3209 C C . SER B 1 207 ? 3.119 37.25 3.047 1 35.09 207 SER B C 1
ATOM 3211 O O . SER B 1 207 ? 3.092 38.375 2.588 1 35.09 207 SER B O 1
ATOM 3213 N N . ASP B 1 208 ? 3.129 36.25 2.271 1 34.66 208 ASP B N 1
ATOM 3214 C CA . ASP B 1 208 ? 3.068 36.531 0.837 1 34.66 208 ASP B CA 1
ATOM 3215 C C . ASP B 1 208 ? 1.65 36.875 0.406 1 34.66 208 ASP B C 1
ATOM 3217 O O . ASP B 1 208 ? 1.459 37.562 -0.597 1 34.66 208 ASP B O 1
ATOM 3221 N N . ALA B 1 209 ? 0.667 36.5 1.05 1 34.03 209 ALA B N 1
ATOM 3222 C CA . ALA B 1 209 ? -0.667 37 0.719 1 34.03 209 ALA B CA 1
ATOM 3223 C C . ALA B 1 209 ? -0.803 38.469 1.057 1 34.03 209 ALA B C 1
ATOM 3225 O O . ALA B 1 209 ? -1.482 39.219 0.346 1 34.03 209 ALA B O 1
ATOM 3226 N N . PHE B 1 210 ? -0.136 38.906 2.045 1 35.03 210 PHE B N 1
ATOM 3227 C CA . PHE B 1 210 ? -0.191 40.344 2.332 1 35.03 210 PHE B CA 1
ATOM 3228 C C . PHE B 1 210 ? 0.605 41.125 1.301 1 35.03 210 PHE B C 1
ATOM 3230 O O . PHE B 1 210 ? 0.227 42.25 0.94 1 35.03 210 PHE B O 1
ATOM 3237 N N . HIS B 1 211 ? 1.636 40.562 0.775 1 35 211 HIS B N 1
ATOM 3238 C CA . HIS B 1 211 ? 2.369 41.344 -0.201 1 35 211 HIS B CA 1
ATOM 3239 C C . HIS B 1 211 ? 1.65 41.375 -1.546 1 35 211 HIS B C 1
ATOM 3241 O O . HIS B 1 211 ? 1.942 42.219 -2.396 1 35 211 HIS B O 1
ATOM 3247 N N . VAL B 1 212 ? 0.84 40.375 -1.801 1 34.16 212 VAL B N 1
ATOM 3248 C CA . VAL B 1 212 ? 0.129 40.469 -3.072 1 34.16 212 VAL B CA 1
ATOM 3249 C C . VAL B 1 212 ? -0.964 41.531 -2.979 1 34.16 212 VAL B C 1
ATOM 3251 O O . VAL B 1 212 ? -1.351 42.125 -3.99 1 34.16 212 VAL B O 1
ATOM 3254 N N . ASP B 1 213 ? -1.482 41.719 -1.861 1 34.28 213 ASP B N 1
ATOM 3255 C CA . ASP B 1 213 ? -2.453 42.812 -1.798 1 34.28 213 ASP B CA 1
ATOM 3256 C C . ASP B 1 213 ? -1.786 44.156 -2.064 1 34.28 213 ASP B C 1
ATOM 3258 O O . ASP B 1 213 ? -2.438 45.094 -2.527 1 34.28 213 ASP B O 1
ATOM 3262 N N . ARG B 1 214 ? -0.541 44.375 -1.669 1 35.34 214 ARG B N 1
ATOM 3263 C CA . ARG B 1 214 ? 0.05 45.688 -1.924 1 35.34 214 ARG B CA 1
ATOM 3264 C C . ARG B 1 214 ? 0.383 45.844 -3.402 1 35.34 214 ARG B C 1
ATOM 3266 O O . ARG B 1 214 ? 0.639 46.969 -3.861 1 35.34 214 ARG B O 1
ATOM 3273 N N . LEU B 1 215 ? 0.521 44.719 -4.102 1 30.7 215 LEU B N 1
ATOM 3274 C CA . LEU B 1 215 ? 0.851 45 -5.496 1 30.7 215 LEU B CA 1
ATOM 3275 C C . LEU B 1 215 ? -0.41 45.25 -6.312 1 30.7 215 LEU B C 1
ATOM 3277 O O . LEU B 1 215 ? -0.331 45.688 -7.469 1 30.7 215 LEU B O 1
ATOM 3281 N N . LEU B 1 216 ? -1.609 44.906 -5.77 1 26.59 216 LEU B N 1
ATOM 3282 C CA . LEU B 1 216 ? -2.727 45.469 -6.516 1 26.59 216 LEU B CA 1
ATOM 3283 C C . LEU B 1 216 ? -3.109 46.844 -5.957 1 26.59 216 LEU B C 1
ATOM 3285 O O . LEU B 1 216 ? -3.154 47.031 -4.742 1 26.59 216 LEU B O 1
#

Secondary structure (DSSP, 8-state):
----------------------HHHHHHHHHHHHHHHHHHHHHT--TTSTTSHHHHHHHHHHHHHHHHHHHHHHHHTTTS---HHHHHHHHHHHHHHHHHHHHHHHHHHHHHH------HHHHHHHHHHHHHHHHHHHHHHHHHHHHHHIIIIIS-HHHH-TTS-HHHHHHHHHHHHHHHHHHHHHHHHHHHHHHHHHHH--HHHHHHHHHHHHH-/----------------------HHHHHHHHHHHHHHHHHHHHHT--TTSTTSHHHHHHHHHHHHHHHHHHHHHHHHTTTS---HHHHHHHHHHHHHHHHHHHHHHHHHHHHHH------HHHHHHHHHHHHHHHHHHHHHHHHHHHHHHIIIIIS-HHHH-TTS-HHHHHHHHHHHHHHHHHHHHHHHHHHHHHHHHHHH--HHHHHHHHHHHHH-

Radius of gyration: 29.48 Å; Cα contacts (8 Å, |Δi|>4): 529; chains: 2; bounding box: 126×79×105 Å

Solvent-accessible surface area (backbone atoms only — not comparable to full-atom values): 21700 Å² total; per-residue (Å²): 140,82,81,73,76,77,75,75,72,77,73,75,70,77,74,76,72,72,71,76,67,60,66,59,57,61,56,46,45,54,31,39,45,52,40,46,48,49,43,47,46,34,67,67,54,50,68,42,26,84,50,33,72,58,22,33,51,42,26,51,48,24,27,50,28,15,44,50,15,24,49,43,43,57,65,38,54,78,58,35,77,76,45,70,34,55,51,45,30,35,54,45,21,50,52,46,21,54,53,24,49,54,47,30,50,52,22,49,46,21,52,73,68,62,54,81,63,75,40,59,30,53,26,45,51,50,19,52,52,33,46,50,48,36,48,49,39,42,19,26,37,35,12,33,40,35,47,47,43,38,33,57,68,60,70,32,43,42,74,76,35,72,64,42,51,53,67,45,50,52,50,18,36,52,31,33,48,51,20,38,53,44,38,44,52,40,21,51,29,27,42,36,47,28,49,40,40,51,36,67,57,57,63,62,63,58,54,53,57,56,53,52,53,70,71,99,140,81,79,72,74,74,73,77,71,76,73,74,72,75,74,76,71,72,68,74,68,60,65,58,56,60,56,46,46,54,30,40,45,53,39,46,49,49,44,47,45,34,67,65,54,50,68,43,27,83,50,33,73,57,20,35,51,43,25,51,48,25,28,51,29,15,45,50,16,24,50,43,43,56,64,47,56,74,50,62,84,72,43,71,32,55,51,44,30,33,54,46,21,49,51,48,22,54,52,24,49,55,48,30,49,52,22,48,46,22,52,74,67,61,54,80,62,74,41,59,31,54,26,44,50,50,19,52,52,32,46,50,50,36,48,47,40,42,19,26,37,35,12,33,41,36,46,48,43,37,33,56,67,61,70,33,42,43,75,76,36,70,67,46,56,52,68,46,49,50,52,19,36,53,32,35,48,50,21,38,52,45,39,44,52,41,20,52,29,27,42,36,47,30,49,39,39,48,36,67,58,57,62,63,63,59,53,53,57,55,53,52,54,71,73,99

Foldseek 3Di:
DDPPPPPPPPPPPPDPPPPCPVPVVVVVVVVVVVVVVLVCCLVVQPQLDQQHPNVLVLLVLLLVLLVVLLVLLVVQVVLDDDDVLSVLSNVLSVVSNVVSVVVSVRSVCCNVVVDDCLDLVNLVVQLVVLVVSLVSLVVSLVSLVVVLCCCVPVPVVCVVPVSRPSVSSVSSSVSSVVSSVSSVSNSSSSVSSSVSSVVPPPPPVVVVVVVVVVVD/DDPPPPPPPPPPPPDPPPPCPVPVVVVVVVVVVVVVVLVCCLVVQPQLDQQHPNVLVLLVLLLVLLVVLLVLLVVQCVQDDDDVLSVLSNVLSVVSNVVSVVVSVRSVCCNVVVDDCLDLVNLVVQLVVLVVSLVSLVVSLVSLVVVLCCCVPVPVVCVVDVSRPSVSSVSSSVSSVVSSVSSVSNSSSSVSSSVSSVVPPPPPVVVVVVVVVVVD

InterPro domains:
  IPR006702 Casparian strip membrane protein domain [PF04535] (51-182)
  IPR045009 CASP-like protein 5 [PTHR32021] (48-195)